Protein AF-A0A2N2Z8H0-F1 (afdb_monomer)

Mean predicted aligned error: 7.56 Å

Structure (mmCIF, N/CA/C/O backbone):
data_AF-A0A2N2Z8H0-F1
#
_entry.id   A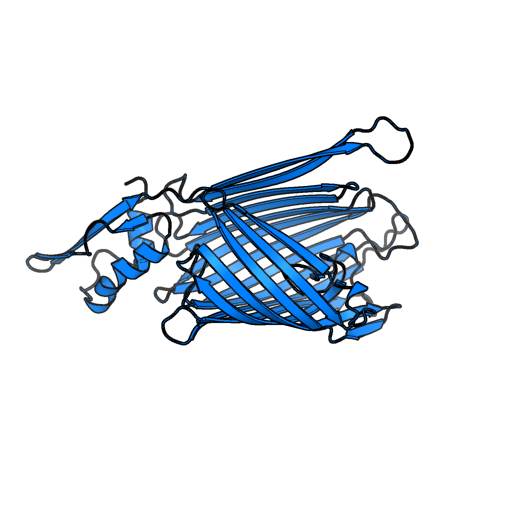F-A0A2N2Z8H0-F1
#
loop_
_atom_site.group_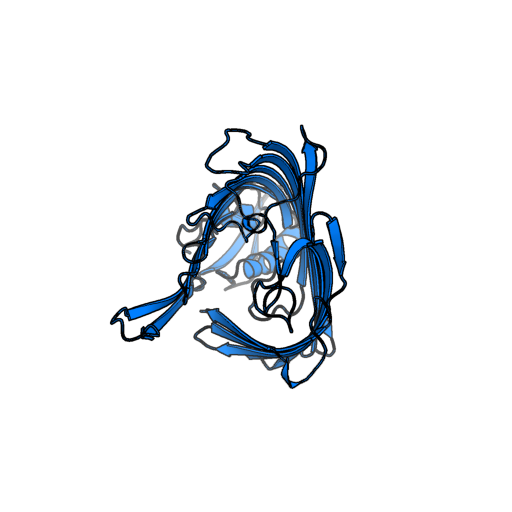PDB
_atom_site.id
_atom_site.type_symbol
_atom_site.label_atom_id
_atom_site.label_alt_id
_atom_site.label_comp_id
_atom_site.label_asym_id
_atom_site.label_entity_id
_atom_site.label_seq_id
_atom_site.pdbx_PDB_ins_code
_atom_site.Cartn_x
_atom_site.Cartn_y
_atom_site.Cartn_z
_atom_site.occupancy
_atom_site.B_iso_or_equiv
_atom_site.auth_seq_id
_atom_site.auth_comp_id
_atom_site.auth_asym_id
_atom_site.auth_atom_id
_atom_site.pdbx_PDB_model_num
ATOM 1 N N . ILE A 1 1 ? -15.888 -14.998 21.846 1.00 58.78 1 ILE A N 1
ATOM 2 C CA . ILE A 1 1 ? -15.235 -14.105 20.854 1.00 58.78 1 ILE A CA 1
ATOM 3 C C . ILE A 1 1 ? -13.804 -14.595 20.650 1.00 58.78 1 ILE A C 1
ATOM 5 O O . ILE A 1 1 ? -13.105 -14.763 21.640 1.00 58.78 1 ILE A O 1
ATOM 9 N N . ASN A 1 2 ? -13.364 -14.845 19.413 1.00 76.44 2 ASN A N 1
ATOM 10 C CA . ASN A 1 2 ? -11.978 -15.245 19.111 1.00 76.44 2 ASN A CA 1
ATOM 11 C C . ASN A 1 2 ? -11.078 -14.010 18.892 1.00 76.44 2 ASN A C 1
ATOM 13 O O . ASN A 1 2 ? -10.422 -13.878 17.864 1.00 76.44 2 ASN A O 1
ATOM 17 N N . VAL A 1 3 ? -11.073 -13.077 19.847 1.00 86.31 3 VAL A N 1
ATOM 18 C CA . VAL A 1 3 ? -10.198 -11.890 19.856 1.00 86.31 3 VAL A CA 1
ATOM 19 C C . VAL A 1 3 ? -9.708 -11.679 21.282 1.00 86.31 3 VAL A C 1
ATOM 21 O O . VAL A 1 3 ? -10.482 -11.816 22.231 1.00 86.31 3 VAL A O 1
ATOM 24 N N . SER A 1 4 ? -8.427 -11.365 21.448 1.00 90.06 4 SER A N 1
ATOM 25 C CA . SER A 1 4 ? -7.844 -11.065 22.752 1.00 90.06 4 SER A CA 1
ATOM 26 C C . SER A 1 4 ? -8.467 -9.809 23.368 1.00 90.06 4 SER A C 1
ATOM 28 O O . SER A 1 4 ? -8.501 -8.747 22.747 1.00 90.06 4 SER A O 1
ATOM 30 N N . ASN A 1 5 ? -8.891 -9.900 24.632 1.00 89.88 5 ASN A N 1
ATOM 31 C CA . ASN A 1 5 ? -9.399 -8.745 25.379 1.00 89.88 5 ASN A CA 1
ATOM 32 C C . ASN A 1 5 ? -8.345 -7.628 25.496 1.00 89.88 5 ASN A C 1
ATOM 34 O O . ASN A 1 5 ? -8.680 -6.450 25.416 1.00 89.88 5 ASN A O 1
ATOM 38 N N . ARG A 1 6 ? -7.059 -7.991 25.620 1.00 90.81 6 ARG A N 1
ATOM 39 C CA . ARG A 1 6 ? -5.960 -7.013 25.674 1.00 90.81 6 ARG A CA 1
ATOM 40 C C . ARG A 1 6 ? -5.874 -6.203 24.384 1.00 90.81 6 ARG A C 1
ATOM 42 O O . ARG A 1 6 ? -5.765 -4.989 24.450 1.00 90.81 6 ARG A O 1
ATOM 49 N N . PHE A 1 7 ? -5.990 -6.861 23.229 1.00 91.50 7 PHE A N 1
ATOM 50 C CA . PHE A 1 7 ? -6.000 -6.178 21.935 1.00 91.50 7 PHE A CA 1
ATOM 51 C C . PHE A 1 7 ? -7.154 -5.171 21.845 1.00 91.50 7 PHE A C 1
ATOM 53 O O . PHE A 1 7 ? -6.924 -4.014 21.505 1.00 91.50 7 PHE A O 1
ATOM 60 N N . ILE A 1 8 ? -8.378 -5.580 22.208 1.00 91.88 8 ILE A N 1
ATOM 61 C CA . ILE A 1 8 ? -9.555 -4.697 22.168 1.00 91.88 8 ILE A CA 1
ATOM 62 C C . ILE A 1 8 ? -9.369 -3.483 23.084 1.00 91.88 8 ILE A C 1
ATOM 64 O O . ILE A 1 8 ? -9.641 -2.358 22.667 1.00 91.88 8 ILE A O 1
ATOM 68 N N . GLN A 1 9 ? -8.861 -3.685 24.302 1.00 91.38 9 GLN A N 1
ATOM 69 C CA . GLN A 1 9 ? -8.577 -2.587 25.228 1.00 91.38 9 GLN A CA 1
ATOM 70 C C . GLN A 1 9 ? -7.579 -1.591 24.627 1.00 91.38 9 GLN A C 1
ATOM 72 O O . GLN A 1 9 ? -7.851 -0.391 24.596 1.00 91.38 9 GLN A O 1
ATOM 77 N N . SER A 1 10 ? -6.468 -2.077 24.075 1.00 90.94 10 SER A N 1
ATOM 78 C CA . SER A 1 10 ? -5.426 -1.226 23.493 1.00 90.94 10 SER A CA 1
ATOM 79 C C . SER A 1 10 ? -5.891 -0.506 22.230 1.00 90.94 10 SER A C 1
ATOM 81 O O . SER A 1 10 ? -5.617 0.684 22.076 1.00 90.94 10 SER A O 1
ATOM 83 N N . TYR A 1 11 ? -6.662 -1.183 21.377 1.00 89.44 11 TYR A N 1
ATOM 84 C CA . TYR A 1 11 ? -7.273 -0.607 20.180 1.00 89.44 11 TYR A CA 1
ATOM 85 C C . TYR A 1 11 ? -8.250 0.531 20.518 1.00 89.44 11 TYR A C 1
ATOM 87 O O . TYR A 1 11 ? -8.236 1.604 19.907 1.00 89.44 11 TYR A O 1
ATOM 95 N N . LEU A 1 12 ? -9.075 0.336 21.550 1.00 89.81 12 LEU A N 1
ATOM 96 C CA . LEU A 1 12 ? -9.984 1.370 22.046 1.00 89.81 12 LEU A CA 1
ATOM 97 C C . LEU A 1 12 ? -9.243 2.513 22.757 1.00 89.81 12 LEU A C 1
ATOM 99 O O . LEU A 1 12 ? -9.765 3.631 22.825 1.00 89.81 12 LEU A O 1
ATOM 103 N N . GLY A 1 13 ? -8.014 2.262 23.217 1.00 87.81 13 GLY A N 1
ATOM 104 C CA . GLY A 1 13 ? -7.258 3.155 24.091 1.00 87.81 13 GLY A CA 1
ATOM 105 C C . GLY A 1 13 ? -7.781 3.137 25.527 1.00 87.81 13 GLY A C 1
ATOM 106 O O . GLY A 1 13 ? -7.641 4.128 26.233 1.00 87.81 13 GLY A O 1
ATOM 107 N N . PHE A 1 14 ? -8.426 2.045 25.939 1.00 88.75 14 PHE A N 1
ATOM 108 C CA . PHE A 1 14 ? -8.967 1.867 27.279 1.00 88.75 14 PHE A CA 1
ATOM 109 C C . PHE A 1 14 ? -7.856 1.471 28.255 1.00 88.75 14 PHE A C 1
ATOM 111 O O . PHE A 1 14 ? -7.224 0.425 28.098 1.00 88.75 14 PHE A O 1
ATOM 118 N N . VAL A 1 15 ? -7.659 2.282 29.294 1.00 87.38 15 VAL A N 1
ATOM 119 C CA . VAL A 1 15 ? -6.734 1.996 30.395 1.00 87.38 15 VAL A CA 1
ATOM 120 C C . VAL A 1 15 ? -7.536 1.868 31.685 1.00 87.38 15 VAL A C 1
ATOM 122 O O . VAL A 1 15 ? -8.274 2.767 32.090 1.00 87.38 15 VAL A O 1
ATOM 125 N N . LYS A 1 16 ? -7.409 0.718 32.350 1.00 87.44 16 LYS A N 1
ATOM 126 C CA . LYS A 1 16 ? -8.111 0.458 33.609 1.00 87.44 16 LYS A CA 1
ATOM 127 C C . LYS A 1 16 ? -7.599 1.413 34.694 1.00 87.44 16 LYS A C 1
ATOM 129 O O . LYS A 1 16 ? -6.414 1.394 35.006 1.00 87.44 16 LYS A O 1
ATOM 134 N N . GLY A 1 17 ? -8.508 2.169 35.308 1.00 89.50 17 GLY A N 1
ATOM 135 C CA . GLY A 1 17 ? -8.204 3.108 36.396 1.00 89.50 17 GLY A CA 1
ATOM 136 C C . GLY A 1 17 ? -8.202 4.582 35.984 1.00 89.50 17 GLY A C 1
ATOM 137 O O . GLY A 1 17 ? -8.146 5.437 36.861 1.00 89.50 17 GLY A O 1
ATOM 138 N N . GLU A 1 18 ? -8.312 4.891 34.689 1.00 89.88 18 GLU A N 1
ATOM 139 C CA . GLU A 1 18 ? -8.459 6.276 34.234 1.00 89.88 18 GLU A CA 1
ATOM 140 C C . GLU A 1 18 ? -9.856 6.855 34.547 1.00 89.88 18 GLU A C 1
ATOM 142 O O . GLU A 1 18 ? -10.841 6.105 34.601 1.00 89.88 18 GLU A O 1
ATOM 147 N N . PRO A 1 19 ? -9.970 8.189 34.730 1.00 91.19 19 PRO A N 1
ATOM 148 C CA . PRO A 1 19 ? -11.253 8.860 34.899 1.00 91.19 19 PRO A CA 1
ATOM 149 C C . PRO A 1 19 ? -12.212 8.589 33.736 1.00 91.19 19 PRO A C 1
ATOM 151 O O . PRO A 1 19 ? -11.825 8.581 32.566 1.00 91.19 19 PRO A O 1
ATOM 154 N N . PHE A 1 20 ? -13.493 8.413 34.060 1.00 91.38 20 PHE A N 1
ATOM 155 C CA . PHE A 1 20 ? -14.532 8.190 33.060 1.00 91.38 20 PHE A CA 1
ATOM 156 C C . PHE A 1 20 ? -14.633 9.369 32.079 1.00 91.38 20 PHE A C 1
ATOM 158 O O . PHE A 1 20 ? -14.759 10.523 32.487 1.00 91.38 20 PHE A O 1
ATOM 165 N N . ASN A 1 21 ? -14.642 9.067 30.777 1.00 90.56 21 ASN A N 1
ATOM 166 C CA . ASN A 1 21 ? -14.800 10.059 29.718 1.00 90.56 21 ASN A CA 1
ATOM 167 C C . ASN A 1 21 ? -15.856 9.607 28.698 1.00 90.56 21 ASN A C 1
ATOM 169 O O . ASN A 1 21 ? -15.595 8.770 27.829 1.00 90.56 21 ASN A O 1
ATOM 173 N N . SER A 1 22 ? -17.046 10.209 28.770 1.00 90.19 22 SER A N 1
ATOM 174 C CA . SER A 1 22 ? -18.173 9.891 27.883 1.00 90.19 22 SER A CA 1
ATOM 175 C C . SER A 1 22 ? -17.869 10.149 26.403 1.00 90.19 22 SER A C 1
ATOM 177 O O . SER A 1 22 ? -18.310 9.383 25.550 1.00 90.19 22 SER A O 1
ATOM 179 N N . LYS A 1 23 ? -17.062 11.172 26.078 1.00 89.69 23 LYS A N 1
ATOM 180 C CA . LYS A 1 23 ? -16.678 11.491 24.688 1.00 89.69 23 LYS A CA 1
ATOM 181 C C . LYS A 1 23 ? -15.784 10.419 24.070 1.00 89.69 23 LYS A C 1
ATOM 183 O O . LYS A 1 23 ? -15.817 10.223 22.858 1.00 89.69 23 LYS A O 1
ATOM 188 N N . VAL A 1 24 ? -14.958 9.761 24.885 1.00 87.75 24 VAL A N 1
ATOM 189 C CA . VAL A 1 24 ? -14.085 8.668 24.438 1.00 87.75 24 VAL A CA 1
ATOM 190 C C . VAL A 1 24 ? -14.910 7.407 24.203 1.00 87.75 24 VAL A C 1
ATOM 192 O O . VAL A 1 24 ? -14.811 6.810 23.133 1.00 87.75 24 VAL A O 1
ATOM 195 N N . ILE A 1 25 ? -15.765 7.052 25.164 1.00 91.25 25 ILE A N 1
ATOM 196 C CA . ILE A 1 25 ? -16.599 5.844 25.107 1.00 91.25 25 ILE A CA 1
ATOM 197 C C . ILE A 1 25 ? -17.627 5.925 23.974 1.00 91.25 25 ILE A C 1
ATOM 199 O O . ILE A 1 25 ? -17.822 4.945 23.263 1.00 91.25 25 ILE A O 1
ATOM 203 N N . GLY A 1 26 ? -18.197 7.106 23.712 1.00 89.12 26 GLY A N 1
ATOM 204 C CA . GLY A 1 26 ? -19.122 7.311 22.592 1.00 89.12 26 GLY A CA 1
ATOM 205 C C . GLY A 1 26 ? -18.524 7.029 21.205 1.00 8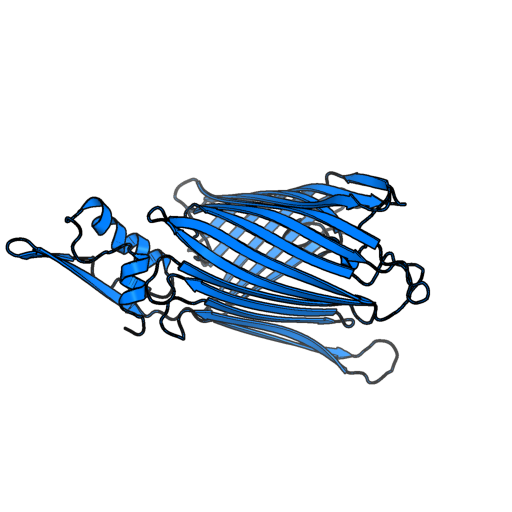9.12 26 GLY A C 1
ATOM 206 O O . GLY A 1 26 ? -19.271 6.895 20.245 1.00 89.12 26 GLY A O 1
ATOM 207 N N . LYS A 1 27 ? -17.193 6.907 21.083 1.00 89.88 27 LYS A N 1
ATOM 208 C CA . LYS A 1 27 ? -16.500 6.556 19.830 1.00 89.88 27 LYS A CA 1
ATOM 209 C C . LYS A 1 27 ? -16.114 5.079 19.734 1.00 89.88 27 LYS A C 1
ATOM 211 O O . LYS A 1 27 ? -15.501 4.686 18.743 1.00 89.88 27 LYS A O 1
ATOM 216 N N . TYR A 1 28 ? -16.392 4.267 20.755 1.00 92.44 28 TYR A N 1
ATOM 217 C CA . TYR A 1 28 ? -15.951 2.869 20.786 1.00 92.44 28 TYR A CA 1
ATOM 218 C C . TYR A 1 28 ? -16.592 2.053 19.675 1.00 92.44 28 TYR A C 1
ATOM 220 O O . TYR A 1 28 ? -15.881 1.342 18.971 1.00 92.44 28 TYR A O 1
ATOM 228 N N . ASP A 1 29 ? -17.892 2.225 19.457 1.00 91.19 29 ASP A N 1
ATOM 229 C CA . ASP A 1 29 ? -18.608 1.503 18.410 1.00 91.19 29 ASP A CA 1
ATOM 230 C C . ASP A 1 29 ? -18.061 1.852 17.014 1.00 91.19 29 ASP A C 1
ATOM 232 O O . ASP A 1 29 ? -17.768 0.967 16.211 1.00 91.19 29 ASP A O 1
ATOM 236 N N . ASP A 1 30 ? -17.815 3.133 16.733 1.00 85.88 30 ASP A N 1
ATOM 237 C CA . ASP A 1 30 ? -17.241 3.554 15.449 1.00 85.88 30 ASP A CA 1
ATOM 238 C C . ASP A 1 30 ? -15.818 3.027 15.242 1.00 85.88 30 ASP A C 1
ATOM 240 O O . ASP A 1 30 ? -15.479 2.575 14.147 1.00 85.88 30 ASP A O 1
ATOM 244 N N . LYS A 1 31 ? -14.993 3.019 16.298 1.00 87.69 31 LYS A N 1
ATOM 245 C CA . LYS A 1 31 ? -13.669 2.387 16.252 1.00 87.69 31 LYS A CA 1
ATOM 246 C C . LYS A 1 31 ? -13.793 0.892 15.963 1.00 87.69 31 LYS A C 1
ATOM 248 O O . LYS A 1 31 ? -13.147 0.400 15.049 1.00 87.69 31 LYS A O 1
ATOM 253 N N . LEU A 1 32 ? -14.621 0.162 16.711 1.00 89.50 32 LEU A N 1
ATOM 254 C CA . LEU A 1 32 ? -14.761 -1.294 16.577 1.00 89.50 32 LEU A CA 1
ATOM 255 C C . LEU A 1 32 ? -15.251 -1.708 15.187 1.00 89.50 32 LEU A C 1
ATOM 257 O O . LEU A 1 32 ? -14.760 -2.702 14.654 1.00 89.50 32 LEU A O 1
ATOM 261 N N . ARG A 1 33 ? -16.148 -0.929 14.566 1.00 84.94 33 ARG A N 1
ATOM 262 C CA . ARG A 1 33 ? -16.553 -1.138 13.163 1.00 84.94 33 ARG A CA 1
ATOM 263 C C . ARG A 1 33 ? -15.365 -1.053 12.200 1.00 84.94 33 ARG A C 1
ATOM 265 O O . ARG A 1 33 ? -15.312 -1.815 11.240 1.00 84.94 33 ARG A O 1
ATOM 272 N N . GLY A 1 34 ? -14.384 -0.198 12.492 1.00 81.06 34 GLY A N 1
ATOM 273 C CA . GLY A 1 34 ? -13.157 -0.044 11.707 1.00 81.06 34 GLY A CA 1
ATOM 274 C C . GLY A 1 34 ? -12.229 -1.266 11.695 1.00 81.06 34 GLY A C 1
ATOM 275 O O . GLY A 1 34 ? -11.322 -1.319 10.868 1.00 81.06 34 GLY A O 1
ATOM 276 N N . LEU A 1 35 ? -12.434 -2.266 12.563 1.00 84.94 35 LEU A N 1
ATOM 277 C CA . LEU A 1 35 ? -11.634 -3.499 12.551 1.00 84.94 35 LEU A CA 1
ATOM 278 C C . LEU A 1 35 ? -11.959 -4.410 11.357 1.00 84.94 35 LEU A C 1
ATOM 280 O O . LEU A 1 35 ? -11.113 -5.204 10.955 1.00 84.94 35 LEU A O 1
ATOM 284 N N . GLY A 1 36 ? -13.172 -4.344 10.801 1.00 82.75 36 GLY A N 1
ATOM 285 C CA . GLY A 1 36 ? -13.603 -5.157 9.652 1.00 82.75 36 GLY A CA 1
ATOM 286 C C . GLY A 1 36 ? -13.822 -6.657 9.929 1.00 82.75 36 GLY A C 1
ATOM 287 O O . GLY A 1 36 ? -14.622 -7.286 9.243 1.00 82.75 36 GLY A O 1
ATOM 288 N N . PHE A 1 37 ? -13.188 -7.230 10.960 1.00 87.44 37 PHE A N 1
ATOM 289 C CA . PHE A 1 37 ? -13.362 -8.628 11.402 1.00 87.44 37 PHE A CA 1
ATOM 290 C C . PHE A 1 37 ? -14.289 -8.782 12.623 1.00 87.44 37 PHE A C 1
ATOM 292 O O . PHE A 1 37 ? -14.410 -9.865 13.202 1.00 87.44 37 PHE A O 1
ATOM 299 N N . VAL A 1 38 ? -14.947 -7.693 13.031 1.00 89.50 38 VAL A N 1
ATOM 300 C CA . VAL A 1 38 ? -15.851 -7.633 14.184 1.00 89.50 38 VAL A CA 1
ATOM 301 C C . VAL A 1 38 ? -17.158 -6.941 13.797 1.00 89.50 38 VAL A C 1
ATOM 303 O O . VAL A 1 38 ? -17.147 -5.929 13.102 1.00 89.50 38 VAL A O 1
ATOM 306 N N . SER A 1 39 ? -18.283 -7.458 14.291 1.00 88.38 39 SER A N 1
ATOM 307 C CA . SER A 1 39 ? -19.597 -6.812 14.241 1.00 88.38 39 SER A CA 1
ATOM 308 C C . SER A 1 39 ? -20.084 -6.450 15.643 1.00 88.38 39 SER A C 1
ATOM 310 O O . SER A 1 39 ? -19.875 -7.207 16.592 1.00 88.38 39 SER A O 1
ATOM 312 N N . ILE A 1 40 ? -20.785 -5.326 15.774 1.00 90.94 40 ILE A N 1
ATOM 313 C CA . ILE A 1 40 ? -21.392 -4.886 17.036 1.00 90.94 40 ILE A CA 1
ATOM 314 C C . ILE A 1 40 ? -22.800 -5.467 17.126 1.00 90.94 40 ILE A C 1
ATOM 316 O O . ILE A 1 40 ? -23.610 -5.228 16.234 1.00 90.94 40 ILE A O 1
ATOM 320 N N . ILE A 1 41 ? -23.084 -6.228 18.184 1.00 92.69 41 ILE A N 1
ATOM 321 C CA . ILE A 1 41 ? -24.406 -6.848 18.397 1.00 92.69 41 ILE A CA 1
ATOM 322 C C . ILE A 1 41 ? -25.333 -5.968 19.244 1.00 92.69 41 ILE A C 1
ATOM 324 O O . ILE A 1 41 ? -26.550 -6.078 19.143 1.00 92.69 41 ILE A O 1
ATOM 328 N N . ARG A 1 42 ? -24.761 -5.088 20.073 1.00 93.81 42 ARG A N 1
ATOM 329 C CA . ARG A 1 42 ? -25.468 -4.123 20.924 1.00 93.81 42 ARG A CA 1
ATOM 330 C C . ARG A 1 42 ? -24.564 -2.904 21.147 1.00 93.81 42 ARG A C 1
ATOM 332 O O . ARG A 1 42 ? -23.350 -3.104 21.246 1.00 93.81 42 ARG A O 1
ATOM 339 N N . PRO A 1 43 ? -25.119 -1.680 21.236 1.00 94.06 43 PRO A N 1
ATOM 340 C CA . PRO A 1 43 ? -24.338 -0.489 21.556 1.00 94.06 43 PRO A CA 1
ATOM 341 C C . PRO A 1 43 ? -23.516 -0.649 22.837 1.00 94.06 43 PRO A C 1
ATOM 343 O O . PRO A 1 43 ? -23.927 -1.358 23.757 1.00 94.06 43 PRO A O 1
ATOM 346 N N . THR A 1 44 ? -22.364 0.015 22.901 1.00 95.12 44 THR A N 1
ATOM 347 C CA . THR A 1 44 ? -21.541 0.036 24.118 1.00 95.12 44 THR A CA 1
ATOM 348 C C . THR A 1 44 ? -22.320 0.627 25.300 1.00 95.12 44 THR A C 1
ATOM 350 O O . THR A 1 44 ? -22.951 1.677 25.178 1.00 95.12 44 THR A O 1
ATOM 353 N N . GLU A 1 45 ? -22.234 -0.014 26.468 1.00 95.00 45 GLU A N 1
ATOM 354 C CA . GLU A 1 45 ? -22.947 0.394 27.684 1.00 95.00 45 GLU A CA 1
ATOM 355 C C . GLU A 1 45 ? -22.021 0.702 28.846 1.00 95.00 45 GLU A C 1
ATOM 357 O O . GLU A 1 45 ? -20.906 0.187 28.937 1.00 95.00 45 GLU A O 1
ATOM 362 N N . VAL A 1 46 ? -22.515 1.537 29.759 1.00 95.31 46 VAL A N 1
ATOM 363 C CA . VAL A 1 46 ? -21.788 1.960 30.950 1.00 95.31 46 VAL A CA 1
ATOM 364 C C . VAL A 1 46 ? -22.645 1.715 32.183 1.00 95.31 46 VAL A C 1
ATOM 366 O O . VAL A 1 46 ? -23.753 2.231 32.294 1.00 95.31 46 VAL A O 1
ATOM 369 N N . GLU A 1 47 ? -22.100 0.961 33.129 1.00 95.88 47 GLU A N 1
ATOM 370 C CA . GLU A 1 47 ? -22.660 0.757 34.462 1.00 95.88 47 GLU A CA 1
ATOM 371 C C . GLU A 1 47 ? -21.888 1.623 35.464 1.00 95.88 47 GLU A C 1
ATOM 373 O O . GLU A 1 47 ? -20.668 1.489 35.607 1.00 95.88 47 GLU A O 1
ATOM 378 N N . PHE A 1 48 ? -22.595 2.506 36.168 1.00 95.12 48 PHE A N 1
ATOM 379 C CA . PHE A 1 48 ? -22.021 3.321 37.237 1.00 95.12 48 PHE A CA 1
ATOM 380 C C . PHE A 1 48 ? -22.213 2.638 38.589 1.00 95.12 48 PHE A C 1
ATOM 382 O O . PHE A 1 48 ? -23.316 2.258 38.967 1.00 95.12 48 PHE A O 1
ATOM 389 N N . ILE A 1 49 ? -21.116 2.506 39.325 1.00 94.31 49 ILE A N 1
ATOM 390 C CA . ILE A 1 49 ? -21.029 1.899 40.655 1.00 94.31 49 ILE A CA 1
ATOM 391 C C . ILE A 1 49 ? -20.336 2.936 41.554 1.00 94.31 49 ILE A C 1
ATOM 393 O O . ILE A 1 49 ? -19.546 3.727 41.033 1.00 94.31 49 ILE A O 1
ATOM 397 N N . PRO A 1 50 ? -20.566 2.987 42.880 1.00 94.44 50 PRO A N 1
ATOM 398 C CA . PRO A 1 50 ? -19.870 3.947 43.738 1.00 94.44 50 PRO A CA 1
ATOM 399 C C . PRO A 1 50 ? -18.348 3.988 43.492 1.00 94.44 50 PRO A C 1
ATOM 401 O O . PRO A 1 50 ? -17.637 2.998 43.674 1.00 94.44 50 PRO A O 1
ATOM 404 N N . GLY A 1 51 ? -17.866 5.137 43.004 1.00 91.88 51 GLY A N 1
ATOM 405 C CA . GLY A 1 51 ? -16.460 5.395 42.671 1.00 91.88 51 GLY A CA 1
ATOM 406 C C . GLY A 1 51 ? -15.918 4.727 41.397 1.00 91.88 51 GLY A C 1
ATOM 407 O O . GLY A 1 51 ? -14.715 4.807 41.155 1.00 91.88 51 GLY A O 1
ATOM 408 N N . LYS A 1 52 ? -16.744 4.038 40.592 1.00 94.25 52 LYS A N 1
ATOM 409 C CA . LYS A 1 52 ? -16.297 3.277 39.408 1.00 94.25 52 LYS A CA 1
ATOM 410 C C . LYS A 1 52 ? -17.309 3.334 38.259 1.00 94.25 52 LYS A C 1
ATOM 412 O O . LYS A 1 52 ? -18.513 3.366 38.468 1.00 94.25 52 LYS A O 1
ATOM 417 N N . ALA A 1 53 ? -16.809 3.244 37.031 1.00 94.00 53 ALA A N 1
ATOM 418 C CA . ALA A 1 53 ? -17.622 2.991 35.846 1.00 94.00 53 ALA A CA 1
ATOM 419 C C . ALA A 1 53 ? -17.124 1.709 35.166 1.00 94.00 53 ALA A C 1
ATOM 421 O O . ALA A 1 53 ? -15.919 1.545 34.956 1.00 94.00 53 ALA A O 1
ATOM 422 N N . ARG A 1 54 ? -18.032 0.787 34.845 1.00 94.00 54 ARG A N 1
ATOM 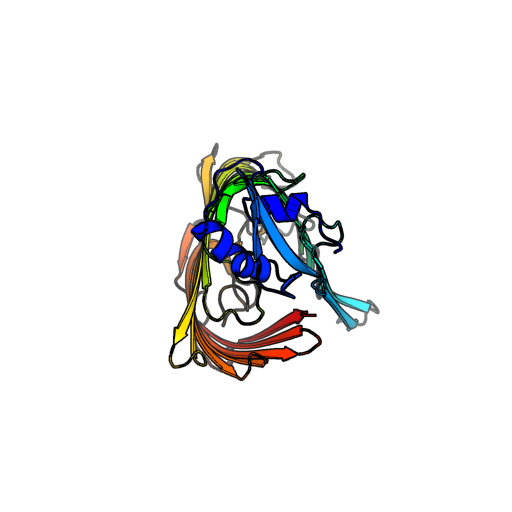423 C CA . ARG A 1 54 ? -17.739 -0.408 34.045 1.00 94.00 54 ARG A CA 1
ATOM 424 C C . ARG A 1 54 ? -18.286 -0.209 32.643 1.00 94.00 54 ARG A C 1
ATOM 426 O O . ARG A 1 54 ? -19.431 0.194 32.488 1.00 94.00 54 ARG A O 1
ATOM 433 N N . VAL A 1 55 ? -17.464 -0.492 31.638 1.00 93.19 55 VAL A N 1
ATOM 434 C CA . VAL A 1 55 ? -17.834 -0.361 30.226 1.00 93.19 55 VAL A CA 1
ATOM 435 C C . VAL A 1 55 ? -17.986 -1.753 29.626 1.00 93.19 55 VAL A C 1
ATOM 437 O O . VAL A 1 55 ? -17.069 -2.569 29.726 1.00 93.19 55 VAL A O 1
ATOM 440 N N . TYR A 1 56 ? -19.126 -2.006 28.991 1.00 94.25 56 TYR A N 1
ATOM 441 C CA . TYR A 1 56 ? -19.450 -3.259 28.319 1.00 94.25 56 TYR A CA 1
ATOM 442 C C . TYR A 1 56 ? -19.503 -3.025 26.811 1.00 94.25 56 TYR A C 1
ATOM 444 O O . TYR A 1 56 ? -20.277 -2.200 26.331 1.00 94.25 56 TYR A O 1
ATOM 452 N N . THR A 1 57 ? -18.675 -3.756 26.063 1.00 93.50 57 THR A N 1
ATOM 453 C CA . THR A 1 57 ? -18.713 -3.778 24.594 1.00 93.50 57 THR A CA 1
ATOM 454 C C . THR A 1 57 ? -19.251 -5.127 24.142 1.00 93.50 57 THR A C 1
ATOM 456 O O . THR A 1 57 ? -18.826 -6.174 24.637 1.00 93.50 57 THR A O 1
ATOM 459 N N . TYR A 1 58 ? -20.201 -5.110 23.212 1.00 93.31 58 TYR A N 1
ATOM 460 C CA . TYR A 1 58 ? -20.879 -6.315 22.755 1.00 93.31 58 TYR A CA 1
ATOM 461 C C . TYR A 1 58 ? -20.516 -6.569 21.298 1.00 93.31 58 TYR A C 1
ATOM 463 O O . TYR A 1 58 ? -21.089 -5.987 20.374 1.00 93.31 58 TYR A O 1
ATOM 471 N N . ILE A 1 59 ? -19.534 -7.443 21.101 1.00 92.62 59 ILE A N 1
ATOM 472 C CA . ILE A 1 59 ? -18.962 -7.723 19.789 1.00 92.62 59 ILE A CA 1
ATOM 473 C C . ILE A 1 59 ? -19.067 -9.204 19.423 1.00 92.62 59 ILE A C 1
ATOM 475 O O . ILE A 1 59 ? -18.980 -10.077 20.283 1.00 92.62 59 ILE A O 1
ATOM 479 N N . SER A 1 60 ? -19.214 -9.488 18.132 1.00 91.44 60 SER A N 1
ATOM 480 C CA . SER A 1 60 ? -19.141 -10.832 17.553 1.00 91.44 60 SER A CA 1
ATOM 481 C C . SER A 1 60 ? -18.111 -10.867 16.424 1.00 91.44 60 SER A C 1
ATOM 483 O O . SER A 1 60 ? -17.830 -9.846 15.800 1.00 91.44 60 SER A O 1
ATOM 485 N N . GLY A 1 61 ? -17.508 -12.032 16.185 1.00 88.19 61 GLY A N 1
ATOM 486 C CA . GLY A 1 61 ? -16.538 -12.206 15.103 1.00 88.19 61 GLY A CA 1
ATOM 487 C C . GLY A 1 61 ? -17.231 -12.312 13.745 1.00 88.19 61 GLY A C 1
ATOM 488 O O . GLY A 1 61 ? -18.265 -12.967 13.634 1.00 88.19 61 GLY A O 1
ATOM 489 N N . LYS A 1 62 ? -16.633 -11.708 12.718 1.00 86.12 62 LYS A N 1
ATOM 490 C CA . LYS A 1 62 ? -17.059 -11.808 11.317 1.00 86.12 62 LYS A CA 1
ATOM 491 C C . LYS A 1 62 ? -15.922 -12.425 10.484 1.00 86.12 62 LYS A C 1
ATOM 493 O O . LYS A 1 62 ? -14.764 -12.082 10.734 1.00 86.12 62 LYS A O 1
ATOM 498 N N . PRO A 1 63 ? -16.208 -13.300 9.501 1.00 83.06 63 PRO A N 1
ATOM 499 C CA . PRO A 1 63 ? -15.209 -13.727 8.524 1.00 83.06 63 PRO A CA 1
ATOM 500 C C . PRO A 1 63 ? -14.561 -12.522 7.828 1.00 83.06 63 PRO A C 1
ATOM 502 O O . PRO A 1 63 ? -15.257 -11.614 7.378 1.00 83.06 63 PRO A O 1
ATOM 505 N N . ALA A 1 64 ? -13.230 -12.504 7.790 1.00 84.62 64 ALA A N 1
ATOM 506 C CA . ALA A 1 64 ? -12.446 -11.437 7.157 1.00 84.62 64 ALA A CA 1
ATOM 507 C C . ALA A 1 64 ? -11.198 -11.947 6.410 1.00 84.62 64 ALA A C 1
ATOM 509 O O . ALA A 1 64 ? -10.495 -11.162 5.766 1.00 84.62 64 ALA A O 1
ATOM 510 N N . SER A 1 65 ? -10.903 -13.247 6.518 1.00 87.25 65 SER A N 1
ATOM 511 C CA . SER A 1 65 ? -9.826 -13.911 5.781 1.00 87.25 65 SER A CA 1
ATOM 512 C C . SER A 1 65 ? -10.313 -14.321 4.393 1.00 87.25 65 SER A C 1
ATOM 514 O O . SER A 1 65 ? -11.458 -14.729 4.236 1.00 87.25 65 SER A O 1
ATOM 516 N N . GLN A 1 66 ? -9.437 -14.229 3.398 1.00 83.94 66 GLN A N 1
ATOM 517 C CA . GLN A 1 66 ? -9.764 -14.353 1.983 1.00 83.94 66 GLN A CA 1
ATOM 518 C C . GLN A 1 66 ? -8.693 -15.156 1.253 1.00 83.94 66 GLN A C 1
ATOM 520 O O . GLN A 1 66 ? -7.507 -15.030 1.555 1.00 83.94 66 GLN A O 1
ATOM 525 N N . PHE A 1 67 ? -9.108 -15.955 0.277 1.00 85.94 67 PHE A N 1
ATOM 526 C CA . PHE A 1 67 ? -8.215 -16.732 -0.574 1.00 85.94 67 PHE A CA 1
ATOM 527 C C . PHE A 1 67 ? -8.718 -16.716 -2.013 1.00 85.94 67 PHE A C 1
ATOM 529 O O . PHE A 1 67 ? -9.891 -16.973 -2.260 1.00 85.94 67 PHE A O 1
ATOM 536 N N . SER A 1 68 ? -7.824 -16.483 -2.962 1.00 81.56 68 SER A N 1
ATOM 537 C CA . SER A 1 68 ? -8.089 -16.664 -4.384 1.00 81.56 68 SER A CA 1
ATOM 538 C C . SER A 1 68 ? -6.868 -17.178 -5.100 1.00 81.56 68 SER A C 1
ATOM 540 O O . SER A 1 68 ? -5.749 -16.794 -4.763 1.00 81.56 68 SER A O 1
ATOM 542 N N . GLY A 1 69 ? -7.090 -17.930 -6.166 1.00 82.12 69 GLY A N 1
ATOM 543 C CA . GLY A 1 69 ? -6.043 -18.173 -7.130 1.00 82.12 69 GLY A CA 1
ATOM 544 C C . GLY A 1 69 ? -6.584 -18.473 -8.514 1.00 82.12 69 GLY A C 1
ATOM 545 O O . GLY A 1 69 ? -7.743 -18.847 -8.683 1.00 82.12 69 GLY A O 1
ATOM 546 N N . LEU A 1 70 ? -5.712 -18.289 -9.490 1.00 84.50 70 LEU A N 1
ATOM 547 C CA . LEU A 1 70 ? -5.899 -18.636 -10.884 1.00 84.50 70 LEU A CA 1
ATOM 548 C C . LEU A 1 70 ? -4.678 -19.441 -11.315 1.00 84.50 70 LEU A C 1
ATOM 550 O O . LEU A 1 70 ? -3.553 -19.099 -10.961 1.00 84.50 70 LEU A O 1
ATOM 554 N N . ILE A 1 71 ? -4.896 -20.498 -12.086 1.00 84.12 71 ILE A N 1
ATOM 555 C CA . ILE A 1 71 ? -3.826 -21.284 -12.695 1.00 84.12 71 ILE A CA 1
ATOM 556 C C . ILE A 1 71 ? -4.083 -21.317 -14.195 1.00 84.12 71 ILE A C 1
ATOM 558 O O . ILE A 1 71 ? -5.203 -21.580 -14.630 1.00 84.12 71 ILE A O 1
ATOM 562 N N . GLY A 1 72 ? -3.042 -21.037 -14.970 1.00 81.00 72 GLY A N 1
ATOM 563 C CA . GLY A 1 72 ? -3.044 -21.087 -16.420 1.00 81.00 72 GLY A CA 1
ATOM 564 C C . GLY A 1 72 ? -1.934 -21.993 -16.939 1.00 81.00 72 GLY A C 1
ATOM 565 O O . GLY A 1 72 ? -0.865 -22.131 -16.341 1.00 81.00 72 GLY A O 1
ATOM 566 N N . PHE A 1 73 ? -2.200 -22.612 -18.083 1.00 80.25 73 PHE A N 1
ATOM 567 C CA . PHE A 1 73 ? -1.235 -23.426 -18.807 1.00 80.25 73 PHE A CA 1
ATOM 568 C C . PHE A 1 73 ? -1.126 -22.884 -20.226 1.00 80.25 73 PHE A C 1
ATOM 570 O O . PHE A 1 73 ? -2.146 -22.656 -20.877 1.00 80.25 73 PHE A O 1
ATOM 577 N N . SER A 1 74 ? 0.096 -22.685 -20.712 1.00 75.25 74 SER A N 1
ATOM 578 C CA . SER A 1 74 ? 0.344 -22.331 -22.108 1.00 75.25 74 SER A CA 1
ATOM 579 C C . SER A 1 74 ? 1.453 -23.192 -22.705 1.00 75.25 74 SER A C 1
ATOM 581 O O . SER A 1 74 ? 2.390 -23.610 -22.022 1.00 75.25 74 SER A O 1
ATOM 583 N N . SER A 1 75 ? 1.334 -23.501 -23.995 1.00 69.62 75 SER A N 1
ATOM 584 C CA . SER A 1 75 ? 2.400 -24.142 -24.765 1.00 69.62 75 SER A CA 1
ATOM 585 C C . SER A 1 75 ? 3.451 -23.101 -25.143 1.00 69.62 75 SER A C 1
ATOM 587 O O . SER A 1 75 ? 3.096 -22.019 -25.610 1.00 69.62 75 SER A O 1
ATOM 589 N N . GLY A 1 76 ? 4.737 -23.407 -24.956 1.00 62.06 76 GLY A N 1
ATOM 590 C CA . GLY A 1 76 ? 5.810 -22.554 -25.469 1.00 62.06 76 GLY A CA 1
ATOM 591 C C . GLY A 1 76 ? 5.768 -22.436 -26.999 1.00 62.06 76 GLY A C 1
ATOM 592 O O . GLY A 1 76 ? 5.466 -23.407 -27.691 1.00 62.06 76 GLY A O 1
ATOM 593 N N . GLU A 1 77 ? 6.082 -21.254 -27.533 1.00 58.00 77 GLU A N 1
ATOM 594 C CA . GLU A 1 77 ? 6.360 -21.100 -28.964 1.00 58.00 77 GLU A CA 1
ATOM 595 C C . GLU A 1 77 ? 7.677 -21.814 -29.323 1.00 58.00 77 GLU A C 1
ATOM 597 O O . GLU A 1 77 ? 8.623 -21.806 -28.534 1.00 58.00 77 GLU A O 1
ATOM 602 N N . ASN A 1 78 ? 7.717 -22.411 -30.522 1.00 51.09 78 ASN A N 1
ATOM 603 C CA . ASN A 1 78 ? 8.815 -23.191 -31.129 1.00 51.09 78 ASN A CA 1
ATOM 604 C C . ASN A 1 78 ? 8.897 -24.691 -30.808 1.00 51.09 78 ASN A C 1
ATOM 606 O O . ASN A 1 78 ? 9.980 -25.176 -30.497 1.00 51.09 78 ASN A O 1
ATOM 610 N N . GLY A 1 79 ? 7.801 -25.454 -30.928 1.00 52.19 79 GLY A N 1
ATOM 611 C CA . GLY A 1 79 ? 7.845 -26.929 -31.067 1.00 52.19 79 GLY A CA 1
ATOM 612 C C . GLY A 1 79 ? 8.459 -27.718 -29.896 1.00 52.19 79 GLY A C 1
ATOM 613 O O . GLY A 1 79 ? 8.449 -28.945 -29.906 1.00 52.19 79 GLY A O 1
ATOM 614 N N . ALA A 1 80 ? 8.964 -27.029 -28.876 1.00 50.03 80 ALA A N 1
ATOM 615 C CA . ALA A 1 80 ? 9.494 -27.583 -27.655 1.00 50.03 80 ALA A CA 1
ATOM 616 C C . ALA A 1 80 ? 8.328 -27.765 -26.687 1.00 50.03 80 ALA A C 1
ATOM 618 O O . ALA A 1 80 ? 7.665 -26.805 -26.290 1.00 50.03 80 ALA A O 1
ATOM 619 N N . SER A 1 81 ? 8.111 -29.013 -26.292 1.00 51.94 81 SER A N 1
ATOM 620 C CA . SER A 1 81 ? 7.127 -29.515 -25.330 1.00 51.94 81 SER A CA 1
ATOM 621 C C . SER A 1 81 ? 7.331 -28.997 -23.893 1.00 51.94 81 SER A C 1
ATOM 623 O O . SER A 1 81 ? 7.210 -29.750 -22.929 1.00 51.94 81 SER A O 1
ATOM 625 N N . SER A 1 82 ? 7.679 -27.722 -23.721 1.00 60.56 82 SER A N 1
ATOM 626 C CA . SER A 1 82 ? 7.766 -27.067 -22.419 1.00 60.56 82 SER A CA 1
ATOM 627 C C . SER A 1 82 ? 6.405 -26.456 -22.082 1.00 60.56 82 SER A C 1
ATOM 629 O O . SER A 1 82 ? 6.007 -25.416 -22.609 1.00 60.56 82 SER A O 1
ATOM 631 N N . LEU A 1 83 ? 5.654 -27.155 -21.233 1.00 66.81 83 LEU A N 1
ATOM 632 C CA . LEU A 1 83 ? 4.451 -26.624 -20.603 1.00 66.81 83 LEU A CA 1
ATOM 633 C C . LEU A 1 83 ? 4.861 -25.419 -19.743 1.00 66.81 83 LEU A C 1
ATOM 635 O O . LEU A 1 83 ? 5.642 -25.570 -18.802 1.00 66.81 83 LEU A O 1
ATOM 639 N N . ARG A 1 84 ? 4.367 -24.221 -20.066 1.00 70.81 84 ARG A N 1
ATOM 640 C CA . ARG A 1 84 ? 4.581 -23.022 -19.251 1.00 70.81 84 ARG A CA 1
ATOM 641 C C . ARG A 1 84 ? 3.435 -22.891 -18.257 1.00 70.81 84 ARG A C 1
ATOM 643 O O . ARG A 1 84 ? 2.263 -22.926 -18.626 1.00 70.81 84 ARG A O 1
ATOM 650 N N . PHE A 1 85 ? 3.802 -22.750 -16.990 1.00 73.62 85 PHE A N 1
ATOM 651 C CA . PHE A 1 85 ? 2.873 -22.579 -15.882 1.00 73.62 85 PHE A CA 1
ATOM 652 C C . PHE A 1 85 ? 2.732 -21.092 -15.562 1.00 73.62 85 PHE A C 1
ATOM 654 O O . PHE A 1 85 ? 3.726 -20.420 -15.277 1.00 73.62 85 PHE A O 1
ATOM 661 N N . THR A 1 86 ? 1.505 -20.584 -15.607 1.00 85.25 86 THR A N 1
ATOM 662 C CA . THR A 1 86 ? 1.160 -19.251 -15.114 1.00 85.25 86 THR A CA 1
ATOM 663 C C . THR A 1 86 ? 0.194 -19.380 -13.953 1.00 85.25 86 THR A C 1
ATOM 665 O O . THR A 1 86 ? -0.552 -20.353 -13.833 1.00 85.25 86 THR A O 1
ATOM 668 N N . GLY A 1 87 ? 0.207 -18.404 -13.058 1.00 87.06 87 GLY A N 1
ATOM 669 C CA . GLY A 1 87 ? -0.734 -18.419 -11.956 1.00 87.06 87 GLY A CA 1
ATOM 670 C C . GLY A 1 87 ? -0.680 -17.175 -11.098 1.00 87.06 87 GLY A C 1
ATOM 671 O O . GLY A 1 87 ? 0.286 -16.418 -11.118 1.00 87.06 87 GLY A O 1
ATOM 672 N N . ASP A 1 88 ? -1.746 -16.982 -10.343 1.00 87.88 88 ASP A N 1
ATOM 673 C CA . ASP A 1 88 ? -1.874 -15.965 -9.312 1.00 87.88 88 ASP A CA 1
ATOM 674 C C . ASP A 1 88 ? -2.455 -16.649 -8.078 1.00 87.88 88 ASP A C 1
ATOM 676 O O . ASP A 1 88 ? -3.391 -17.437 -8.186 1.00 87.88 88 ASP A O 1
ATOM 680 N N . LEU A 1 89 ? -1.889 -16.391 -6.912 1.00 89.62 89 LEU A N 1
ATOM 681 C CA . LEU A 1 89 ? -2.384 -16.851 -5.628 1.00 89.62 89 LEU A CA 1
ATOM 682 C C . LEU A 1 89 ? -2.326 -15.674 -4.671 1.00 89.62 89 LEU A C 1
ATOM 684 O O . LEU A 1 89 ? -1.274 -15.076 -4.468 1.00 89.62 89 LEU A O 1
ATOM 688 N N . ASN A 1 90 ? -3.449 -15.381 -4.031 1.00 89.69 90 ASN A N 1
ATOM 689 C CA . ASN A 1 90 ? -3.581 -14.321 -3.050 1.00 89.69 90 ASN A CA 1
ATOM 690 C C . ASN A 1 90 ? -4.315 -14.869 -1.825 1.00 89.69 90 ASN A C 1
ATOM 692 O O . ASN A 1 90 ? -5.459 -15.311 -1.906 1.00 89.69 90 ASN A O 1
ATOM 696 N N . LEU A 1 91 ? -3.634 -14.857 -0.688 1.00 91.38 91 LEU A N 1
ATOM 697 C CA . LEU A 1 91 ? -4.138 -15.292 0.603 1.00 91.38 91 LEU A CA 1
ATOM 698 C C . LEU A 1 91 ? -4.015 -14.128 1.579 1.00 91.38 91 LEU A C 1
ATOM 700 O O . LEU A 1 91 ? -2.913 -13.657 1.850 1.00 91.38 91 LEU A O 1
ATOM 704 N N . ARG A 1 92 ? -5.135 -13.694 2.151 1.00 91.31 92 ARG A N 1
ATOM 705 C CA . ARG A 1 92 ? -5.193 -12.690 3.212 1.00 91.31 92 ARG A CA 1
ATOM 706 C C . ARG A 1 92 ? -5.810 -13.305 4.456 1.00 91.31 92 ARG A C 1
ATOM 708 O O . ARG A 1 92 ? -6.973 -13.675 4.463 1.00 91.31 92 ARG A O 1
ATOM 715 N N . LEU A 1 93 ? -5.047 -13.383 5.529 1.00 92.44 93 LEU A N 1
ATOM 716 C CA . LEU A 1 93 ? -5.466 -13.913 6.817 1.00 92.44 93 LEU A CA 1
ATOM 717 C C . LEU A 1 93 ? -5.618 -12.759 7.806 1.00 92.44 93 LEU A C 1
ATOM 719 O O . LEU A 1 93 ? -4.675 -11.993 8.011 1.00 92.44 93 LEU A O 1
ATOM 723 N N . VAL A 1 94 ? -6.794 -12.632 8.418 1.00 91.56 94 VAL A N 1
ATOM 724 C CA . VAL A 1 94 ? -7.111 -11.557 9.367 1.00 91.56 94 VAL A CA 1
ATOM 725 C C . VAL A 1 94 ? -7.508 -12.160 10.710 1.00 91.56 94 VAL A C 1
ATOM 727 O O . VAL A 1 94 ? -8.462 -12.930 10.789 1.00 91.56 94 VAL A O 1
ATOM 730 N N . ASN A 1 95 ? -6.792 -11.778 11.770 1.00 91.50 95 ASN A N 1
ATOM 731 C CA . ASN A 1 95 ? -7.064 -12.153 13.157 1.00 91.50 95 ASN A CA 1
ATOM 732 C C . ASN A 1 95 ? -7.185 -13.685 13.377 1.00 91.50 95 ASN A C 1
ATOM 734 O O . ASN A 1 95 ? -8.033 -14.165 14.130 1.00 91.50 95 ASN A O 1
ATOM 738 N N . VAL A 1 96 ? -6.320 -14.472 12.736 1.00 91.31 96 VAL A N 1
ATOM 739 C CA . VAL A 1 96 ? -6.202 -15.929 12.923 1.00 91.31 96 VAL A CA 1
ATOM 740 C C . VAL A 1 96 ? -5.598 -16.269 14.293 1.00 91.31 96 VAL A C 1
ATOM 742 O O . VAL A 1 96 ? -6.082 -17.165 14.985 1.00 91.31 96 VAL A O 1
ATOM 745 N N . PHE A 1 97 ? -4.595 -15.509 14.733 1.00 90.62 97 PHE A N 1
ATOM 746 C CA . PHE A 1 97 ? -3.933 -15.622 16.036 1.00 90.62 97 PHE A CA 1
ATOM 747 C C . PHE A 1 97 ? -4.625 -14.810 17.139 1.00 90.62 97 PHE A C 1
ATOM 749 O O . PHE A 1 97 ? -4.163 -14.799 18.282 1.00 90.62 97 PHE A O 1
ATOM 756 N N . ARG A 1 98 ? -5.771 -14.183 16.831 1.00 90.06 98 ARG A N 1
ATOM 757 C CA . ARG A 1 98 ? -6.630 -13.448 17.776 1.00 90.06 98 ARG A CA 1
ATOM 758 C C . ARG A 1 98 ? -5.990 -12.178 18.357 1.00 90.06 98 ARG A C 1
ATOM 760 O O . ARG A 1 98 ? -6.416 -11.722 19.424 1.00 90.06 98 ARG A O 1
ATOM 767 N N . GLN A 1 99 ? -4.978 -11.619 17.694 1.00 90.12 99 GLN A N 1
ATOM 768 C CA . GLN A 1 99 ? -4.251 -10.417 18.126 1.00 90.12 99 GLN A CA 1
ATOM 769 C C . GLN A 1 99 ? -4.461 -9.229 17.176 1.00 90.12 99 GLN A C 1
ATOM 771 O O . GLN A 1 99 ? -3.683 -8.281 17.196 1.00 90.12 99 GLN A O 1
ATOM 776 N N . GLY A 1 100 ? -5.507 -9.269 16.345 1.00 87.62 100 GLY A N 1
ATOM 777 C CA . GLY A 1 100 ? -5.787 -8.235 15.350 1.00 87.62 100 GLY A CA 1
ATOM 778 C C . GLY A 1 100 ? -4.737 -8.155 14.245 1.00 87.62 100 GLY A C 1
ATOM 779 O O . GLY A 1 100 ? -4.577 -7.108 13.620 1.00 87.62 100 GLY A O 1
ATOM 780 N N . GLU A 1 101 ? -3.999 -9.240 14.024 1.00 92.38 101 GLU A N 1
ATOM 781 C CA . GLU A 1 101 ? -2.942 -9.300 13.031 1.00 92.38 101 GLU A CA 1
ATOM 782 C C . GLU A 1 101 ? -3.481 -9.542 11.615 1.00 92.38 101 GLU A C 1
ATOM 784 O O . GLU A 1 101 ? -4.537 -10.146 11.414 1.00 92.38 101 GLU A O 1
ATOM 789 N N . ARG A 1 102 ? -2.735 -9.074 10.616 1.00 93.31 102 ARG A N 1
ATOM 790 C CA . ARG A 1 102 ? -3.021 -9.264 9.195 1.00 93.31 102 ARG A CA 1
ATOM 791 C C . ARG A 1 102 ? -1.808 -9.880 8.524 1.00 93.31 102 ARG A C 1
ATOM 793 O O . ARG A 1 102 ? -0.731 -9.294 8.561 1.00 93.31 102 ARG A O 1
ATOM 800 N N . ASN A 1 103 ? -1.995 -11.025 7.885 1.00 95.44 103 ASN A N 1
ATOM 801 C CA . ASN A 1 103 ? -0.953 -11.703 7.125 1.00 95.44 103 ASN A CA 1
ATOM 802 C C . ASN A 1 103 ? -1.410 -11.850 5.678 1.00 95.44 103 ASN A C 1
ATOM 804 O O . ASN A 1 103 ? -2.511 -12.332 5.434 1.00 95.44 103 ASN A O 1
ATOM 808 N N . THR A 1 104 ? -0.581 -11.446 4.726 1.00 94.81 104 THR A N 1
ATOM 809 C CA . THR A 1 104 ? -0.877 -11.559 3.299 1.00 94.81 104 THR A CA 1
ATOM 810 C C . THR A 1 104 ? 0.237 -12.331 2.612 1.00 94.81 104 THR A C 1
ATOM 812 O O . THR A 1 104 ? 1.411 -12.060 2.850 1.00 94.81 104 THR A O 1
ATOM 815 N N . ILE A 1 105 ? -0.127 -13.273 1.749 1.00 95.25 105 ILE A N 1
ATOM 816 C CA . ILE A 1 105 ? 0.781 -13.996 0.862 1.00 95.25 105 ILE A CA 1
ATOM 817 C C . ILE A 1 105 ? 0.236 -13.835 -0.551 1.00 95.25 105 ILE A C 1
ATOM 819 O O . ILE A 1 105 ? -0.905 -14.194 -0.826 1.00 95.25 105 ILE A O 1
ATOM 823 N N . GLN A 1 106 ? 1.051 -13.281 -1.434 1.00 93.81 106 GLN A N 1
ATOM 824 C CA . GLN A 1 106 ? 0.757 -13.130 -2.848 1.00 93.81 106 GLN A CA 1
ATOM 825 C C . GLN A 1 106 ? 1.876 -13.778 -3.645 1.00 93.81 106 GLN A C 1
ATOM 827 O O . GLN A 1 106 ? 3.050 -13.481 -3.422 1.00 93.81 106 GLN A O 1
ATOM 832 N N . TRP A 1 107 ? 1.518 -14.643 -4.577 1.00 93.06 107 TRP A N 1
ATOM 833 C CA . TRP A 1 107 ? 2.436 -15.243 -5.528 1.00 93.06 107 TRP A CA 1
ATOM 834 C C . TRP A 1 107 ? 1.856 -15.079 -6.923 1.00 93.06 107 TRP A C 1
ATOM 836 O O . TRP A 1 107 ? 0.694 -15.389 -7.148 1.00 93.06 107 TRP A O 1
ATOM 846 N N . GLN A 1 108 ? 2.665 -14.582 -7.849 1.00 90.56 108 GLN A N 1
ATOM 847 C CA . GLN A 1 108 ? 2.265 -14.374 -9.234 1.00 90.56 108 GLN A CA 1
ATOM 848 C C . GLN A 1 108 ? 3.356 -14.890 -10.163 1.00 90.56 108 GLN A C 1
ATOM 850 O O . GLN A 1 108 ? 4.530 -14.565 -9.994 1.00 90.56 108 GLN A O 1
ATOM 855 N N . ALA A 1 109 ? 2.960 -15.658 -11.169 1.00 89.00 109 ALA A N 1
ATOM 856 C CA . ALA A 1 109 ? 3.777 -16.079 -12.295 1.00 89.00 109 ALA A CA 1
ATOM 857 C C . ALA A 1 109 ? 3.072 -15.628 -13.578 1.00 89.00 109 ALA A C 1
ATOM 859 O O . ALA A 1 109 ? 2.092 -16.235 -14.010 1.00 89.00 109 ALA A O 1
ATOM 860 N N . LEU A 1 110 ? 3.560 -14.531 -14.161 1.00 74.75 110 LEU A N 1
ATOM 861 C CA . LEU A 1 110 ? 2.879 -13.793 -15.235 1.00 74.75 110 LEU A CA 1
ATOM 862 C C . LEU A 1 110 ? 3.176 -14.339 -16.643 1.00 74.75 110 LEU A C 1
ATOM 864 O O . LEU A 1 110 ? 2.694 -13.791 -17.628 1.00 74.75 110 LEU A O 1
ATOM 868 N N . GLY A 1 111 ? 3.940 -15.428 -16.745 1.00 72.75 111 GLY A N 1
ATOM 869 C CA . GLY A 1 111 ? 4.472 -15.931 -18.012 1.00 72.75 111 GLY A CA 1
ATOM 870 C C . GLY A 1 111 ? 5.863 -15.371 -18.314 1.00 72.75 111 GLY A C 1
ATOM 871 O O . GLY A 1 111 ? 6.376 -14.525 -17.587 1.00 72.75 111 GLY A O 1
ATOM 872 N N . GLU A 1 112 ? 6.513 -15.942 -19.330 1.00 74.12 112 GLU A N 1
ATOM 873 C CA . GLU A 1 112 ? 7.861 -15.571 -19.821 1.00 74.12 112 GLU A CA 1
ATOM 874 C C . GLU A 1 112 ? 9.028 -15.729 -18.828 1.00 74.12 112 GLU A C 1
ATOM 876 O O . GLU A 1 112 ? 10.180 -15.553 -19.202 1.00 74.12 112 GLU A O 1
ATOM 881 N N . GLY A 1 113 ? 8.756 -16.219 -17.615 1.00 77.94 113 GLY A N 1
ATOM 882 C CA . GLY A 1 113 ? 9.752 -16.416 -16.559 1.00 77.94 113 GLY A CA 1
ATOM 883 C C . GLY A 1 113 ? 9.711 -15.339 -15.473 1.00 77.94 113 GLY A C 1
ATOM 884 O O . GLY A 1 113 ? 10.497 -15.396 -14.525 1.00 77.94 113 GLY A O 1
ATOM 885 N N . THR A 1 114 ? 8.761 -14.403 -15.555 1.00 87.56 114 THR A N 1
ATOM 886 C CA . THR A 1 114 ? 8.548 -13.390 -14.523 1.00 87.56 114 THR A CA 1
ATOM 887 C C . THR A 1 114 ? 7.754 -13.960 -13.349 1.00 87.56 114 THR A C 1
ATOM 889 O O . THR A 1 114 ? 6.638 -14.464 -13.505 1.00 87.56 114 THR A O 1
ATOM 892 N N . GLN A 1 115 ? 8.324 -13.843 -12.149 1.00 91.50 115 GLN A N 1
ATOM 893 C CA . GLN A 1 115 ? 7.732 -14.334 -10.907 1.00 91.50 115 GLN A CA 1
ATOM 894 C C . GLN A 1 115 ? 7.798 -13.274 -9.809 1.00 91.50 115 GLN A C 1
ATOM 896 O O . GLN A 1 115 ? 8.805 -12.587 -9.635 1.00 91.50 115 GLN A O 1
ATOM 901 N N . ARG A 1 116 ? 6.726 -13.173 -9.025 1.00 93.00 116 ARG A N 1
ATOM 902 C CA . ARG A 1 116 ? 6.609 -12.268 -7.884 1.00 93.00 116 ARG A CA 1
ATOM 903 C C . ARG A 1 116 ? 6.133 -13.021 -6.661 1.00 93.00 116 ARG A C 1
ATOM 905 O O . ARG A 1 116 ? 5.223 -13.840 -6.745 1.00 93.00 116 ARG A O 1
ATOM 912 N N . VAL A 1 117 ? 6.731 -12.710 -5.523 1.00 95.75 117 VAL A N 1
ATOM 913 C CA . VAL A 1 117 ? 6.261 -13.145 -4.209 1.00 95.75 117 VAL A CA 1
ATOM 914 C C . VAL A 1 117 ? 6.209 -11.915 -3.324 1.00 95.75 117 VAL A C 1
ATOM 916 O O . VAL A 1 117 ? 7.229 -11.259 -3.145 1.00 95.75 117 VAL A O 1
ATOM 919 N N . ASN A 1 118 ? 5.046 -11.617 -2.754 1.00 96.44 118 ASN A N 1
ATOM 920 C CA . ASN A 1 118 ? 4.901 -10.610 -1.712 1.00 96.44 118 ASN A CA 1
ATOM 921 C C . ASN A 1 118 ? 4.312 -11.277 -0.475 1.00 96.44 118 ASN A C 1
ATOM 923 O O . ASN A 1 118 ? 3.196 -11.788 -0.504 1.00 96.44 118 ASN A O 1
ATOM 927 N N . ILE A 1 119 ? 5.046 -11.246 0.627 1.00 97.69 119 ILE A N 1
ATOM 928 C CA . ILE A 1 119 ? 4.570 -11.698 1.930 1.00 97.69 119 ILE A CA 1
ATOM 929 C C . ILE A 1 119 ? 4.555 -10.476 2.837 1.00 97.69 119 ILE A C 1
ATOM 931 O O . ILE A 1 119 ? 5.504 -9.694 2.860 1.00 97.69 119 ILE A O 1
ATOM 935 N N . SER A 1 120 ? 3.472 -10.259 3.570 1.00 97.50 120 SER A N 1
ATOM 936 C CA . SER A 1 120 ? 3.408 -9.205 4.576 1.00 97.50 120 SER A CA 1
ATOM 937 C C . SER A 1 120 ? 2.727 -9.687 5.841 1.00 97.50 120 SER A C 1
ATOM 939 O O . SER A 1 120 ? 1.847 -10.543 5.814 1.00 97.50 120 SER A O 1
ATOM 941 N N . SER A 1 121 ? 3.159 -9.141 6.969 1.00 96.50 121 SER A N 1
ATOM 942 C CA . SER A 1 121 ? 2.611 -9.426 8.284 1.00 96.50 121 SER A CA 1
ATOM 943 C C . SER A 1 121 ? 2.569 -8.133 9.080 1.00 96.50 121 SER A C 1
ATOM 945 O O . SER A 1 121 ? 3.574 -7.432 9.187 1.00 96.50 121 SER A O 1
ATOM 947 N N . ALA A 1 122 ? 1.402 -7.789 9.608 1.00 95.44 122 ALA A N 1
ATOM 948 C CA . ALA A 1 122 ? 1.180 -6.592 10.400 1.00 95.44 122 ALA A CA 1
ATOM 949 C C . ALA A 1 122 ? 0.434 -6.966 11.675 1.00 95.44 122 ALA A C 1
ATOM 951 O O . ALA A 1 122 ? -0.697 -7.441 11.626 1.00 95.44 122 ALA A O 1
ATOM 952 N N . TRP A 1 123 ? 1.071 -6.739 12.813 1.00 94.62 123 TRP A N 1
ATOM 953 C CA . TRP A 1 123 ? 0.531 -7.021 14.132 1.00 94.62 123 TRP A CA 1
ATOM 954 C C . TRP A 1 123 ? 0.365 -5.695 14.849 1.00 94.62 123 TRP A C 1
ATOM 956 O O . TRP A 1 123 ? 1.348 -5.016 15.134 1.00 94.62 123 TRP A O 1
ATOM 966 N N . SER A 1 124 ? -0.873 -5.301 15.122 1.00 91.38 124 SER A N 1
ATOM 967 C CA . SER A 1 124 ? -1.167 -4.062 15.839 1.00 91.38 124 SER A CA 1
ATOM 968 C C . SER A 1 124 ? -1.384 -4.349 17.321 1.00 91.38 124 SER A C 1
ATOM 970 O O . SER A 1 124 ? -2.018 -5.336 17.675 1.00 91.38 124 SER A O 1
ATOM 972 N N . TYR A 1 125 ? -0.901 -3.460 18.188 1.00 90.94 125 TYR A N 1
ATOM 973 C CA . TYR A 1 125 ? -1.070 -3.559 19.642 1.00 90.94 125 TYR A CA 1
ATOM 974 C C . TYR A 1 125 ? -0.532 -4.871 20.241 1.00 90.94 125 TYR A C 1
ATOM 976 O O . TYR A 1 125 ? -1.189 -5.530 21.053 1.00 90.94 125 TYR A O 1
ATOM 984 N N . VAL A 1 126 ? 0.683 -5.254 19.834 1.00 89.81 126 VAL A N 1
ATOM 985 C CA . VAL A 1 126 ? 1.357 -6.493 20.251 1.00 89.81 126 VAL A CA 1
ATOM 986 C C . VAL A 1 126 ? 1.392 -6.577 21.778 1.00 89.81 126 VAL A C 1
ATOM 988 O O . VAL A 1 126 ? 1.776 -5.619 22.456 1.00 89.81 126 VAL A O 1
ATOM 991 N N . LEU A 1 127 ? 0.950 -7.715 22.326 1.00 84.94 127 LEU A N 1
ATOM 992 C CA . LEU A 1 127 ? 0.826 -7.970 23.771 1.00 84.94 127 LEU A CA 1
ATOM 993 C C . LEU A 1 127 ? -0.059 -6.962 24.540 1.00 84.94 127 LEU A C 1
ATOM 995 O O . LEU A 1 127 ? 0.011 -6.890 25.766 1.00 84.94 127 LEU A O 1
ATOM 999 N N . GLY A 1 128 ? -0.925 -6.212 23.852 1.00 83.38 128 GLY A N 1
ATOM 1000 C CA . GLY A 1 128 ? -1.739 -5.150 24.452 1.00 83.38 128 GLY A CA 1
ATOM 1001 C C . GLY A 1 128 ? -0.983 -3.833 24.669 1.00 83.38 128 GLY A C 1
ATOM 1002 O O . GLY A 1 128 ? -1.471 -2.942 25.363 1.00 83.38 128 GLY A O 1
ATOM 1003 N N . SER A 1 129 ? 0.204 -3.674 24.089 1.00 90.75 129 SER A N 1
ATOM 1004 C CA . SER A 1 129 ? 0.921 -2.396 24.096 1.00 90.75 129 SER A CA 1
ATOM 1005 C C . SER A 1 129 ? 0.376 -1.441 23.024 1.00 90.75 129 SER A C 1
ATOM 1007 O O . SER A 1 129 ? -0.482 -1.807 22.226 1.00 90.75 129 SER A O 1
ATOM 1009 N N . ARG A 1 130 ? 0.894 -0.207 22.965 1.00 92.50 130 ARG A N 1
ATOM 1010 C CA . ARG A 1 130 ? 0.681 0.711 21.826 1.00 92.50 130 ARG A CA 1
ATOM 1011 C C . ARG A 1 130 ? 1.651 0.452 20.670 1.00 92.50 130 ARG A C 1
ATOM 1013 O O . ARG A 1 130 ? 1.747 1.278 19.769 1.00 92.50 130 ARG A O 1
ATOM 1020 N N . MET A 1 131 ? 2.383 -0.660 20.697 1.00 95.06 131 MET A N 1
ATOM 1021 C CA . MET A 1 131 ? 3.362 -0.996 19.673 1.00 95.06 131 MET A CA 1
ATOM 1022 C C . MET A 1 131 ? 2.774 -1.946 18.634 1.00 95.06 131 MET A C 1
ATOM 1024 O O . MET A 1 131 ? 1.929 -2.789 18.941 1.00 95.06 131 MET A O 1
ATOM 1028 N N . GLY A 1 132 ? 3.232 -1.813 17.399 1.00 95.50 132 GLY A N 1
ATOM 1029 C CA . GLY A 1 132 ? 2.972 -2.738 16.311 1.00 95.50 132 GLY A CA 1
ATOM 1030 C C . GLY A 1 132 ? 4.258 -3.324 15.760 1.00 95.50 132 GLY A C 1
ATOM 1031 O O . GLY A 1 132 ? 5.325 -2.733 15.900 1.00 95.50 132 GLY A O 1
ATOM 1032 N N . PHE A 1 133 ? 4.138 -4.474 15.113 1.00 96.25 133 PHE A N 1
ATOM 1033 C CA . PHE A 1 133 ? 5.205 -5.108 14.353 1.00 96.25 133 PHE A CA 1
ATOM 1034 C C . PHE A 1 133 ? 4.778 -5.225 12.891 1.00 96.25 133 PHE A C 1
ATOM 1036 O O . PHE A 1 133 ? 3.647 -5.620 12.598 1.00 96.25 133 PHE A O 1
ATOM 1043 N N . LYS A 1 134 ? 5.682 -4.890 11.972 1.00 96.62 134 LYS A N 1
ATOM 1044 C CA . LYS A 1 134 ? 5.486 -5.022 10.529 1.00 96.62 134 LYS A CA 1
ATOM 1045 C C . LYS A 1 134 ? 6.643 -5.799 9.923 1.00 96.62 134 LYS A C 1
ATOM 1047 O O . LYS A 1 134 ? 7.804 -5.513 10.190 1.00 96.62 134 LYS A O 1
ATOM 1052 N N . SER A 1 135 ? 6.311 -6.734 9.048 1.00 97.50 135 SER A N 1
ATOM 1053 C CA . SER A 1 135 ? 7.261 -7.439 8.200 1.00 97.50 135 SER A CA 1
ATOM 1054 C C . SER A 1 135 ? 6.732 -7.464 6.774 1.00 97.50 135 SER A C 1
ATOM 1056 O O . SER A 1 135 ? 5.536 -7.655 6.545 1.00 97.50 135 SER A O 1
ATOM 1058 N N . HIS A 1 136 ? 7.615 -7.242 5.815 1.00 97.81 136 HIS A N 1
ATOM 1059 C CA . HIS A 1 136 ? 7.344 -7.347 4.397 1.00 97.81 136 HIS A CA 1
ATOM 1060 C C . HIS A 1 136 ? 8.508 -8.064 3.724 1.00 97.81 136 HIS A C 1
ATOM 1062 O O . HIS A 1 136 ? 9.665 -7.823 4.045 1.00 97.81 136 HIS A O 1
ATOM 1068 N N . PHE A 1 137 ? 8.204 -8.948 2.791 1.00 98.06 137 PHE A N 1
ATOM 1069 C CA . PHE A 1 137 ? 9.182 -9.624 1.963 1.00 98.06 137 PHE A CA 1
ATOM 1070 C C . PHE A 1 137 ? 8.684 -9.574 0.530 1.00 98.06 137 PHE A C 1
ATOM 1072 O O . PHE A 1 137 ? 7.588 -10.059 0.239 1.00 98.06 137 PHE A O 1
ATOM 1079 N N . LYS A 1 138 ? 9.492 -8.998 -0.352 1.00 97.19 138 LYS A N 1
ATOM 1080 C CA . LYS A 1 138 ? 9.241 -8.969 -1.787 1.00 97.19 138 LYS A CA 1
ATOM 1081 C C . LYS A 1 138 ? 10.353 -9.710 -2.511 1.00 97.19 138 LYS A C 1
ATOM 1083 O O . LYS A 1 138 ? 11.526 -9.413 -2.316 1.00 97.19 138 LYS A O 1
ATOM 1088 N N . LEU A 1 139 ? 9.979 -10.647 -3.370 1.00 96.12 139 LEU A N 1
ATOM 1089 C CA . LEU A 1 139 ? 10.864 -11.255 -4.353 1.00 96.12 139 LEU A CA 1
ATOM 1090 C C . LEU A 1 139 ? 10.305 -10.957 -5.734 1.00 96.12 139 LEU A C 1
ATOM 1092 O O . LEU A 1 139 ? 9.119 -11.159 -5.994 1.00 96.12 139 LEU A O 1
ATOM 1096 N N . TYR A 1 140 ? 11.170 -10.481 -6.615 1.00 93.75 140 TYR A N 1
ATOM 1097 C CA . TYR A 1 140 ? 10.847 -10.246 -8.010 1.00 93.75 140 TYR A CA 1
ATOM 1098 C C . TYR A 1 140 ? 11.920 -10.891 -8.869 1.00 93.75 140 TYR A C 1
ATOM 1100 O O . TYR A 1 140 ? 13.086 -10.525 -8.784 1.00 93.75 140 TYR A O 1
ATOM 1108 N N . ARG A 1 141 ? 11.526 -11.841 -9.703 1.00 91.62 141 ARG A N 1
ATOM 1109 C CA . ARG A 1 141 ? 12.385 -12.454 -10.706 1.00 91.62 141 ARG A CA 1
ATOM 1110 C C . ARG A 1 141 ? 11.904 -12.017 -12.075 1.00 91.62 141 ARG A C 1
ATOM 1112 O O . ARG A 1 141 ? 10.717 -12.156 -12.365 1.00 91.62 141 ARG A O 1
ATOM 1119 N N . ARG A 1 142 ? 12.829 -11.545 -12.904 1.00 87.25 142 ARG A N 1
ATOM 1120 C CA . ARG A 1 142 ? 12.595 -11.318 -14.328 1.00 87.25 142 ARG A CA 1
ATOM 1121 C C . ARG A 1 142 ? 13.357 -12.374 -15.106 1.00 87.25 142 ARG A C 1
ATOM 1123 O O . ARG A 1 142 ? 14.580 -12.315 -15.198 1.00 87.25 142 ARG A O 1
ATOM 1130 N N . ASP A 1 143 ? 12.621 -13.356 -15.599 1.00 82.69 143 ASP A N 1
ATOM 1131 C CA . ASP A 1 143 ? 13.075 -14.405 -16.506 1.00 82.69 143 ASP A CA 1
ATOM 1132 C C . ASP A 1 143 ? 14.431 -15.011 -16.079 1.00 82.69 143 ASP A C 1
ATOM 1134 O O . ASP A 1 143 ? 14.559 -15.602 -14.994 1.00 82.69 143 ASP A O 1
ATOM 1138 N N . SER A 1 144 ? 15.454 -14.842 -16.918 1.00 81.00 144 SER A N 1
ATOM 1139 C CA . SER A 1 144 ? 16.859 -15.148 -16.645 1.00 81.00 144 SER A CA 1
ATOM 1140 C C . SER A 1 144 ? 17.739 -13.894 -16.563 1.00 81.00 144 SER A C 1
ATOM 1142 O O . SER A 1 144 ? 18.950 -14.008 -16.715 1.00 81.00 144 SER A O 1
ATOM 1144 N N . THR A 1 145 ? 17.171 -12.697 -16.375 1.00 86.62 145 THR A N 1
ATOM 1145 C CA . THR A 1 145 ? 17.949 -11.445 -16.311 1.00 86.62 145 THR A CA 1
ATOM 1146 C C . THR A 1 145 ? 18.435 -11.151 -14.898 1.00 86.62 145 THR A C 1
ATOM 1148 O O . THR A 1 145 ? 19.641 -11.052 -14.688 1.00 86.62 145 THR A O 1
ATOM 1151 N N . TYR A 1 146 ? 17.529 -11.026 -13.924 1.00 89.94 146 TYR A N 1
ATOM 1152 C CA . TYR A 1 146 ? 17.893 -10.741 -12.530 1.00 89.94 146 TYR A CA 1
ATOM 1153 C C . TYR A 1 146 ? 16.814 -11.178 -11.533 1.00 89.94 146 TYR A C 1
ATOM 1155 O O . TYR A 1 146 ? 15.640 -11.366 -11.876 1.00 89.94 146 TYR A O 1
ATOM 1163 N N . ILE A 1 147 ? 17.219 -11.292 -10.268 1.00 93.31 147 ILE A N 1
ATOM 1164 C CA . ILE A 1 147 ? 16.335 -11.486 -9.116 1.00 93.31 147 ILE A CA 1
ATOM 1165 C C . ILE A 1 147 ? 16.563 -10.347 -8.131 1.00 93.31 147 ILE A C 1
ATOM 1167 O O . ILE A 1 147 ? 17.697 -10.085 -7.755 1.00 93.31 147 ILE A O 1
ATOM 1171 N N . ASN A 1 148 ? 15.481 -9.720 -7.677 1.00 95.06 148 ASN A N 1
ATOM 1172 C CA . ASN A 1 148 ? 15.471 -8.752 -6.589 1.00 95.06 148 ASN A CA 1
ATOM 1173 C C . ASN A 1 148 ? 14.839 -9.371 -5.345 1.00 95.06 148 ASN A C 1
ATOM 1175 O O . ASN A 1 148 ? 13.768 -9.979 -5.425 1.00 95.06 148 ASN A O 1
ATOM 1179 N N . ILE A 1 149 ? 15.460 -9.140 -4.195 1.00 96.81 149 ILE A N 1
ATOM 1180 C CA . ILE A 1 149 ? 14.978 -9.560 -2.883 1.00 96.81 149 ILE A CA 1
ATOM 1181 C C . ILE A 1 149 ? 14.910 -8.327 -1.984 1.00 96.81 149 ILE A C 1
ATOM 1183 O O . ILE A 1 149 ? 15.861 -7.555 -1.891 1.00 96.81 149 ILE A O 1
ATOM 1187 N N . ASN A 1 150 ? 13.767 -8.124 -1.335 1.00 97.56 150 ASN A N 1
ATOM 1188 C CA . ASN A 1 150 ? 13.520 -6.965 -0.493 1.00 97.56 150 ASN A CA 1
ATOM 1189 C C . ASN A 1 150 ? 12.761 -7.323 0.799 1.00 97.56 150 ASN A C 1
ATOM 1191 O O . ASN A 1 150 ? 11.534 -7.188 0.859 1.00 97.56 150 ASN A O 1
ATOM 1195 N N . PRO A 1 151 ? 13.461 -7.821 1.834 1.00 98.06 151 PRO A N 1
ATOM 1196 C CA . PRO A 1 151 ? 12.931 -7.906 3.184 1.00 98.06 151 PRO A CA 1
ATOM 1197 C C . PRO A 1 151 ? 12.934 -6.533 3.864 1.00 98.06 151 PRO A C 1
ATOM 1199 O O . PRO A 1 151 ? 13.912 -5.786 3.831 1.00 98.06 151 PRO A O 1
ATOM 1202 N N . ARG A 1 152 ? 11.843 -6.238 4.561 1.00 98.38 152 ARG A N 1
ATOM 1203 C CA . ARG A 1 152 ? 11.665 -5.050 5.383 1.00 98.38 152 ARG A CA 1
ATOM 1204 C C . ARG A 1 152 ? 11.014 -5.440 6.697 1.00 98.38 152 ARG A C 1
ATOM 1206 O O . ARG A 1 152 ? 9.959 -6.068 6.708 1.00 98.38 152 ARG A O 1
ATOM 1213 N N . ILE A 1 153 ? 11.612 -5.029 7.802 1.00 98.38 153 ILE A N 1
ATOM 1214 C CA . ILE A 1 153 ? 11.085 -5.252 9.150 1.00 98.38 153 ILE A CA 1
ATOM 1215 C C . ILE A 1 153 ? 10.960 -3.918 9.866 1.00 98.38 153 ILE A C 1
ATOM 1217 O O . ILE A 1 153 ? 11.777 -3.023 9.673 1.00 98.38 153 ILE A O 1
ATOM 1221 N N . GLY A 1 154 ? 9.936 -3.756 10.689 1.00 98.00 154 GLY A N 1
ATOM 1222 C CA . GLY A 1 154 ? 9.711 -2.504 11.385 1.00 98.00 154 GLY A CA 1
ATOM 1223 C C . GLY A 1 154 ? 8.775 -2.629 12.568 1.00 98.00 154 GLY A C 1
ATOM 1224 O O . GLY A 1 154 ? 8.114 -3.648 12.778 1.00 98.00 154 GLY A O 1
ATOM 1225 N N . ALA A 1 155 ? 8.725 -1.553 13.336 1.00 97.88 155 ALA A N 1
ATOM 1226 C CA . ALA A 1 155 ? 7.836 -1.398 14.466 1.00 97.88 155 ALA A CA 1
ATOM 1227 C C . ALA A 1 155 ? 7.100 -0.066 14.358 1.00 97.88 155 ALA A C 1
ATOM 1229 O O . ALA A 1 155 ? 7.676 0.934 13.934 1.00 97.88 155 ALA A O 1
ATOM 1230 N N . ASP A 1 156 ? 5.838 -0.052 14.772 1.00 96.94 156 ASP A N 1
ATOM 1231 C CA . ASP A 1 156 ? 5.042 1.167 14.880 1.00 96.94 156 ASP A CA 1
ATOM 1232 C C . ASP A 1 156 ? 4.721 1.474 16.336 1.00 96.94 156 ASP A C 1
ATOM 1234 O O . ASP A 1 156 ? 4.588 0.579 17.164 1.00 96.94 156 ASP A O 1
ATOM 1238 N N . PHE A 1 157 ? 4.507 2.745 16.627 1.00 96.31 157 PHE A N 1
ATOM 1239 C CA . PHE A 1 157 ? 3.871 3.235 17.831 1.00 96.31 157 PHE A CA 1
ATOM 1240 C C . PHE A 1 157 ? 2.563 3.932 17.449 1.00 96.31 157 PHE A C 1
ATOM 1242 O O . PHE A 1 157 ? 2.561 4.863 16.641 1.00 96.31 157 PHE A O 1
ATOM 1249 N N . PHE A 1 158 ? 1.449 3.485 18.028 1.00 93.94 158 PHE A N 1
ATOM 1250 C CA . PHE A 1 158 ? 0.110 4.010 17.770 1.00 93.94 158 PHE A CA 1
ATOM 1251 C C . PHE A 1 158 ? -0.291 5.054 18.815 1.00 93.94 158 PHE A C 1
ATOM 1253 O O . PHE A 1 158 ? -0.289 4.801 20.024 1.00 93.94 158 PHE A O 1
ATOM 1260 N N . PHE A 1 159 ? -0.708 6.224 18.344 1.00 90.94 159 PHE A N 1
ATOM 1261 C CA . PHE A 1 159 ? -1.247 7.294 19.174 1.00 90.94 159 PHE A CA 1
ATOM 1262 C C . PHE A 1 159 ? -2.759 7.127 19.377 1.00 90.94 159 PHE A C 1
ATOM 1264 O O . PHE A 1 159 ? -3.466 6.502 18.587 1.00 90.94 159 PHE A O 1
ATOM 1271 N N . SER A 1 160 ? -3.290 7.732 20.442 1.00 82.62 160 SER A N 1
ATOM 1272 C CA . SER A 1 160 ? -4.719 7.657 20.787 1.00 82.62 160 SER A CA 1
ATOM 1273 C C . SER A 1 160 ? -5.642 8.319 19.755 1.00 82.62 160 SER A C 1
ATOM 1275 O O . SER A 1 160 ? -6.823 7.972 19.675 1.00 82.62 160 SER A O 1
ATOM 1277 N N . ASN A 1 161 ? -5.108 9.250 18.959 1.00 83.38 161 ASN A N 1
ATOM 1278 C CA . ASN A 1 161 ? -5.806 9.933 17.869 1.00 83.38 161 ASN A CA 1
ATOM 1279 C C . ASN A 1 161 ? -5.892 9.099 16.571 1.00 83.38 161 ASN A C 1
ATOM 1281 O O . ASN A 1 161 ? -6.522 9.553 15.620 1.00 83.38 161 ASN A O 1
ATOM 1285 N N . GLY A 1 162 ? -5.287 7.905 16.532 1.00 83.50 162 GLY A N 1
ATOM 1286 C CA . GLY A 1 162 ? -5.254 7.023 15.360 1.00 83.50 162 GLY A CA 1
ATOM 1287 C C . GLY A 1 162 ? -4.043 7.219 14.443 1.00 83.50 162 GLY A C 1
ATOM 1288 O O . GLY A 1 162 ? -3.875 6.446 13.504 1.00 83.50 162 GLY A O 1
ATOM 1289 N N . SER A 1 163 ? -3.183 8.207 14.708 1.00 93.81 163 SER A N 1
ATOM 1290 C CA . SER A 1 163 ? -1.906 8.354 14.007 1.00 93.81 163 SER A CA 1
ATOM 1291 C C . SER A 1 163 ? -0.899 7.296 14.468 1.00 93.81 163 SER A C 1
ATOM 1293 O O . SER A 1 163 ? -1.013 6.743 15.566 1.00 93.81 163 SER A O 1
ATOM 1295 N N . SER A 1 164 ? 0.134 7.048 13.667 1.00 96.00 164 SER A N 1
ATOM 1296 C CA . SER A 1 164 ? 1.262 6.200 14.050 1.00 96.00 164 SER A CA 1
ATOM 1297 C C . SER A 1 164 ? 2.592 6.788 13.599 1.00 96.00 164 SER A C 1
ATOM 1299 O O . SER A 1 164 ? 2.672 7.431 12.554 1.00 96.00 164 SER A O 1
ATOM 1301 N N . VAL A 1 165 ? 3.641 6.525 14.373 1.00 98.12 165 VAL A N 1
ATOM 1302 C CA . VAL A 1 165 ? 5.035 6.703 13.947 1.00 98.12 165 VAL A CA 1
ATOM 1303 C C . VAL A 1 165 ? 5.674 5.330 13.885 1.00 98.12 165 VAL A C 1
ATOM 1305 O O . VAL A 1 165 ? 5.462 4.529 14.789 1.00 98.12 165 VAL A O 1
ATOM 1308 N N . GLY A 1 166 ? 6.439 5.047 12.840 1.00 98.06 166 GLY A N 1
ATOM 1309 C CA . GLY A 1 166 ? 7.119 3.770 12.683 1.00 98.06 166 GLY A CA 1
ATOM 1310 C C . GLY A 1 166 ? 8.591 3.932 12.364 1.00 98.06 166 GLY A C 1
ATOM 1311 O O . GLY A 1 166 ? 8.986 4.901 11.719 1.00 98.06 166 GLY A O 1
ATOM 1312 N N . ILE A 1 167 ? 9.380 2.955 12.787 1.00 98.50 167 ILE A N 1
ATOM 1313 C CA . ILE A 1 167 ? 10.772 2.772 12.382 1.00 98.50 167 ILE A CA 1
ATOM 1314 C C . ILE A 1 167 ? 10.887 1.458 11.615 1.00 98.50 167 ILE A C 1
ATOM 1316 O O . ILE A 1 167 ? 10.224 0.478 11.961 1.00 98.50 167 ILE A O 1
ATOM 1320 N N . ALA A 1 168 ? 11.702 1.422 10.567 1.00 98.56 168 ALA A N 1
ATOM 1321 C CA . ALA A 1 168 ? 11.899 0.217 9.774 1.00 98.56 168 ALA A CA 1
ATOM 1322 C C . ALA A 1 168 ? 13.330 0.098 9.247 1.00 98.56 168 ALA A C 1
ATOM 1324 O O . ALA A 1 168 ? 14.011 1.094 9.016 1.00 98.56 168 ALA A O 1
ATOM 1325 N N . PHE A 1 169 ? 13.753 -1.141 9.038 1.00 98.56 169 PHE A N 1
ATOM 1326 C CA . PHE A 1 169 ? 14.944 -1.515 8.297 1.00 98.56 169 PHE A CA 1
ATOM 1327 C C . PHE A 1 169 ? 14.506 -2.189 6.994 1.00 98.56 169 PHE A C 1
ATOM 1329 O O . PHE A 1 169 ? 13.745 -3.158 7.028 1.00 98.56 169 PHE A O 1
ATOM 1336 N N . ASP A 1 170 ? 14.948 -1.651 5.863 1.00 98.19 170 ASP A N 1
ATOM 1337 C CA . ASP A 1 170 ? 14.604 -2.074 4.504 1.00 98.19 170 ASP A CA 1
ATOM 1338 C C . ASP A 1 170 ? 15.899 -2.470 3.784 1.00 98.19 170 ASP A C 1
ATOM 1340 O O . ASP A 1 170 ? 16.762 -1.632 3.522 1.00 98.19 170 ASP A O 1
ATOM 1344 N N . HIS A 1 171 ? 16.062 -3.766 3.523 1.00 98.06 171 HIS A N 1
ATOM 1345 C CA . HIS A 1 171 ? 17.201 -4.303 2.789 1.00 98.06 171 HIS A CA 1
ATOM 1346 C C . HIS A 1 171 ? 16.756 -4.671 1.379 1.00 98.06 171 HIS A C 1
ATOM 1348 O O . HIS A 1 171 ? 15.777 -5.395 1.210 1.00 98.06 171 HIS A O 1
ATOM 1354 N N . ARG A 1 172 ? 17.478 -4.205 0.363 1.00 96.88 172 ARG A N 1
ATOM 1355 C CA . ARG A 1 172 ? 17.219 -4.485 -1.053 1.00 96.88 172 ARG A CA 1
ATOM 1356 C C . ARG A 1 172 ? 18.472 -5.049 -1.673 1.00 96.88 172 ARG A C 1
ATOM 1358 O O . ARG A 1 172 ? 19.509 -4.398 -1.635 1.00 96.88 172 ARG A O 1
ATOM 1365 N N . SER A 1 173 ? 18.368 -6.210 -2.285 1.00 95.31 173 SER A N 1
ATOM 1366 C CA . SER A 1 173 ? 19.463 -6.804 -3.033 1.00 95.31 173 SER A CA 1
ATOM 1367 C C . SER A 1 173 ? 18.999 -7.261 -4.402 1.00 95.31 173 SER A C 1
ATOM 1369 O O . SER A 1 173 ? 17.821 -7.570 -4.607 1.00 95.31 173 SER A O 1
ATOM 1371 N N . SER A 1 174 ? 19.934 -7.284 -5.346 1.00 94.25 174 SER A N 1
ATOM 1372 C CA . SER A 1 174 ? 19.725 -7.882 -6.654 1.00 94.25 174 SER A CA 1
ATOM 1373 C C . SER A 1 174 ? 20.937 -8.674 -7.093 1.00 94.25 174 SER A C 1
ATOM 1375 O O . SER A 1 174 ? 22.071 -8.269 -6.839 1.00 94.25 174 SER A O 1
ATOM 1377 N N . SER A 1 175 ? 20.662 -9.788 -7.761 1.00 90.62 175 SER A N 1
ATOM 1378 C CA . SER A 1 175 ? 21.658 -10.626 -8.415 1.00 90.62 175 SER A CA 1
ATOM 1379 C C . SER A 1 175 ? 21.293 -10.781 -9.885 1.00 90.62 175 SER A C 1
ATOM 1381 O O . SER A 1 175 ? 20.172 -11.181 -10.225 1.00 90.62 175 SER A O 1
ATOM 1383 N N . THR A 1 176 ? 22.241 -10.457 -10.750 1.00 86.19 176 THR A N 1
ATOM 1384 C CA . THR A 1 176 ? 22.173 -10.631 -12.197 1.00 86.19 176 THR A CA 1
ATOM 1385 C C . THR A 1 176 ? 22.445 -12.093 -12.554 1.00 86.19 176 THR A C 1
ATOM 1387 O O . THR A 1 176 ? 23.305 -12.753 -11.978 1.00 86.19 176 THR A O 1
ATOM 1390 N N . ILE A 1 177 ? 21.640 -12.643 -13.464 1.00 79.38 177 ILE A N 1
ATOM 1391 C CA . ILE A 1 177 ? 21.694 -14.059 -13.869 1.00 79.38 177 ILE A CA 1
ATOM 1392 C C . ILE A 1 177 ? 22.297 -14.197 -15.269 1.00 79.38 177 ILE A C 1
ATOM 1394 O O . ILE A 1 177 ? 23.027 -15.149 -15.533 1.00 79.38 177 ILE A O 1
ATOM 1398 N N . ALA A 1 178 ? 22.019 -13.244 -16.162 1.00 69.50 178 ALA A N 1
ATOM 1399 C CA . ALA A 1 178 ? 22.592 -13.187 -17.500 1.00 69.50 178 ALA A CA 1
ATOM 1400 C C . ALA A 1 178 ? 23.346 -11.867 -17.687 1.00 69.50 178 ALA A C 1
ATOM 1402 O O . ALA A 1 178 ? 22.755 -10.789 -17.607 1.00 69.50 178 ALA A O 1
ATOM 1403 N N . ALA A 1 179 ? 24.644 -11.963 -17.976 1.00 58.03 179 ALA A N 1
ATOM 1404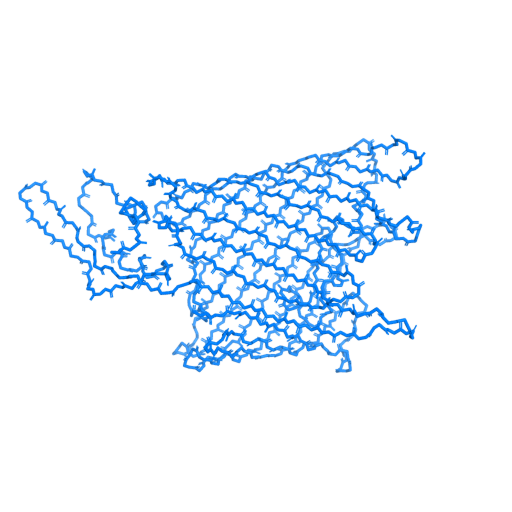 C CA . ALA A 1 179 ? 25.487 -10.825 -18.319 1.00 58.03 179 ALA A CA 1
ATOM 1405 C C . ALA A 1 179 ? 25.231 -10.404 -19.777 1.00 58.03 179 ALA A C 1
ATOM 1407 O O . ALA A 1 179 ? 25.999 -10.731 -20.679 1.00 58.03 179 ALA A O 1
ATOM 1408 N N . ASN A 1 180 ? 24.118 -9.711 -20.027 1.00 59.56 180 ASN A N 1
ATOM 1409 C CA . ASN A 1 180 ? 23.886 -9.052 -21.312 1.00 59.56 180 ASN A CA 1
ATOM 1410 C C . ASN A 1 180 ? 24.437 -7.624 -21.259 1.00 59.56 180 ASN A C 1
ATOM 1412 O O . ASN A 1 180 ? 23.901 -6.773 -20.556 1.00 59.56 180 ASN A O 1
ATOM 1416 N N . SER A 1 181 ? 25.465 -7.349 -22.064 1.00 57.38 181 SER A N 1
ATOM 1417 C CA . SER A 1 181 ? 26.176 -6.061 -22.149 1.00 57.38 181 SER A CA 1
ATOM 1418 C C . SER A 1 181 ? 25.335 -4.873 -22.642 1.00 57.38 181 SER A C 1
ATOM 1420 O O . SER A 1 181 ? 25.807 -3.741 -22.640 1.00 57.38 181 SER A O 1
ATOM 1422 N N . SER A 1 182 ? 24.100 -5.111 -23.086 1.00 63.03 182 SER A N 1
ATOM 1423 C CA . SER A 1 182 ? 23.188 -4.100 -23.639 1.00 63.03 182 SER A CA 1
ATOM 1424 C C . SER A 1 182 ? 22.155 -3.572 -22.636 1.00 63.03 182 SER A C 1
ATOM 1426 O O . SER A 1 182 ? 21.426 -2.639 -22.967 1.00 63.03 182 SER A O 1
ATOM 1428 N N . ILE A 1 183 ? 22.071 -4.142 -21.428 1.00 72.56 183 ILE A N 1
ATOM 1429 C CA . ILE A 1 183 ? 21.093 -3.749 -20.404 1.00 72.56 183 ILE A CA 1
ATOM 1430 C C . ILE A 1 183 ? 21.842 -3.145 -19.212 1.00 72.56 183 ILE A C 1
ATOM 1432 O O . ILE A 1 183 ? 22.793 -3.738 -18.714 1.00 72.56 183 ILE A O 1
ATOM 1436 N N . ASN A 1 184 ? 21.392 -1.985 -18.729 1.00 82.94 184 ASN A N 1
ATOM 1437 C CA . ASN A 1 184 ? 21.968 -1.286 -17.580 1.00 82.94 184 ASN A CA 1
ATOM 1438 C C . ASN A 1 184 ? 21.532 -1.936 -16.249 1.00 82.94 184 ASN A C 1
ATOM 1440 O O . ASN A 1 184 ? 20.781 -1.349 -15.472 1.00 82.94 184 ASN A O 1
ATOM 1444 N N . ILE A 1 185 ? 21.952 -3.181 -16.012 1.00 85.75 185 ILE A N 1
ATOM 1445 C CA . ILE A 1 185 ? 21.671 -3.961 -14.796 1.00 85.75 185 ILE A CA 1
ATOM 1446 C C . ILE A 1 185 ? 22.969 -4.337 -14.087 1.00 85.75 185 ILE A C 1
ATOM 1448 O O . ILE A 1 185 ? 23.966 -4.631 -14.738 1.00 85.75 185 ILE A O 1
ATOM 1452 N N . ALA A 1 186 ? 22.935 -4.377 -12.757 1.00 87.56 186 ALA A N 1
ATOM 1453 C CA . ALA A 1 186 ? 24.088 -4.773 -11.957 1.00 87.56 186 ALA A CA 1
ATOM 1454 C C . ALA A 1 186 ? 23.679 -5.403 -10.627 1.00 87.56 186 ALA A C 1
ATOM 1456 O O . ALA A 1 186 ? 22.566 -5.197 -10.134 1.00 87.56 186 ALA A O 1
ATOM 1457 N N . ASP A 1 187 ? 24.605 -6.130 -10.014 1.00 90.75 187 ASP A N 1
ATOM 1458 C CA . ASP A 1 187 ? 24.429 -6.598 -8.646 1.00 90.75 187 ASP A CA 1
ATOM 1459 C C . ASP A 1 187 ? 24.471 -5.402 -7.695 1.00 90.75 187 ASP A C 1
ATOM 1461 O O . ASP A 1 187 ? 25.385 -4.571 -7.751 1.00 90.75 187 ASP A O 1
ATOM 1465 N N . PHE A 1 188 ? 23.490 -5.318 -6.798 1.00 91.62 188 PHE A N 1
ATOM 1466 C CA . PHE A 1 188 ? 23.444 -4.258 -5.798 1.00 91.62 188 PHE A CA 1
ATOM 1467 C C . PHE A 1 188 ? 22.946 -4.761 -4.449 1.00 91.62 188 PHE A C 1
ATOM 1469 O O . PHE A 1 188 ? 22.242 -5.764 -4.337 1.00 91.62 188 PHE A O 1
ATOM 1476 N N . SER A 1 189 ? 23.298 -4.010 -3.413 1.00 95.12 189 SER A N 1
ATOM 1477 C CA . SER A 1 189 ? 22.811 -4.175 -2.053 1.00 95.12 189 SER A CA 1
ATOM 1478 C C . SER A 1 189 ? 22.612 -2.802 -1.428 1.00 95.12 189 SER A C 1
ATOM 1480 O O . SER A 1 189 ? 23.541 -1.997 -1.373 1.00 95.12 189 SER A O 1
ATOM 1482 N N . THR A 1 190 ? 21.400 -2.528 -0.965 1.00 96.25 190 THR A N 1
ATOM 1483 C CA . THR A 1 190 ? 21.016 -1.276 -0.324 1.00 96.25 190 THR A CA 1
ATOM 1484 C C . THR A 1 190 ? 20.390 -1.573 1.030 1.00 96.25 190 THR A C 1
ATOM 1486 O O . THR A 1 190 ? 19.465 -2.374 1.128 1.00 96.25 190 THR A O 1
ATOM 1489 N N . ASN A 1 191 ? 20.880 -0.915 2.076 1.00 97.75 191 ASN A N 1
ATOM 1490 C CA . ASN A 1 191 ? 20.343 -0.982 3.431 1.00 97.75 191 ASN A CA 1
ATOM 1491 C C . ASN A 1 191 ? 19.800 0.390 3.810 1.00 97.75 191 ASN A C 1
ATOM 1493 O O . ASN A 1 191 ? 20.579 1.337 3.895 1.00 97.75 191 ASN A O 1
ATOM 1497 N N . LEU A 1 192 ? 18.498 0.497 4.059 1.00 98.00 192 LEU A N 1
ATOM 1498 C CA . LEU A 1 192 ? 17.815 1.735 4.423 1.00 98.00 192 LEU A CA 1
ATOM 1499 C C . LEU A 1 192 ? 17.254 1.645 5.842 1.00 98.00 192 LEU A C 1
ATOM 1501 O O . LEU A 1 192 ? 16.562 0.693 6.204 1.00 98.00 192 LEU A O 1
ATOM 1505 N N . TYR A 1 193 ? 17.497 2.691 6.621 1.00 98.38 193 TYR A N 1
ATOM 1506 C CA . TYR A 1 193 ? 16.833 2.949 7.890 1.00 98.38 193 TYR A CA 1
ATOM 1507 C C . TYR A 1 193 ? 15.757 3.997 7.653 1.00 98.38 193 TYR A C 1
ATOM 1509 O O . TYR A 1 193 ? 16.045 5.099 7.186 1.00 98.38 193 TYR A O 1
ATOM 1517 N N . GLN A 1 194 ? 14.514 3.641 7.949 1.00 98.50 194 GLN A N 1
ATOM 1518 C CA . GLN A 1 194 ? 13.340 4.434 7.622 1.00 98.50 194 GLN A CA 1
ATOM 1519 C C . GLN A 1 194 ? 12.601 4.883 8.879 1.00 98.50 194 GLN A C 1
ATOM 1521 O O . GLN A 1 194 ? 12.422 4.114 9.824 1.00 98.50 194 GLN A O 1
ATOM 1526 N N . VAL A 1 195 ? 12.095 6.112 8.841 1.00 98.62 195 VAL A N 1
ATOM 1527 C CA . VAL A 1 195 ? 11.111 6.651 9.779 1.00 98.62 195 VAL A CA 1
ATOM 1528 C C . VAL A 1 195 ? 9.849 6.970 8.995 1.00 98.62 195 VAL A C 1
ATOM 1530 O O . VAL A 1 195 ? 9.910 7.547 7.914 1.00 98.62 195 VAL A O 1
ATOM 1533 N N . SER A 1 196 ? 8.696 6.596 9.533 1.00 98.19 196 SER A N 1
ATOM 1534 C CA . SER A 1 196 ? 7.402 6.813 8.897 1.00 98.19 196 SER A CA 1
ATOM 1535 C C . SER A 1 196 ? 6.416 7.470 9.847 1.00 98.19 196 SER A C 1
ATOM 1537 O O . SER A 1 196 ? 6.451 7.247 11.056 1.00 98.19 196 SER A O 1
ATOM 1539 N N . PHE A 1 197 ? 5.517 8.267 9.290 1.00 98.31 197 PHE A N 1
ATOM 1540 C CA . PHE A 1 197 ? 4.368 8.830 9.980 1.00 98.31 197 PHE A CA 1
ATOM 1541 C C . PHE A 1 197 ? 3.119 8.527 9.163 1.00 98.31 197 PHE A C 1
ATOM 1543 O O . PHE A 1 197 ? 3.119 8.707 7.946 1.00 98.31 197 PHE A O 1
ATOM 1550 N N . SER A 1 198 ? 2.051 8.077 9.817 1.00 96.94 198 SER A N 1
ATOM 1551 C CA . SER A 1 198 ? 0.753 7.888 9.176 1.00 96.94 198 SER A CA 1
ATOM 1552 C C . SER A 1 198 ? -0.367 8.468 10.023 1.00 96.94 198 SER A C 1
ATOM 1554 O O . SER A 1 198 ? -0.294 8.486 11.253 1.00 96.94 198 SER A O 1
ATOM 1556 N N . SER A 1 199 ? -1.401 8.986 9.368 1.00 95.75 199 SER A N 1
ATOM 1557 C CA . SER A 1 199 ? -2.535 9.602 10.047 1.00 95.75 199 SER A CA 1
ATOM 1558 C C . SER A 1 199 ? -3.788 9.588 9.179 1.00 95.75 199 SER A C 1
ATOM 1560 O O . SER A 1 199 ? -3.720 9.519 7.951 1.00 95.75 199 SER A O 1
ATOM 1562 N N . GLY A 1 200 ? -4.943 9.694 9.829 1.00 90.56 200 GLY A N 1
ATOM 1563 C CA . GLY A 1 200 ? -6.248 9.721 9.183 1.00 90.56 200 GLY A CA 1
ATOM 1564 C C . GLY A 1 200 ? -7.041 8.430 9.359 1.00 90.56 200 GLY A C 1
ATOM 1565 O O . GLY A 1 200 ? -6.677 7.540 10.125 1.00 90.56 200 GLY A O 1
ATOM 1566 N N . ILE A 1 201 ? -8.169 8.352 8.664 1.00 83.00 201 ILE A N 1
ATOM 1567 C CA . ILE A 1 201 ? -9.124 7.249 8.768 1.00 83.00 201 ILE A CA 1
ATOM 1568 C C . ILE A 1 201 ? -8.877 6.322 7.591 1.00 83.00 201 ILE A C 1
ATOM 1570 O O . ILE A 1 201 ? -9.256 6.651 6.471 1.00 83.00 201 ILE A O 1
ATOM 1574 N N . LYS A 1 202 ? -8.251 5.172 7.838 1.00 75.69 202 LYS A N 1
ATOM 1575 C CA . LYS A 1 202 ? -8.124 4.122 6.830 1.00 75.69 202 LYS A CA 1
ATOM 1576 C C . LYS A 1 202 ? -9.407 3.294 6.822 1.00 75.69 202 LYS A C 1
ATOM 1578 O O . LYS A 1 202 ? -9.709 2.644 7.818 1.00 75.69 202 LYS A O 1
ATOM 1583 N N . ASN A 1 203 ? -10.162 3.349 5.728 1.00 72.00 203 ASN A N 1
ATOM 1584 C CA . ASN A 1 203 ? -11.320 2.486 5.530 1.00 72.00 203 ASN A CA 1
ATOM 1585 C C . ASN A 1 203 ? -10.920 1.297 4.642 1.00 72.00 203 ASN A C 1
ATOM 1587 O O . ASN A 1 203 ? -10.302 1.489 3.599 1.00 72.00 203 ASN A O 1
ATOM 1591 N N . GLU A 1 204 ? -11.238 0.088 5.096 1.00 70.38 204 GLU A N 1
ATOM 1592 C CA . GLU A 1 204 ? -10.935 -1.181 4.419 1.00 70.38 204 GLU A CA 1
ATOM 1593 C C . GLU A 1 204 ? -12.173 -1.746 3.691 1.00 70.38 204 GLU A C 1
ATOM 1595 O O . GLU A 1 204 ? -12.141 -2.871 3.192 1.00 70.38 204 GLU A O 1
ATOM 1600 N N . ASP A 1 205 ? -13.270 -0.983 3.634 1.00 75.75 205 ASP A N 1
ATOM 1601 C CA . ASP A 1 205 ? -14.422 -1.288 2.791 1.00 75.75 205 ASP A CA 1
ATOM 1602 C C . ASP A 1 205 ? -13.997 -1.401 1.322 1.00 75.75 205 ASP A C 1
ATOM 1604 O O . ASP A 1 205 ? -13.168 -0.632 0.837 1.00 75.75 205 ASP A O 1
ATOM 1608 N N . VAL A 1 206 ? -14.643 -2.307 0.585 1.00 77.00 206 VAL A N 1
ATOM 1609 C CA . VAL A 1 206 ? -14.435 -2.470 -0.864 1.00 77.00 206 VAL A CA 1
ATOM 1610 C C . VAL A 1 206 ? -14.667 -1.156 -1.622 1.00 77.00 206 VAL A C 1
ATOM 1612 O O . VAL A 1 206 ? -13.907 -0.826 -2.528 1.00 77.00 206 VAL A O 1
ATOM 1615 N N . PHE A 1 207 ? -15.680 -0.381 -1.219 1.00 86.06 207 PHE A N 1
ATOM 1616 C CA . PHE A 1 207 ? -15.993 0.929 -1.794 1.00 86.06 207 PHE A CA 1
ATOM 1617 C C . PHE A 1 207 ? -16.085 2.009 -0.697 1.00 86.06 207 PHE A C 1
ATOM 1619 O O . PHE A 1 207 ? -17.184 2.357 -0.255 1.00 86.06 207 PHE A O 1
ATOM 1626 N N . PRO A 1 208 ? -14.953 2.596 -0.258 1.00 84.94 208 PRO A N 1
ATOM 1627 C CA . PRO A 1 208 ? -14.927 3.599 0.809 1.00 84.94 208 PRO A CA 1
ATOM 1628 C C . PRO A 1 208 ? -15.684 4.871 0.424 1.00 84.94 208 PRO A C 1
ATOM 1630 O O . PRO A 1 208 ? -15.348 5.510 -0.570 1.00 84.94 208 PRO A O 1
ATOM 1633 N N . ILE A 1 209 ? -16.730 5.262 1.156 1.00 84.62 209 ILE A N 1
ATOM 1634 C CA . ILE A 1 209 ? -17.534 6.464 0.821 1.00 84.62 209 ILE A CA 1
ATOM 1635 C C . ILE A 1 209 ? -16.830 7.745 1.276 1.00 84.62 209 ILE A C 1
ATOM 1637 O O . ILE A 1 209 ? -16.800 8.744 0.560 1.00 84.62 209 ILE A O 1
ATOM 1641 N N . LYS A 1 210 ? -16.255 7.718 2.480 1.00 89.00 210 LYS A N 1
ATOM 1642 C CA . LYS A 1 210 ? -15.585 8.863 3.093 1.00 89.00 210 LYS A CA 1
ATOM 1643 C C . LYS A 1 210 ? -14.307 8.408 3.769 1.00 89.00 210 LYS A C 1
ATOM 1645 O O . LYS A 1 210 ? -14.333 7.554 4.651 1.00 89.00 210 LYS A O 1
ATOM 1650 N N . THR A 1 211 ? -13.183 8.974 3.359 1.00 90.62 211 THR A N 1
ATOM 1651 C CA . THR A 1 211 ? -11.859 8.620 3.883 1.00 90.62 211 THR A CA 1
ATOM 1652 C C . THR A 1 211 ? -10.912 9.783 3.649 1.00 90.62 211 THR A C 1
ATOM 1654 O O . THR A 1 211 ? -11.018 10.468 2.639 1.00 90.62 211 THR A O 1
ATOM 1657 N N . LEU A 1 212 ? -10.014 10.018 4.598 1.00 93.94 212 LEU A N 1
ATOM 1658 C CA . LEU A 1 212 ? -8.827 10.843 4.419 1.00 93.94 212 LEU A CA 1
ATOM 1659 C C . LEU A 1 212 ? -7.721 10.142 5.190 1.00 93.94 212 LEU A C 1
ATOM 1661 O O . LEU A 1 212 ? -7.805 10.044 6.414 1.00 93.94 212 LEU A O 1
ATOM 1665 N N . TRP A 1 213 ? -6.729 9.644 4.473 1.00 94.81 213 TRP A N 1
ATOM 1666 C CA . TRP A 1 213 ? -5.596 8.938 5.045 1.00 94.81 213 TRP A CA 1
ATOM 1667 C C . TRP A 1 213 ? -4.330 9.348 4.309 1.00 94.81 213 TRP A C 1
ATOM 1669 O O . TRP A 1 213 ? -4.356 9.581 3.101 1.00 94.81 213 TRP A O 1
ATOM 1679 N N . GLY A 1 214 ? -3.226 9.439 5.037 1.00 97.38 214 GLY A N 1
ATOM 1680 C CA . GLY A 1 214 ? -1.931 9.674 4.433 1.00 97.38 214 GLY A CA 1
ATOM 1681 C C . GLY A 1 214 ? -0.797 9.089 5.248 1.00 97.38 214 GLY A C 1
ATOM 1682 O O . GLY A 1 214 ? -0.916 8.859 6.457 1.00 97.38 214 GLY A O 1
ATOM 1683 N N . SER A 1 215 ? 0.317 8.869 4.566 1.00 97.75 215 SER A N 1
ATOM 1684 C CA . SER A 1 215 ? 1.571 8.455 5.171 1.00 97.75 215 SER A CA 1
ATOM 1685 C C . SER A 1 215 ? 2.756 9.068 4.450 1.00 97.75 215 SER A C 1
ATOM 1687 O O . SER A 1 215 ? 2.727 9.236 3.234 1.00 97.75 215 SER A O 1
ATOM 1689 N N . ALA A 1 216 ? 3.811 9.342 5.202 1.00 98.44 216 ALA A N 1
ATOM 1690 C CA . ALA A 1 216 ? 5.107 9.731 4.677 1.00 98.44 216 ALA A CA 1
ATOM 1691 C C . ALA A 1 216 ? 6.191 8.867 5.320 1.00 98.44 216 ALA A C 1
ATOM 1693 O O . ALA A 1 216 ? 6.108 8.551 6.508 1.00 98.44 216 ALA A O 1
ATOM 1694 N N . THR A 1 217 ? 7.196 8.498 4.538 1.00 98.50 217 THR A N 1
ATOM 1695 C CA . THR A 1 217 ? 8.362 7.728 4.961 1.00 98.50 217 THR A CA 1
ATOM 1696 C C . THR A 1 217 ? 9.617 8.434 4.471 1.00 98.50 217 THR A C 1
ATOM 1698 O O . THR A 1 217 ? 9.712 8.801 3.303 1.00 98.50 217 THR A O 1
ATOM 1701 N N . LEU A 1 218 ? 10.578 8.613 5.367 1.00 98.38 218 LEU A N 1
ATOM 1702 C CA . LEU A 1 218 ? 11.914 9.111 5.070 1.00 98.38 218 LEU A CA 1
ATOM 1703 C C . LEU A 1 218 ? 12.907 7.996 5.366 1.00 98.38 218 LEU A C 1
ATOM 1705 O O . LEU A 1 218 ? 12.819 7.368 6.419 1.00 98.38 218 LEU A O 1
ATOM 1709 N N . GLY A 1 219 ? 13.834 7.752 4.452 1.00 98.00 219 GLY A N 1
ATOM 1710 C CA . GLY A 1 219 ? 14.853 6.720 4.551 1.00 98.00 219 GLY A CA 1
ATOM 1711 C C . GLY A 1 219 ? 16.243 7.281 4.301 1.00 98.00 219 GLY A C 1
ATOM 1712 O O . GLY A 1 219 ? 16.432 8.128 3.432 1.00 98.00 219 GLY A O 1
ATOM 1713 N N . VAL A 1 220 ? 17.226 6.790 5.048 1.00 98.00 220 VAL A N 1
ATOM 1714 C CA . VAL A 1 220 ? 18.649 7.037 4.791 1.00 98.00 220 VAL A CA 1
ATOM 1715 C C . VAL A 1 220 ? 19.421 5.738 4.922 1.00 98.00 220 VAL A C 1
ATOM 1717 O O . VAL A 1 220 ? 19.061 4.871 5.720 1.00 98.00 220 VAL A O 1
ATOM 1720 N N . GLY A 1 221 ? 20.478 5.576 4.139 1.00 96.62 221 GLY A N 1
ATOM 1721 C CA . GLY A 1 221 ? 21.152 4.293 4.096 1.00 96.62 221 GLY A CA 1
ATOM 1722 C C . GLY A 1 221 ? 22.405 4.249 3.254 1.00 96.62 221 GLY A C 1
ATOM 1723 O O . GLY A 1 221 ? 22.905 5.272 2.789 1.00 96.62 221 GLY A O 1
ATOM 1724 N N . THR A 1 222 ? 22.899 3.034 3.059 1.00 95.38 222 THR A N 1
ATOM 1725 C CA . THR A 1 222 ? 24.078 2.751 2.244 1.00 95.38 222 THR A CA 1
ATOM 1726 C C . THR A 1 222 ? 23.709 1.831 1.095 1.00 95.38 222 THR A C 1
ATOM 1728 O O . THR A 1 222 ? 22.896 0.922 1.241 1.00 95.38 222 THR A O 1
ATOM 1731 N N . ARG A 1 223 ? 24.325 2.082 -0.053 1.00 93.56 223 ARG A N 1
ATOM 1732 C CA . ARG A 1 223 ? 24.203 1.324 -1.291 1.00 93.56 223 ARG A CA 1
ATOM 1733 C C . ARG A 1 223 ? 25.593 0.864 -1.710 1.00 93.56 223 ARG A C 1
ATOM 1735 O O . ARG A 1 223 ? 26.537 1.652 -1.672 1.00 93.56 223 ARG A O 1
ATOM 1742 N N . SER A 1 224 ? 25.696 -0.391 -2.122 1.00 91.75 224 SER A N 1
ATOM 1743 C CA . SER A 1 224 ? 26.870 -0.987 -2.751 1.00 91.75 224 SER A CA 1
ATOM 1744 C C . SER A 1 224 ? 26.449 -1.606 -4.077 1.00 91.75 224 SER A C 1
ATOM 1746 O O . SER A 1 224 ? 25.454 -2.327 -4.102 1.00 91.75 224 SER A O 1
ATOM 1748 N N . SER A 1 225 ? 27.190 -1.359 -5.153 1.00 86.69 225 SER A N 1
ATOM 1749 C CA . SER A 1 225 ? 26.928 -1.952 -6.471 1.00 86.69 225 SER A CA 1
ATOM 1750 C C . SER A 1 225 ? 28.218 -2.370 -7.169 1.00 86.69 225 SER A C 1
ATOM 1752 O O . SER A 1 225 ? 29.231 -1.689 -7.011 1.00 86.69 225 SER A O 1
ATOM 1754 N N . ASN A 1 226 ? 28.168 -3.444 -7.958 1.00 82.44 226 ASN A N 1
ATOM 1755 C CA . ASN A 1 226 ? 29.312 -3.952 -8.720 1.00 82.44 226 ASN A CA 1
ATOM 1756 C C . ASN A 1 226 ? 29.020 -3.852 -10.223 1.00 82.44 226 ASN A C 1
ATOM 1758 O O . ASN A 1 226 ? 28.124 -4.532 -10.714 1.00 82.44 226 ASN A O 1
ATOM 1762 N N . GLU A 1 227 ? 29.770 -3.015 -10.945 1.00 64.62 227 GLU A N 1
ATOM 1763 C CA . GLU A 1 227 ? 29.519 -2.712 -12.366 1.00 64.62 227 GLU A CA 1
ATOM 1764 C C . GLU A 1 227 ? 29.939 -3.816 -13.344 1.00 64.62 227 GLU A C 1
ATOM 1766 O O . GLU A 1 227 ? 29.436 -3.857 -14.466 1.00 64.62 227 GLU A O 1
ATOM 1771 N N . SER A 1 228 ? 30.819 -4.742 -12.951 1.00 57.44 228 SER A N 1
ATOM 1772 C CA . SER A 1 228 ? 31.180 -5.875 -13.804 1.00 57.44 228 SER A CA 1
ATOM 1773 C C . SER A 1 228 ? 31.448 -7.146 -13.003 1.00 57.44 228 SER A C 1
ATOM 1775 O O . SER A 1 228 ? 31.962 -7.110 -11.887 1.00 57.44 228 SER A O 1
ATOM 1777 N N . THR A 1 229 ? 31.142 -8.297 -13.601 1.00 50.62 229 THR A N 1
ATOM 1778 C CA . THR A 1 229 ? 31.483 -9.620 -13.056 1.00 50.62 229 THR A CA 1
ATOM 1779 C C . THR A 1 229 ? 32.993 -9.899 -13.057 1.00 50.62 229 THR A C 1
ATOM 1781 O O . THR A 1 229 ? 33.409 -10.895 -12.472 1.00 50.62 229 THR A O 1
ATOM 1784 N N . ASN A 1 230 ? 33.811 -9.048 -13.698 1.00 44.44 230 ASN A N 1
ATOM 1785 C CA . ASN A 1 230 ? 35.238 -9.291 -13.943 1.00 44.44 230 ASN A CA 1
ATOM 1786 C C . ASN A 1 230 ? 36.194 -8.277 -13.282 1.00 44.44 230 ASN A C 1
ATOM 1788 O O . ASN A 1 230 ? 37.390 -8.549 -13.236 1.00 44.44 230 ASN A O 1
ATOM 1792 N N . GLU A 1 231 ? 35.710 -7.159 -12.732 1.00 46.28 231 GLU A N 1
ATOM 1793 C CA . GLU A 1 231 ? 36.532 -6.192 -11.991 1.00 46.28 231 GLU A CA 1
ATOM 1794 C C . GLU A 1 231 ? 35.920 -5.846 -10.628 1.00 46.28 231 GLU A C 1
ATOM 1796 O O . GLU A 1 231 ? 34.751 -5.490 -10.501 1.00 46.28 231 GLU A O 1
ATOM 1801 N N . SER A 1 232 ? 36.754 -5.941 -9.591 1.00 50.72 232 SER A N 1
ATOM 1802 C CA . SER A 1 232 ? 36.415 -5.826 -8.166 1.00 50.72 232 SER A CA 1
ATOM 1803 C C . SER A 1 232 ? 36.128 -4.395 -7.677 1.00 50.72 232 SER A C 1
ATOM 1805 O O . SER A 1 232 ? 36.323 -4.100 -6.494 1.00 50.72 232 SER A O 1
ATOM 1807 N N . SER A 1 233 ? 35.707 -3.475 -8.546 1.00 59.22 233 SER A N 1
ATOM 1808 C CA . SER A 1 233 ? 35.377 -2.098 -8.164 1.00 59.22 233 SER A CA 1
ATOM 1809 C C . SER A 1 233 ? 33.942 -2.019 -7.631 1.00 59.22 233 SER A C 1
ATOM 1811 O O . SER A 1 233 ? 32.979 -1.764 -8.350 1.00 59.22 233 SER A O 1
ATOM 1813 N N . SER A 1 234 ? 33.782 -2.244 -6.323 1.00 70.44 234 SER A N 1
ATOM 1814 C CA . SER A 1 234 ? 32.502 -2.006 -5.652 1.00 70.44 234 SER A CA 1
ATOM 1815 C C . SER A 1 234 ? 32.300 -0.508 -5.428 1.00 70.44 234 SER A C 1
ATOM 1817 O O . SER A 1 234 ? 33.033 0.112 -4.648 1.00 70.44 234 SER A O 1
ATOM 1819 N N . ILE A 1 235 ? 31.279 0.067 -6.046 1.00 79.25 235 ILE A N 1
ATOM 1820 C CA . ILE A 1 235 ? 30.878 1.448 -5.800 1.00 79.25 235 ILE A CA 1
ATOM 1821 C C . ILE A 1 235 ? 30.069 1.491 -4.509 1.00 79.25 235 ILE A C 1
ATOM 1823 O O . ILE A 1 235 ? 29.084 0.766 -4.367 1.00 79.25 235 ILE A O 1
ATOM 1827 N N . ARG A 1 236 ? 30.443 2.377 -3.580 1.00 87.50 236 ARG A N 1
ATOM 1828 C CA . ARG A 1 236 ? 29.693 2.620 -2.343 1.00 87.50 236 ARG A CA 1
ATOM 1829 C C . ARG A 1 236 ? 29.166 4.045 -2.293 1.00 87.50 236 ARG A C 1
ATOM 1831 O O . ARG A 1 236 ? 29.889 5.002 -2.553 1.00 87.50 236 ARG A O 1
ATOM 1838 N N . SER A 1 237 ? 27.905 4.185 -1.907 1.00 90.38 237 SER A N 1
ATOM 1839 C CA . SER A 1 237 ? 27.250 5.485 -1.786 1.00 90.38 237 SER A CA 1
ATOM 1840 C C . SER A 1 237 ? 26.251 5.522 -0.644 1.00 90.38 237 SER A C 1
ATOM 1842 O O . SER A 1 237 ? 25.578 4.532 -0.367 1.00 90.38 237 SER A O 1
ATOM 1844 N N . SER A 1 238 ? 26.100 6.686 -0.029 1.00 93.31 238 SER A N 1
ATOM 1845 C CA . SER A 1 238 ? 25.002 6.965 0.890 1.00 93.31 238 SER A CA 1
ATOM 1846 C C . SER A 1 238 ? 23.775 7.391 0.095 1.00 93.31 238 SER A C 1
ATOM 1848 O O . SER A 1 238 ? 23.873 8.249 -0.781 1.00 93.31 238 SER A O 1
ATOM 1850 N N . VAL A 1 239 ? 22.617 6.822 0.407 1.00 94.56 239 VAL A N 1
ATOM 1851 C CA . VAL A 1 239 ? 21.356 7.074 -0.299 1.00 94.56 239 VAL A CA 1
ATOM 1852 C C . VAL A 1 239 ? 20.299 7.641 0.639 1.00 94.56 239 VAL A C 1
ATOM 1854 O O . VAL A 1 239 ? 20.270 7.330 1.829 1.00 94.56 239 VAL A O 1
ATOM 1857 N N . GLY A 1 240 ? 19.436 8.483 0.082 1.00 96.19 240 GLY A N 1
ATOM 1858 C CA . GLY A 1 240 ? 18.228 8.990 0.717 1.00 96.19 240 GLY A CA 1
ATOM 1859 C C . GLY A 1 240 ? 17.001 8.560 -0.061 1.00 96.19 240 GLY A C 1
ATOM 1860 O O . GLY A 1 240 ? 17.029 8.520 -1.292 1.00 96.19 240 GLY A O 1
ATOM 1861 N N . GLU A 1 241 ? 15.928 8.274 0.662 1.00 97.12 241 GLU A N 1
ATOM 1862 C CA . GLU A 1 241 ? 14.642 7.888 0.104 1.00 97.12 241 GLU A CA 1
ATOM 1863 C C . GLU A 1 241 ? 13.510 8.680 0.751 1.00 97.12 241 GLU A C 1
ATOM 1865 O O . GLU A 1 241 ? 13.493 8.900 1.962 1.00 97.12 241 GLU A O 1
ATOM 1870 N N . ILE A 1 242 ? 12.548 9.100 -0.062 1.00 97.62 242 ILE A N 1
ATOM 1871 C CA . ILE A 1 242 ? 11.316 9.732 0.397 1.00 97.62 242 ILE A CA 1
ATOM 1872 C C . ILE A 1 242 ? 10.156 9.033 -0.297 1.00 97.62 242 ILE A C 1
ATOM 1874 O O . ILE A 1 242 ? 10.162 8.885 -1.515 1.00 97.62 242 ILE A O 1
ATOM 1878 N N . ASN A 1 243 ? 9.155 8.635 0.479 1.00 97.81 243 ASN A N 1
ATOM 1879 C CA . ASN A 1 243 ? 7.871 8.141 -0.000 1.00 97.81 243 ASN A CA 1
ATOM 1880 C C . ASN A 1 243 ? 6.759 8.942 0.685 1.00 97.81 243 ASN A C 1
ATOM 1882 O O . ASN A 1 243 ? 6.820 9.198 1.889 1.00 97.81 243 ASN A O 1
ATOM 1886 N N . ALA A 1 244 ? 5.738 9.337 -0.063 1.00 98.19 244 ALA A N 1
ATOM 1887 C CA . ALA A 1 244 ? 4.552 9.975 0.482 1.00 98.19 244 ALA A CA 1
ATOM 1888 C C . ALA A 1 244 ? 3.314 9.549 -0.300 1.00 98.19 244 ALA A C 1
ATOM 1890 O O . ALA A 1 244 ? 3.336 9.487 -1.525 1.00 98.19 244 ALA A O 1
ATOM 1891 N N . ILE A 1 245 ? 2.221 9.297 0.412 1.00 97.56 245 ILE A N 1
ATOM 1892 C CA . ILE A 1 245 ? 0.920 9.004 -0.179 1.00 97.56 245 ILE A CA 1
ATOM 1893 C C . ILE A 1 245 ? -0.182 9.667 0.636 1.00 97.56 245 ILE A C 1
ATOM 1895 O O . ILE A 1 245 ? -0.184 9.623 1.866 1.00 97.56 245 ILE A O 1
ATOM 1899 N N . VAL A 1 246 ? -1.137 10.280 -0.052 1.00 97.81 246 VAL A N 1
ATOM 1900 C CA . VAL A 1 246 ? -2.361 10.832 0.527 1.00 97.81 246 VAL A CA 1
ATOM 1901 C C . VAL A 1 246 ? -3.525 10.374 -0.332 1.00 97.81 246 VAL A C 1
ATOM 1903 O O . VAL A 1 246 ? -3.464 10.422 -1.556 1.00 97.81 246 VAL A O 1
ATOM 1906 N N . THR A 1 247 ? -4.596 9.903 0.294 1.00 96.62 247 THR A N 1
ATOM 1907 C CA . THR A 1 247 ? -5.802 9.433 -0.390 1.00 96.62 247 THR A CA 1
ATOM 1908 C C . THR A 1 247 ? -7.034 9.978 0.310 1.00 96.62 247 THR A C 1
ATOM 1910 O O . THR A 1 247 ? -7.147 9.933 1.539 1.00 96.62 247 THR A O 1
ATOM 1913 N N . THR A 1 248 ? -7.980 10.487 -0.473 1.00 96.19 248 THR A N 1
ATOM 1914 C CA . THR A 1 248 ? -9.268 10.957 0.025 1.00 96.19 248 THR A CA 1
ATOM 1915 C C . THR A 1 248 ? -10.414 10.466 -0.846 1.00 96.19 248 THR A C 1
ATOM 1917 O O . THR A 1 248 ? -10.364 10.543 -2.068 1.00 96.19 248 THR A O 1
ATOM 1920 N N . TYR A 1 249 ? -11.482 10.035 -0.182 1.00 94.69 249 TYR A N 1
ATOM 1921 C CA . TYR A 1 249 ? -12.786 9.765 -0.780 1.00 94.69 249 TYR A CA 1
ATOM 1922 C C . TYR A 1 249 ? -13.784 10.750 -0.186 1.00 94.69 249 TYR A C 1
ATOM 1924 O O . TYR A 1 249 ? -13.866 10.891 1.042 1.00 94.69 249 TYR A O 1
ATOM 1932 N N . ARG A 1 250 ? -14.509 11.471 -1.040 1.00 94.56 250 ARG A N 1
ATOM 1933 C CA . ARG A 1 250 ? -15.497 12.470 -0.627 1.00 94.56 250 ARG A CA 1
ATOM 1934 C C . ARG A 1 250 ? -16.820 12.218 -1.342 1.00 94.56 250 ARG A C 1
ATOM 1936 O O . ARG A 1 250 ? -16.839 12.283 -2.568 1.00 94.56 250 ARG A O 1
ATOM 1943 N N . PRO A 1 251 ? -17.917 11.954 -0.614 1.00 93.12 251 PRO A N 1
ATOM 1944 C CA . PRO A 1 251 ? -19.214 11.813 -1.250 1.00 93.12 251 PRO A CA 1
ATOM 1945 C C . PRO A 1 251 ? -19.677 13.162 -1.808 1.00 93.12 251 PRO A C 1
ATOM 1947 O O . PRO A 1 251 ? -19.514 14.205 -1.174 1.00 93.12 251 PRO A O 1
ATOM 1950 N N . LEU A 1 252 ? -20.280 13.108 -2.986 1.00 89.25 252 LEU A N 1
ATOM 1951 C CA . LEU A 1 252 ? -21.007 14.173 -3.662 1.00 89.25 252 LEU A CA 1
ATOM 1952 C C . LEU A 1 252 ? -22.463 13.696 -3.814 1.00 89.25 252 LEU A C 1
ATOM 1954 O O . LEU A 1 252 ? -22.688 12.500 -3.971 1.00 89.25 252 LEU A O 1
ATOM 1958 N N . LEU A 1 253 ? -23.445 14.605 -3.763 1.00 75.75 253 LEU A N 1
ATOM 1959 C CA . LEU A 1 253 ? -24.858 14.348 -4.121 1.00 75.75 253 LEU A CA 1
ATOM 1960 C C . LEU A 1 253 ? -25.429 12.999 -3.602 1.00 75.75 253 LEU A C 1
ATOM 1962 O O . LEU A 1 253 ? -25.447 11.999 -4.318 1.00 75.75 253 LEU A O 1
ATOM 1966 N N . TYR A 1 254 ? -25.930 12.970 -2.360 1.00 75.00 254 TYR A N 1
ATOM 1967 C CA . TYR A 1 254 ? -26.610 11.802 -1.756 1.00 75.00 254 TYR A CA 1
ATOM 1968 C C . TYR A 1 254 ? -25.786 10.492 -1.686 1.00 75.00 254 TYR A C 1
ATOM 1970 O O . TYR A 1 254 ? -26.357 9.413 -1.601 1.00 75.00 254 TYR A O 1
ATOM 1978 N N . ASN A 1 255 ? -24.448 10.575 -1.646 1.00 77.12 255 ASN A N 1
ATOM 1979 C CA . ASN A 1 255 ? -23.486 9.459 -1.504 1.00 77.12 255 ASN A CA 1
ATOM 1980 C C . ASN A 1 255 ? -23.347 8.504 -2.705 1.00 77.12 255 ASN A C 1
ATOM 1982 O O . ASN A 1 255 ? -22.476 7.633 -2.668 1.00 77.12 255 ASN A O 1
ATOM 1986 N N . ASN A 1 256 ? -24.139 8.658 -3.768 1.00 86.81 256 ASN A N 1
ATOM 1987 C CA . ASN A 1 256 ? -23.995 7.848 -4.981 1.00 86.81 256 ASN A CA 1
ATOM 1988 C C . ASN A 1 256 ? -22.798 8.291 -5.824 1.00 86.81 256 ASN A C 1
ATOM 1990 O O . ASN A 1 256 ? -22.163 7.455 -6.463 1.00 86.81 256 ASN A O 1
ATOM 1994 N N . PHE A 1 257 ? -22.474 9.585 -5.818 1.00 93.81 257 PHE A N 1
ATOM 1995 C CA . PHE A 1 257 ? -21.254 10.089 -6.435 1.00 93.81 257 PHE A CA 1
ATOM 1996 C C . PHE A 1 257 ? -20.151 10.193 -5.389 1.00 93.81 257 PHE A C 1
ATOM 1998 O O . PHE A 1 257 ? -20.376 10.660 -4.274 1.00 93.81 257 PHE A O 1
ATOM 2005 N N . VAL A 1 258 ? -18.942 9.769 -5.736 1.00 94.81 258 VAL A N 1
ATOM 2006 C CA . VAL A 1 258 ? -17.778 9.883 -4.859 1.00 94.81 258 VAL A CA 1
ATOM 2007 C C . VAL A 1 258 ? -16.614 10.437 -5.659 1.00 94.81 258 VAL A C 1
ATOM 2009 O O . VAL A 1 258 ? -16.267 9.933 -6.721 1.00 94.81 258 VAL A O 1
ATOM 2012 N N . LEU A 1 259 ? -16.006 11.491 -5.134 1.00 96.25 259 LEU A N 1
ATOM 2013 C CA . LEU A 1 259 ? -14.748 12.008 -5.632 1.00 96.25 259 LEU A CA 1
ATOM 2014 C C . LEU A 1 259 ? -13.608 11.273 -4.930 1.00 96.25 259 LEU A C 1
ATOM 2016 O O . LEU A 1 259 ? -13.486 11.354 -3.703 1.00 96.25 259 LEU A O 1
ATOM 2020 N N . HIS A 1 260 ? -12.784 10.573 -5.701 1.00 95.94 260 HIS A N 1
ATOM 2021 C CA . HIS A 1 260 ? -11.558 9.949 -5.224 1.00 95.94 260 HIS A CA 1
ATOM 2022 C C . HIS A 1 260 ? -10.357 10.747 -5.733 1.00 95.94 260 HIS A C 1
ATOM 2024 O O . HIS A 1 260 ? -10.194 10.954 -6.932 1.00 95.94 260 HIS A O 1
ATOM 2030 N N . LEU A 1 261 ? -9.537 11.227 -4.799 1.00 97.69 261 LEU A N 1
ATOM 2031 C CA . LEU A 1 261 ? -8.276 11.898 -5.093 1.00 97.69 261 LEU A CA 1
ATOM 2032 C C . LEU A 1 261 ? -7.152 11.160 -4.380 1.00 97.69 261 LEU A C 1
ATOM 2034 O O . LEU A 1 261 ? -7.253 10.880 -3.180 1.00 97.69 261 LEU A O 1
ATOM 2038 N N . GLN A 1 262 ? -6.067 10.909 -5.094 1.00 97.31 262 GLN A N 1
ATOM 2039 C CA . GLN A 1 262 ? -4.860 10.326 -4.531 1.00 97.31 262 GLN A CA 1
ATOM 2040 C C . GLN A 1 262 ? -3.638 11.060 -5.064 1.00 97.31 262 GLN A C 1
ATOM 2042 O O . GLN A 1 262 ? -3.584 11.439 -6.226 1.00 97.31 262 GLN A O 1
ATOM 2047 N N . VAL A 1 263 ? -2.659 11.274 -4.198 1.00 98.19 263 VAL A N 1
ATOM 2048 C CA . VAL A 1 263 ? -1.329 11.734 -4.587 1.00 98.19 263 VAL A CA 1
ATOM 2049 C C . VAL A 1 263 ? -0.335 10.761 -3.991 1.00 98.19 263 VAL A C 1
ATOM 2051 O O . VAL A 1 263 ? -0.411 10.476 -2.797 1.00 98.19 263 VAL A O 1
ATOM 2054 N N . GLN A 1 264 ? 0.579 10.257 -4.809 1.00 97.38 264 GLN A N 1
ATOM 2055 C CA . GLN A 1 264 ? 1.683 9.408 -4.378 1.00 97.38 264 GLN A CA 1
ATOM 2056 C C . GLN A 1 264 ? 2.986 9.902 -4.993 1.00 97.38 264 GLN A C 1
ATOM 2058 O O . GLN A 1 264 ? 3.009 10.301 -6.153 1.00 97.38 264 GLN A O 1
ATOM 2063 N N . ALA A 1 265 ? 4.065 9.896 -4.226 1.00 98.00 265 ALA A N 1
ATOM 2064 C CA . ALA A 1 265 ? 5.376 10.298 -4.701 1.00 98.00 265 ALA A CA 1
ATOM 2065 C C . ALA A 1 265 ? 6.458 9.453 -4.041 1.00 98.00 265 ALA A C 1
ATOM 2067 O O . ALA A 1 265 ? 6.408 9.207 -2.835 1.00 98.00 265 ALA A O 1
ATOM 2068 N N . GLU A 1 266 ? 7.442 9.042 -4.831 1.00 97.25 266 GLU A N 1
ATOM 2069 C CA . GLU A 1 266 ? 8.601 8.293 -4.364 1.00 97.25 266 GLU A CA 1
ATOM 2070 C C . GLU A 1 266 ? 9.857 8.808 -5.048 1.00 97.25 266 GLU A C 1
ATOM 2072 O O . GLU A 1 266 ? 9.854 9.126 -6.235 1.00 97.25 266 GLU A O 1
ATOM 2077 N N . MET A 1 267 ? 10.944 8.899 -4.293 1.00 96.00 267 MET A N 1
ATOM 2078 C CA . MET A 1 267 ? 12.233 9.343 -4.796 1.00 96.00 267 MET A CA 1
ATOM 2079 C C . MET A 1 267 ? 13.344 8.626 -4.049 1.00 96.00 267 MET A C 1
ATOM 2081 O O . MET A 1 267 ? 13.332 8.582 -2.822 1.00 96.00 267 MET A O 1
ATOM 2085 N N . ILE A 1 268 ? 14.325 8.118 -4.789 1.00 93.56 268 ILE A N 1
ATOM 2086 C CA . ILE A 1 268 ? 15.593 7.633 -4.251 1.00 93.56 268 ILE A CA 1
ATOM 2087 C C . ILE A 1 268 ? 16.748 8.368 -4.930 1.00 93.56 268 ILE A C 1
ATOM 2089 O O . ILE A 1 268 ? 16.753 8.582 -6.145 1.00 93.56 268 ILE A O 1
ATOM 2093 N N . LYS A 1 269 ? 17.729 8.807 -4.140 1.00 91.62 269 LYS A N 1
ATOM 2094 C CA . LYS A 1 269 ? 18.888 9.541 -4.654 1.00 91.62 269 LYS A CA 1
ATOM 2095 C C . LYS A 1 269 ? 20.144 9.228 -3.853 1.00 91.62 269 LYS A C 1
ATOM 2097 O O . LYS A 1 269 ? 20.090 9.071 -2.636 1.00 91.62 269 LYS A O 1
ATOM 2102 N N . SER A 1 270 ? 21.287 9.194 -4.533 1.00 89.25 270 SER A N 1
ATOM 2103 C CA . SER A 1 270 ? 22.594 9.215 -3.877 1.00 89.25 270 SER A CA 1
ATOM 2104 C C . SER A 1 270 ? 22.848 10.601 -3.269 1.00 89.25 270 SER A C 1
ATOM 2106 O O . SER A 1 270 ? 22.747 11.617 -3.960 1.00 89.25 270 SER A O 1
ATOM 2108 N N . ILE A 1 271 ? 23.118 10.651 -1.965 1.00 86.94 271 ILE A N 1
ATOM 2109 C CA . ILE A 1 271 ? 23.415 11.880 -1.210 1.00 86.94 271 ILE A CA 1
ATOM 2110 C C . ILE A 1 271 ? 24.925 12.141 -1.199 1.00 86.94 271 ILE A C 1
ATOM 2112 O O . ILE A 1 271 ? 25.361 13.287 -1.264 1.00 86.94 271 ILE A O 1
ATOM 2116 N N . SER A 1 272 ? 25.729 11.082 -1.100 1.00 82.00 272 SER A N 1
ATOM 2117 C CA . SER A 1 272 ? 27.189 11.160 -1.075 1.00 82.00 272 SER A CA 1
ATOM 2118 C C . SER A 1 272 ? 27.784 9.888 -1.664 1.00 82.00 272 SER A C 1
ATOM 2120 O O . SER A 1 272 ? 27.223 8.803 -1.510 1.00 82.00 272 SER A O 1
ATOM 2122 N N . SER A 1 273 ? 28.908 10.022 -2.356 1.00 72.31 273 SER A N 1
ATOM 2123 C CA . SER A 1 273 ? 29.515 8.9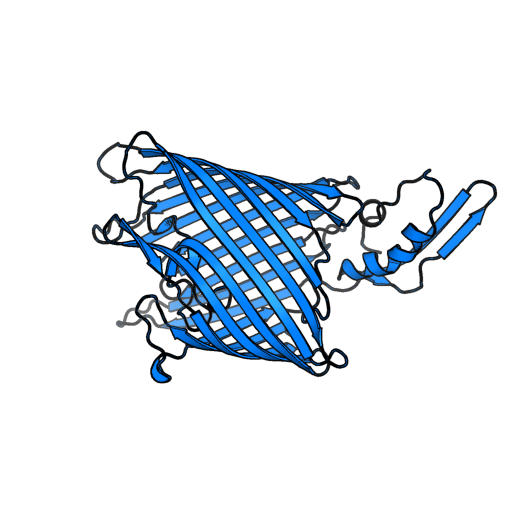54 -3.139 1.00 72.31 273 SER A CA 1
ATOM 2124 C C . SER A 1 273 ? 31.022 9.158 -3.242 1.00 72.31 273 SER A C 1
ATOM 2126 O O . SER A 1 273 ? 31.496 10.295 -3.257 1.00 72.31 273 SER A O 1
ATOM 2128 N N . THR A 1 274 ? 31.764 8.057 -3.357 1.00 67.19 274 THR A N 1
ATOM 2129 C CA . THR A 1 274 ? 33.180 8.065 -3.751 1.00 67.19 274 THR A CA 1
ATOM 2130 C C . THR A 1 274 ? 33.391 8.473 -5.214 1.00 67.19 274 THR A C 1
ATOM 2132 O O . THR A 1 274 ? 34.474 8.937 -5.556 1.00 67.19 274 THR A O 1
ATOM 2135 N N . GLU A 1 275 ? 32.363 8.375 -6.063 1.00 63.22 275 GLU A N 1
ATOM 2136 C CA . GLU A 1 275 ? 32.407 8.744 -7.485 1.00 63.22 275 GLU A CA 1
ATOM 2137 C C . GLU A 1 275 ? 31.370 9.803 -7.891 1.00 63.22 275 GLU A C 1
ATOM 2139 O O . GLU A 1 275 ? 30.289 9.906 -7.305 1.00 63.22 275 GLU A O 1
ATOM 2144 N N . LYS A 1 276 ? 31.699 10.591 -8.927 1.00 52.16 276 LYS A N 1
ATOM 2145 C CA . LYS A 1 276 ? 30.949 11.789 -9.354 1.00 52.16 276 LYS A CA 1
ATOM 2146 C C . LYS A 1 276 ? 29.661 11.515 -10.146 1.00 52.16 276 LYS A C 1
ATOM 2148 O O . LYS A 1 276 ? 28.822 12.407 -10.189 1.00 52.16 276 LYS A O 1
ATOM 2153 N N . ASN A 1 277 ? 29.483 10.336 -10.746 1.00 53.12 277 ASN A N 1
ATOM 2154 C CA . ASN A 1 277 ? 28.304 10.001 -11.557 1.00 53.12 277 ASN A CA 1
ATOM 2155 C C . ASN A 1 277 ? 27.768 8.615 -11.188 1.00 53.12 277 ASN A C 1
ATOM 2157 O O . ASN A 1 277 ? 28.117 7.628 -11.821 1.00 53.12 277 ASN A O 1
ATOM 2161 N N . LEU A 1 278 ? 26.902 8.546 -10.175 1.00 66.00 278 LEU A N 1
ATOM 2162 C CA . LEU A 1 278 ? 26.213 7.304 -9.825 1.00 66.00 278 LEU A CA 1
ATOM 2163 C C . LEU A 1 278 ? 24.766 7.348 -10.277 1.00 66.00 278 LEU A C 1
ATOM 2165 O O . LEU A 1 278 ? 23.884 7.835 -9.564 1.00 66.00 278 LEU A O 1
ATOM 2169 N N . ASN A 1 279 ? 24.538 6.815 -11.468 1.00 76.62 279 ASN A N 1
ATOM 2170 C CA . ASN A 1 279 ? 23.197 6.486 -11.905 1.00 76.62 279 ASN A CA 1
ATOM 2171 C C . ASN A 1 279 ? 22.793 5.146 -11.279 1.00 76.62 279 ASN A C 1
ATOM 2173 O O . ASN A 1 279 ? 23.589 4.217 -11.182 1.00 76.62 279 ASN A O 1
ATOM 2177 N N . PHE A 1 280 ? 21.546 5.060 -10.824 1.00 86.56 280 PHE A N 1
ATOM 2178 C CA . PHE A 1 280 ? 20.951 3.792 -10.411 1.00 86.56 280 PHE A CA 1
ATOM 2179 C C . PHE A 1 280 ? 20.779 2.882 -11.636 1.00 86.56 280 PHE A C 1
ATOM 2181 O O . PHE A 1 280 ? 20.404 3.365 -12.711 1.00 86.56 280 PHE A O 1
ATOM 2188 N N . PHE A 1 281 ? 21.022 1.582 -11.458 1.00 87.88 281 PHE A N 1
ATOM 2189 C CA . PHE A 1 281 ? 20.764 0.568 -12.481 1.00 87.88 281 PHE A CA 1
ATOM 2190 C C . PHE A 1 281 ? 19.262 0.326 -12.653 1.00 87.88 281 PHE A C 1
ATOM 2192 O O . PHE A 1 281 ? 18.472 0.531 -11.733 1.00 87.88 281 PHE A O 1
ATOM 2199 N N . ASP A 1 282 ? 18.844 -0.168 -13.813 1.00 89.06 282 ASP A N 1
ATOM 2200 C CA . ASP A 1 282 ? 17.436 -0.380 -14.173 1.00 89.06 282 ASP A CA 1
ATOM 2201 C C . ASP A 1 282 ? 16.719 -1.369 -13.233 1.00 89.06 282 ASP A C 1
ATOM 2203 O O . ASP A 1 282 ? 15.502 -1.303 -13.014 1.00 89.06 282 ASP A O 1
ATOM 2207 N N . ASN A 1 283 ? 17.469 -2.307 -12.649 1.00 89.94 283 ASN A N 1
ATOM 2208 C CA . ASN A 1 283 ? 16.969 -3.240 -11.644 1.00 89.94 283 ASN A CA 1
ATOM 2209 C C . ASN A 1 283 ? 16.790 -2.604 -10.250 1.00 89.94 283 ASN A C 1
ATOM 2211 O O . ASN A 1 283 ? 16.091 -3.201 -9.429 1.00 89.94 283 ASN A O 1
ATOM 2215 N N . GLU A 1 284 ? 17.314 -1.398 -10.007 1.00 91.56 284 GLU A N 1
ATOM 2216 C CA . GLU A 1 284 ? 17.111 -0.596 -8.787 1.00 91.56 284 GLU A CA 1
ATOM 2217 C C . GLU A 1 284 ? 15.948 0.397 -8.881 1.00 91.56 284 GLU A C 1
ATOM 2219 O O . GLU A 1 284 ? 15.424 0.828 -7.854 1.00 91.56 284 GLU A O 1
ATOM 2224 N N . LEU A 1 285 ? 15.549 0.771 -10.098 1.00 92.38 285 LEU A N 1
ATOM 2225 C CA . LEU A 1 285 ? 14.545 1.805 -10.331 1.00 92.38 285 LEU A CA 1
ATOM 2226 C C . LEU A 1 285 ? 13.125 1.353 -9.959 1.00 92.38 285 LEU A C 1
ATOM 2228 O O . LEU A 1 285 ? 12.757 0.176 -10.071 1.00 92.38 285 LEU A O 1
ATOM 2232 N N . TYR A 1 286 ? 12.296 2.326 -9.577 1.00 93.81 286 TYR A N 1
ATOM 2233 C CA . TYR A 1 286 ? 10.857 2.138 -9.438 1.00 93.81 286 TYR A CA 1
ATOM 2234 C C . TYR A 1 286 ? 10.239 1.803 -10.789 1.00 93.81 286 TYR A C 1
ATOM 2236 O O . TYR A 1 286 ? 10.673 2.307 -11.824 1.00 93.81 286 TYR A O 1
ATOM 2244 N N . ARG A 1 287 ? 9.196 0.970 -10.769 1.00 92.56 287 ARG A N 1
ATOM 2245 C CA . ARG A 1 287 ? 8.444 0.579 -11.963 1.00 92.56 287 ARG A CA 1
ATOM 2246 C C . ARG A 1 287 ? 7.024 1.102 -11.847 1.00 92.56 287 ARG A C 1
ATOM 2248 O O . ARG A 1 287 ? 6.286 0.671 -10.962 1.00 92.56 287 ARG A O 1
ATOM 2255 N N . ILE A 1 288 ? 6.659 2.021 -12.729 1.00 95.25 288 ILE A N 1
ATOM 2256 C CA . ILE A 1 288 ? 5.324 2.621 -12.799 1.00 95.25 288 ILE A CA 1
ATOM 2257 C C . ILE A 1 288 ? 4.692 2.356 -14.173 1.00 95.25 288 ILE A C 1
ATOM 2259 O O . ILE A 1 288 ? 5.344 1.864 -15.095 1.00 95.25 288 ILE A O 1
ATOM 2263 N N . GLY A 1 289 ? 3.406 2.665 -14.295 1.00 93.88 289 GLY A N 1
ATOM 2264 C CA . GLY A 1 289 ? 2.563 2.300 -15.430 1.00 93.88 289 GLY A CA 1
ATOM 2265 C C . GLY A 1 289 ? 1.613 1.151 -15.093 1.00 93.88 289 GLY A C 1
ATOM 2266 O O . GLY A 1 289 ? 1.937 0.252 -14.310 1.00 93.88 289 GLY A O 1
ATOM 2267 N N . GLY A 1 290 ? 0.423 1.194 -15.687 1.00 92.06 290 GLY A N 1
ATOM 2268 C CA . GLY A 1 290 ? -0.623 0.191 -15.514 1.00 92.06 290 GLY A CA 1
ATOM 2269 C C . GLY A 1 290 ? -1.649 0.539 -14.437 1.00 92.06 290 GLY A C 1
ATOM 2270 O O . GLY A 1 290 ? -1.766 1.684 -14.002 1.00 92.06 290 GLY A O 1
ATOM 2271 N N . ILE A 1 291 ? -2.412 -0.467 -14.004 1.00 89.25 291 ILE A N 1
ATOM 2272 C CA . ILE A 1 291 ? -3.647 -0.279 -13.224 1.00 89.25 291 ILE A CA 1
ATOM 2273 C C . ILE A 1 291 ? -3.444 0.361 -11.844 1.00 89.25 291 ILE A C 1
ATOM 2275 O O . ILE A 1 291 ? -4.343 1.032 -11.346 1.00 89.25 291 ILE A O 1
ATOM 2279 N N . ASN A 1 292 ? -2.273 0.157 -11.233 1.00 87.38 292 ASN A N 1
ATOM 2280 C CA . ASN A 1 292 ? -1.992 0.570 -9.853 1.00 87.38 292 ASN A CA 1
ATOM 2281 C C . ASN A 1 292 ? -1.296 1.935 -9.737 1.00 87.38 292 ASN A C 1
ATOM 2283 O O . ASN A 1 292 ? -1.124 2.424 -8.625 1.00 87.38 292 ASN A O 1
ATOM 2287 N N . THR A 1 293 ? -0.816 2.517 -10.840 1.00 93.44 293 THR A N 1
ATOM 2288 C CA . THR A 1 293 ? -0.009 3.749 -10.796 1.00 93.44 293 THR A CA 1
ATOM 2289 C C . THR A 1 293 ? -0.450 4.753 -11.852 1.00 93.44 293 THR A C 1
ATOM 2291 O O . THR A 1 293 ? -1.075 5.744 -11.502 1.00 93.44 293 THR A O 1
ATOM 2294 N N . LEU A 1 294 ? -0.141 4.512 -13.128 1.00 96.00 294 LEU A N 1
ATOM 2295 C CA . LEU A 1 294 ? -0.426 5.428 -14.232 1.00 96.00 294 LEU A CA 1
ATOM 2296 C C . LEU A 1 294 ? -1.157 4.675 -15.348 1.00 96.00 294 LEU A C 1
ATOM 2298 O O . LEU A 1 294 ? -0.539 3.963 -16.150 1.00 96.00 294 LEU A O 1
ATOM 2302 N N . ARG A 1 295 ? -2.488 4.802 -15.386 1.00 95.81 295 ARG A N 1
ATOM 2303 C CA . ARG A 1 295 ? -3.325 4.105 -16.371 1.00 95.81 295 ARG A CA 1
ATOM 2304 C C . ARG A 1 295 ? -3.155 4.706 -17.764 1.00 95.81 295 ARG A C 1
ATOM 2306 O O . ARG A 1 295 ? -2.775 5.856 -17.937 1.00 95.81 295 ARG A O 1
ATOM 2313 N N . GLY A 1 296 ? -3.436 3.893 -18.781 1.00 93.81 296 GLY A N 1
ATOM 2314 C CA . GLY A 1 296 ? -3.157 4.222 -20.188 1.00 93.81 296 GLY A CA 1
ATOM 2315 C C . GLY A 1 296 ? -1.735 3.881 -20.656 1.00 93.81 296 GLY A C 1
ATOM 2316 O O . GLY A 1 296 ? -1.459 3.987 -21.846 1.00 93.81 296 GLY A O 1
ATOM 2317 N N . PHE A 1 297 ? -0.873 3.394 -19.759 1.00 95.44 297 PHE A N 1
ATOM 2318 C CA . PHE A 1 297 ? 0.468 2.875 -20.055 1.00 95.44 297 PHE A CA 1
ATOM 2319 C C . PHE A 1 297 ? 0.539 1.379 -19.763 1.00 95.44 297 PHE A C 1
ATOM 2321 O O . PHE A 1 297 ? -0.270 0.866 -18.992 1.00 95.44 297 PHE A O 1
ATOM 2328 N N . ASN A 1 298 ? 1.495 0.669 -20.362 1.00 92.69 298 ASN A N 1
ATOM 2329 C CA . ASN A 1 298 ? 1.706 -0.746 -20.058 1.00 92.69 298 ASN A CA 1
ATOM 2330 C C . ASN A 1 298 ? 2.114 -0.933 -18.580 1.00 92.69 298 ASN A C 1
ATOM 2332 O O . ASN A 1 298 ? 2.703 -0.045 -17.961 1.00 92.69 298 ASN A O 1
ATOM 2336 N N . GLN A 1 299 ? 1.794 -2.097 -18.009 1.00 89.69 299 GLN A N 1
ATOM 2337 C CA . GLN A 1 299 ? 2.123 -2.414 -16.619 1.00 89.69 299 GLN A CA 1
ATOM 2338 C C . GLN A 1 299 ? 3.640 -2.343 -16.395 1.00 89.69 299 GLN A C 1
ATOM 2340 O O . GLN A 1 299 ? 4.389 -3.045 -17.070 1.00 89.69 299 GLN A O 1
ATOM 2345 N N . GLU A 1 300 ? 4.078 -1.530 -15.426 1.00 90.75 300 GLU A N 1
ATOM 2346 C CA . GLU A 1 300 ? 5.485 -1.429 -14.994 1.00 90.75 300 GLU A CA 1
ATOM 2347 C C . GLU A 1 300 ? 6.493 -1.089 -16.111 1.00 90.75 300 GLU A C 1
ATOM 2349 O O . GLU A 1 300 ? 7.681 -1.396 -15.999 1.00 90.75 300 GLU A O 1
ATOM 2354 N N . SER A 1 301 ? 6.040 -0.450 -17.192 1.00 91.44 301 SER A N 1
ATOM 2355 C CA . SER A 1 301 ? 6.889 -0.155 -18.350 1.00 91.44 301 SER A CA 1
ATOM 2356 C C . SER A 1 301 ? 7.788 1.067 -18.178 1.00 91.44 301 SER A C 1
ATOM 2358 O O . SER A 1 301 ? 8.705 1.256 -18.971 1.00 91.44 301 SER A O 1
ATOM 2360 N N . ILE A 1 302 ? 7.521 1.919 -17.188 1.00 93.25 302 ILE A N 1
ATOM 2361 C CA . ILE A 1 302 ? 8.277 3.150 -16.952 1.00 93.25 302 ILE A CA 1
ATOM 2362 C C . ILE A 1 302 ? 9.199 2.933 -15.753 1.00 93.25 302 ILE A C 1
ATOM 2364 O O . ILE A 1 302 ? 8.728 2.685 -14.642 1.00 93.25 302 ILE A O 1
ATOM 2368 N N . LEU A 1 303 ? 10.507 3.041 -15.987 1.00 92.69 303 LEU A N 1
ATOM 2369 C CA . LEU A 1 303 ? 11.532 2.982 -14.949 1.00 92.69 303 LEU A CA 1
ATOM 2370 C C . LEU A 1 303 ? 11.891 4.393 -14.484 1.00 92.69 303 LEU A C 1
ATOM 2372 O O . LEU A 1 303 ? 12.174 5.258 -15.311 1.00 92.69 303 LEU A O 1
ATOM 2376 N N . ALA A 1 304 ? 11.895 4.621 -13.173 1.00 93.44 304 ALA A N 1
ATOM 2377 C CA . ALA A 1 304 ? 12.129 5.942 -12.601 1.00 93.44 304 ALA A CA 1
ATOM 2378 C C . ALA A 1 304 ? 12.892 5.867 -11.276 1.00 93.44 304 ALA A C 1
ATOM 2380 O O . ALA A 1 304 ? 12.639 4.988 -10.455 1.00 93.44 304 ALA A O 1
ATOM 2381 N N . ASN A 1 305 ? 13.802 6.809 -11.030 1.00 91.88 305 ASN A N 1
ATOM 2382 C CA . ASN A 1 305 ? 14.402 7.004 -9.702 1.00 91.88 305 ASN A CA 1
ATOM 2383 C C . ASN A 1 305 ? 13.595 7.995 -8.853 1.00 91.88 305 ASN A C 1
ATOM 2385 O O . ASN A 1 305 ? 13.725 8.002 -7.629 1.00 91.88 305 ASN A O 1
ATOM 2389 N N . ALA A 1 306 ? 12.753 8.813 -9.488 1.00 95.25 306 ALA A N 1
ATOM 2390 C CA . ALA A 1 306 ? 11.775 9.645 -8.809 1.00 95.25 306 ALA A CA 1
ATOM 2391 C C . ALA A 1 306 ? 10.491 9.763 -9.630 1.00 95.25 306 ALA A C 1
ATOM 2393 O O . ALA A 1 306 ? 10.539 9.909 -10.852 1.00 95.25 306 ALA A O 1
ATOM 2394 N N . TYR A 1 307 ? 9.343 9.742 -8.963 1.00 97.38 307 TYR A N 1
ATOM 2395 C CA . TYR A 1 307 ? 8.068 10.063 -9.584 1.00 97.38 307 TYR A CA 1
ATOM 2396 C C . TYR A 1 307 ? 7.102 10.701 -8.584 1.00 97.38 307 TYR A C 1
ATOM 2398 O O . TYR A 1 307 ? 7.184 10.481 -7.377 1.00 97.38 307 TYR A O 1
ATOM 2406 N N . GLY A 1 308 ? 6.151 11.467 -9.105 1.00 98.12 308 GLY A N 1
ATOM 2407 C CA . GLY A 1 308 ? 4.956 11.904 -8.395 1.00 98.12 308 GLY A CA 1
ATOM 2408 C C . GLY A 1 308 ? 3.744 11.694 -9.287 1.00 98.12 308 GLY A C 1
ATOM 2409 O O . GLY A 1 308 ? 3.786 12.083 -10.445 1.00 98.12 308 GLY A O 1
ATOM 2410 N N . ILE A 1 309 ? 2.688 11.068 -8.776 1.00 98.56 309 ILE A N 1
ATOM 2411 C CA . ILE A 1 309 ? 1.446 10.782 -9.497 1.00 98.56 309 ILE A CA 1
ATOM 2412 C C . ILE A 1 309 ? 0.275 11.372 -8.716 1.00 98.56 309 ILE A C 1
ATOM 2414 O O . ILE A 1 309 ? 0.109 11.092 -7.528 1.00 98.56 309 ILE A O 1
ATOM 2418 N N . GLY A 1 310 ? -0.539 12.172 -9.397 1.00 98.56 310 GLY A N 1
ATOM 2419 C CA . GLY A 1 310 ? -1.847 12.618 -8.938 1.00 98.56 310 GLY A CA 1
ATOM 2420 C C . GLY A 1 310 ? -2.953 11.900 -9.704 1.00 98.56 310 GLY A C 1
ATOM 2421 O O . GLY A 1 310 ? -2.983 11.945 -10.930 1.00 98.56 310 GLY A O 1
ATOM 2422 N N . THR A 1 311 ? -3.875 11.287 -8.974 1.00 98.44 311 THR A N 1
ATOM 2423 C CA . THR A 1 311 ? -5.039 10.572 -9.495 1.00 98.44 311 THR A CA 1
ATOM 2424 C C . THR A 1 311 ? -6.305 11.328 -9.125 1.00 98.44 311 THR A C 1
ATOM 2426 O O . THR A 1 311 ? -6.549 11.622 -7.951 1.00 98.44 311 THR A O 1
ATOM 2429 N N . PHE A 1 312 ? -7.127 11.611 -10.129 1.00 98.38 312 PHE A N 1
ATOM 2430 C CA . PHE A 1 312 ? -8.465 12.167 -10.000 1.00 98.38 312 PHE A CA 1
ATOM 2431 C C . PHE A 1 312 ? -9.476 11.161 -10.541 1.00 98.38 312 PHE A C 1
ATOM 2433 O O . PHE A 1 312 ? -9.389 10.752 -11.696 1.00 98.38 312 PHE A O 1
ATOM 2440 N N . GLU A 1 313 ? -10.463 10.794 -9.732 1.00 97.69 313 GLU A N 1
ATOM 2441 C CA . GLU A 1 313 ? -11.522 9.871 -10.116 1.00 97.69 313 GLU A CA 1
ATOM 2442 C C . GLU A 1 313 ? -12.900 10.397 -9.726 1.00 97.69 313 GLU A C 1
ATOM 2444 O O . GLU A 1 313 ? -13.173 10.674 -8.554 1.00 97.69 313 GLU A O 1
ATOM 2449 N N . LEU A 1 314 ? -13.798 10.463 -10.708 1.00 97.31 314 LEU A N 1
ATOM 2450 C CA . LEU A 1 314 ? -15.219 10.692 -10.480 1.00 97.31 314 LEU A CA 1
ATOM 2451 C C . LEU A 1 314 ? -15.945 9.351 -10.542 1.00 97.31 314 LEU A C 1
ATOM 2453 O O . LEU A 1 314 ? -16.036 8.741 -11.606 1.00 97.31 314 LEU A O 1
ATOM 2457 N N . GLN A 1 315 ? -16.452 8.907 -9.396 1.00 95.62 315 GLN A N 1
ATOM 2458 C CA . GLN A 1 315 ? -17.049 7.591 -9.210 1.00 95.62 315 GLN A CA 1
ATOM 2459 C C . GLN A 1 315 ? -18.569 7.692 -9.042 1.00 95.62 315 GLN A C 1
ATOM 2461 O O . GLN A 1 315 ? -19.055 8.560 -8.317 1.00 95.62 315 GLN A O 1
ATOM 2466 N N . TYR A 1 316 ? -19.314 6.777 -9.658 1.00 95.06 316 TYR A N 1
ATOM 2467 C CA . TYR A 1 316 ? -20.748 6.573 -9.472 1.00 95.06 316 TYR A CA 1
ATOM 2468 C C . TYR A 1 316 ? -21.007 5.153 -8.966 1.00 95.06 316 TYR A C 1
ATOM 2470 O O . TYR A 1 316 ? -20.663 4.168 -9.621 1.00 95.06 316 TYR A O 1
ATOM 2478 N N . ARG A 1 317 ? -21.623 5.045 -7.789 1.00 91.75 317 ARG A N 1
ATOM 2479 C CA . ARG A 1 317 ? -21.785 3.793 -7.049 1.00 91.75 317 ARG A CA 1
ATOM 2480 C C . ARG A 1 317 ? -23.245 3.382 -6.973 1.00 91.75 317 ARG A C 1
ATOM 2482 O O . ARG A 1 317 ? -24.094 4.147 -6.514 1.00 91.75 317 ARG A O 1
ATOM 2489 N N . LEU A 1 318 ? -23.521 2.138 -7.355 1.00 89.12 318 LEU A N 1
ATOM 2490 C CA . LEU A 1 318 ? -24.827 1.508 -7.202 1.00 89.12 318 LEU A CA 1
ATOM 2491 C C . LEU A 1 318 ? -24.742 0.403 -6.152 1.00 89.12 318 LEU A C 1
ATOM 2493 O O . LEU A 1 318 ? -24.048 -0.598 -6.341 1.00 89.12 318 LEU A O 1
ATOM 2497 N N . GLN A 1 319 ? -25.471 0.599 -5.049 1.00 82.62 319 GLN A N 1
ATOM 2498 C CA . GLN A 1 319 ? -25.716 -0.403 -4.000 1.00 82.62 319 GLN A CA 1
ATOM 2499 C C . GLN A 1 319 ? -24.453 -1.076 -3.426 1.00 82.62 319 GLN A C 1
ATOM 2501 O O . GLN A 1 319 ? -24.522 -2.198 -2.941 1.00 82.62 319 GLN A O 1
ATOM 2506 N N . ASN A 1 320 ? -23.294 -0.410 -3.475 1.00 78.75 320 ASN A N 1
ATOM 2507 C CA . ASN A 1 320 ? -21.992 -0.988 -3.109 1.00 78.75 320 ASN A CA 1
ATOM 2508 C C . ASN A 1 320 ? -21.637 -2.290 -3.865 1.00 78.75 320 ASN A C 1
ATOM 2510 O O . ASN A 1 320 ? -20.804 -3.061 -3.395 1.00 78.75 320 ASN A O 1
ATOM 2514 N N . VAL A 1 321 ? -22.246 -2.523 -5.032 1.00 88.94 321 VAL A N 1
ATOM 2515 C CA . VAL A 1 321 ? -21.986 -3.679 -5.907 1.00 88.94 321 VAL A CA 1
ATOM 2516 C C . VAL A 1 321 ? -21.230 -3.239 -7.154 1.00 88.94 321 VAL A C 1
ATOM 2518 O O . VAL A 1 321 ? -20.239 -3.856 -7.527 1.00 88.94 321 VAL A O 1
ATOM 2521 N N . LEU A 1 322 ? -21.667 -2.147 -7.778 1.00 92.88 322 LEU A N 1
ATOM 2522 C CA . LEU A 1 322 ? -21.065 -1.606 -8.991 1.00 92.88 322 LEU A CA 1
ATOM 2523 C C . LEU A 1 322 ? -20.518 -0.207 -8.717 1.00 92.88 322 LEU A C 1
ATOM 2525 O O . LEU A 1 322 ? -21.225 0.647 -8.182 1.00 92.88 322 LEU A O 1
ATOM 2529 N N . ASN A 1 323 ? -19.281 0.033 -9.129 1.00 94.44 323 ASN A N 1
ATOM 2530 C CA . ASN A 1 323 ? -18.659 1.347 -9.140 1.00 94.44 323 ASN A CA 1
ATOM 2531 C C . ASN A 1 323 ? -18.208 1.666 -10.567 1.00 94.44 323 ASN A C 1
ATOM 2533 O O . ASN A 1 323 ? -17.286 1.035 -11.071 1.00 94.44 323 ASN A O 1
ATOM 2537 N N . LEU A 1 324 ? -18.859 2.621 -11.220 1.00 96.69 324 LEU A N 1
ATOM 2538 C CA . LEU A 1 324 ? -18.447 3.158 -12.517 1.00 96.69 324 LEU A CA 1
ATOM 2539 C C . LEU A 1 324 ? -17.573 4.381 -12.275 1.00 96.69 324 LEU A C 1
ATOM 2541 O O . LEU A 1 324 ? -17.908 5.194 -11.419 1.00 96.69 324 LEU A O 1
ATOM 2545 N N . TYR A 1 325 ? -16.483 4.554 -13.013 1.00 96.62 325 TYR A N 1
ATOM 2546 C CA . TYR A 1 325 ? -15.605 5.697 -12.783 1.00 96.62 325 TYR A CA 1
ATOM 2547 C C . TYR A 1 325 ? -14.999 6.269 -14.058 1.00 96.62 325 TYR A C 1
ATOM 2549 O O . TYR A 1 325 ? -14.689 5.553 -15.008 1.00 96.62 325 TYR A O 1
ATOM 2557 N N . LEU A 1 326 ? -14.803 7.585 -14.037 1.00 98.31 326 LEU A N 1
ATOM 2558 C CA . LEU A 1 326 ? -13.927 8.317 -14.945 1.00 98.31 326 LEU A CA 1
ATOM 2559 C C . LEU A 1 326 ? -12.645 8.647 -14.199 1.00 98.31 326 LEU A C 1
ATOM 2561 O O . LEU A 1 326 ? -12.714 9.003 -13.021 1.00 98.31 326 LEU A O 1
ATOM 2565 N N . PHE A 1 327 ? -11.501 8.562 -14.871 1.00 98.25 327 PHE A N 1
ATOM 2566 C CA . PHE A 1 327 ? -10.219 8.862 -14.250 1.00 98.25 327 PHE A CA 1
ATOM 2567 C C . PHE A 1 327 ? -9.334 9.779 -15.089 1.00 98.25 327 PHE A C 1
ATOM 2569 O O . PHE A 1 327 ? -9.381 9.783 -16.323 1.00 98.25 327 PHE A O 1
ATOM 2576 N N . TYR A 1 328 ? -8.484 10.509 -14.376 1.00 98.50 328 TYR A N 1
ATOM 2577 C CA . TYR A 1 328 ? -7.347 11.245 -14.893 1.00 98.50 328 TYR A CA 1
ATOM 2578 C C . TYR A 1 328 ? -6.157 11.040 -13.958 1.00 98.50 328 TYR A C 1
ATOM 2580 O O . TYR A 1 328 ? -6.219 11.404 -12.784 1.00 98.50 328 TYR A O 1
ATOM 2588 N N . ASP A 1 329 ? -5.082 10.477 -14.494 1.00 98.31 329 ASP A N 1
ATOM 2589 C CA . ASP A 1 329 ? -3.820 10.273 -13.795 1.00 98.31 329 ASP A CA 1
ATOM 2590 C C . ASP A 1 329 ? -2.777 11.206 -14.422 1.00 98.31 329 ASP A C 1
ATOM 2592 O O . ASP A 1 329 ? -2.604 11.209 -15.639 1.00 98.31 329 ASP A O 1
ATOM 2596 N N . HIS A 1 330 ? -2.061 11.987 -13.621 1.00 98.19 330 HIS A N 1
ATOM 2597 C CA . HIS A 1 330 ? -0.977 12.851 -14.089 1.00 98.19 330 HIS A CA 1
ATOM 2598 C C . HIS A 1 330 ? 0.290 12.531 -13.313 1.00 98.19 330 HIS A C 1
ATOM 2600 O O . H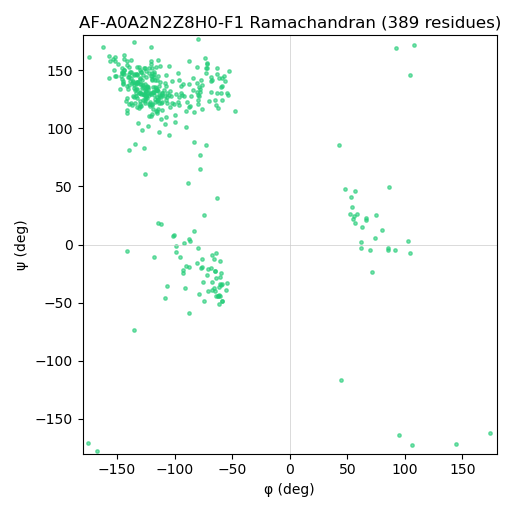IS A 1 330 ? 0.275 12.549 -12.083 1.00 98.19 330 HIS A O 1
ATOM 2606 N N . ALA A 1 331 ? 1.384 12.268 -14.019 1.00 97.88 331 ALA A N 1
ATOM 2607 C CA . ALA A 1 331 ? 2.663 11.948 -13.419 1.00 97.88 331 ALA A CA 1
ATOM 2608 C C . ALA A 1 331 ? 3.739 12.974 -13.782 1.00 97.88 331 ALA A C 1
ATOM 2610 O O . ALA A 1 331 ? 3.752 13.512 -14.882 1.00 97.88 331 ALA A O 1
ATOM 2611 N N . ILE A 1 332 ? 4.675 13.191 -12.866 1.00 97.25 332 ILE A N 1
ATOM 2612 C CA . ILE A 1 332 ? 5.977 13.803 -13.123 1.00 97.25 332 ILE A CA 1
ATOM 2613 C C . ILE A 1 332 ? 7.000 12.707 -12.857 1.00 97.25 332 ILE A C 1
ATOM 2615 O O . ILE A 1 332 ? 6.989 12.115 -11.778 1.00 97.25 332 ILE A O 1
ATOM 2619 N N . VAL A 1 333 ? 7.848 12.410 -13.834 1.00 95.81 333 VAL A N 1
ATOM 2620 C CA . VAL A 1 333 ? 8.767 11.269 -13.797 1.00 95.81 333 VAL A CA 1
ATOM 2621 C C . VAL A 1 333 ? 10.178 11.749 -14.079 1.00 95.81 333 VAL A C 1
ATOM 2623 O O . VAL A 1 333 ? 10.401 12.416 -15.086 1.00 95.81 333 VAL A O 1
ATOM 2626 N N . SER A 1 334 ? 11.123 11.365 -13.226 1.00 92.69 334 SER A N 1
ATOM 2627 C CA . SER A 1 334 ? 12.557 11.494 -13.475 1.00 92.69 334 SER A CA 1
ATOM 2628 C C . SER A 1 334 ? 13.153 10.122 -13.775 1.00 92.69 334 SER A C 1
ATOM 2630 O O . SER A 1 334 ? 12.919 9.160 -13.037 1.00 92.69 334 SER A O 1
ATOM 2632 N N . TYR A 1 335 ? 13.913 10.023 -14.862 1.00 84.62 335 TYR A N 1
ATOM 2633 C CA . TYR A 1 335 ? 14.524 8.774 -15.316 1.00 84.62 335 TYR A CA 1
ATOM 2634 C C . TYR A 1 335 ? 15.905 9.009 -15.930 1.00 84.62 335 TYR A C 1
ATOM 2636 O O . TYR A 1 335 ? 16.244 10.115 -16.361 1.00 84.62 335 TYR A O 1
ATOM 2644 N N . ASN A 1 336 ? 16.703 7.944 -15.984 1.00 77.00 336 ASN A N 1
ATOM 2645 C CA . ASN A 1 336 ? 18.027 7.969 -16.594 1.00 77.00 336 ASN A CA 1
ATOM 2646 C C . ASN A 1 336 ? 17.905 7.717 -18.104 1.00 77.00 336 ASN A C 1
ATOM 2648 O O . ASN A 1 336 ? 17.300 6.735 -18.528 1.00 77.00 336 ASN A O 1
ATOM 2652 N N . PHE A 1 337 ? 18.497 8.584 -18.923 1.00 62.34 337 PHE A N 1
ATOM 2653 C CA . PHE A 1 337 ? 18.572 8.428 -20.375 1.00 62.34 337 PHE A CA 1
ATOM 2654 C C . PHE A 1 337 ? 19.949 8.848 -20.884 1.00 62.34 337 PHE A C 1
ATOM 2656 O O . PHE A 1 337 ? 20.342 10.001 -20.711 1.00 62.34 337 PHE A O 1
ATOM 2663 N N . LEU A 1 338 ? 20.673 7.929 -21.537 1.00 62.38 338 LE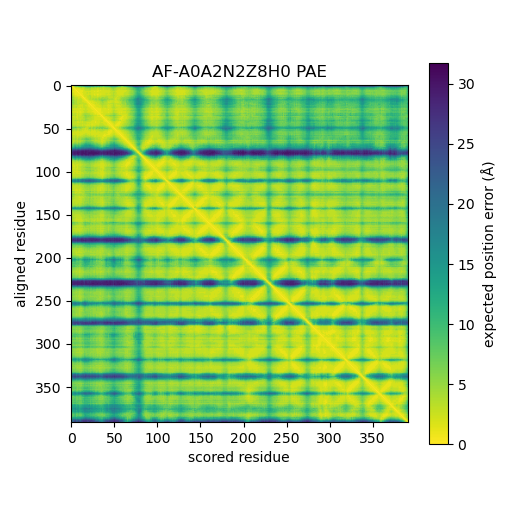U A N 1
ATOM 2664 C CA . LEU A 1 338 ? 22.041 8.161 -22.035 1.00 62.38 338 LEU A CA 1
ATOM 2665 C C . LEU A 1 338 ? 22.951 8.803 -20.968 1.00 62.38 338 LEU A C 1
ATOM 2667 O O . LEU A 1 338 ? 23.605 9.814 -21.214 1.00 62.38 338 LEU A O 1
ATOM 2671 N N . SER A 1 339 ? 22.928 8.248 -19.753 1.00 63.28 339 SER A N 1
ATOM 2672 C CA . SER A 1 339 ? 23.706 8.727 -18.599 1.00 63.28 339 SER A CA 1
ATOM 2673 C C . SER A 1 339 ? 23.380 10.150 -18.115 1.00 63.28 339 SER A C 1
ATOM 2675 O O . SER A 1 339 ? 24.125 10.702 -17.308 1.00 63.28 339 SER A O 1
ATOM 2677 N N . SER A 1 340 ? 22.253 10.724 -18.549 1.00 66.25 340 SER A N 1
ATOM 2678 C CA . SER A 1 340 ? 21.720 12.008 -18.083 1.00 66.25 340 SER A CA 1
ATOM 2679 C C . SER A 1 340 ? 20.321 11.843 -17.485 1.00 66.25 340 SER A C 1
ATOM 2681 O O . SER A 1 340 ? 19.526 11.027 -17.953 1.00 66.25 340 SER A O 1
ATOM 2683 N N . SER A 1 341 ? 20.008 12.623 -16.451 1.00 76.94 341 SER A N 1
ATOM 2684 C CA . SER A 1 341 ? 18.672 12.647 -15.849 1.00 76.94 341 SER A CA 1
ATOM 2685 C C . SER A 1 341 ? 17.722 13.487 -16.705 1.00 76.94 341 SER A C 1
ATOM 2687 O O . SER A 1 341 ? 18.020 14.641 -17.025 1.00 76.94 341 SER A O 1
ATOM 2689 N N . LYS A 1 342 ? 16.572 12.917 -17.067 1.00 85.38 342 LYS A N 1
ATOM 2690 C CA . LYS A 1 342 ? 15.493 13.603 -17.787 1.00 85.38 342 LYS A CA 1
ATOM 2691 C C . LYS A 1 342 ? 14.211 13.593 -16.974 1.00 85.38 342 LYS A C 1
ATOM 2693 O O . LYS A 1 342 ? 13.959 12.660 -16.220 1.00 85.38 342 LYS A O 1
ATOM 2698 N N . ASN A 1 343 ? 13.392 14.619 -17.197 1.00 91.50 343 ASN A N 1
ATOM 2699 C CA . ASN A 1 343 ? 12.046 14.715 -16.654 1.00 91.50 343 ASN A CA 1
ATOM 2700 C C . ASN A 1 343 ? 11.017 14.633 -17.784 1.00 91.50 343 ASN A C 1
ATOM 2702 O O . ASN A 1 343 ? 11.208 15.257 -18.828 1.00 91.50 343 ASN A O 1
ATOM 2706 N N . ASP A 1 344 ? 9.923 13.917 -17.554 1.00 94.00 344 ASP A N 1
ATOM 2707 C CA . ASP A 1 344 ? 8.749 13.883 -18.430 1.00 94.00 344 ASP A CA 1
ATOM 2708 C C . ASP A 1 344 ? 7.466 13.927 -17.586 1.00 94.00 344 ASP A C 1
ATOM 2710 O O . ASP A 1 344 ? 7.491 13.677 -16.378 1.00 94.00 344 ASP A O 1
ATOM 2714 N N . TRP A 1 345 ? 6.362 14.331 -18.209 1.00 96.56 345 TRP A N 1
ATOM 2715 C CA . TRP A 1 345 ? 5.093 14.647 -17.555 1.00 96.56 345 TRP A CA 1
ATOM 2716 C C . TRP A 1 345 ? 3.951 13.827 -18.176 1.00 96.56 345 TRP A C 1
ATOM 2718 O O . TRP A 1 345 ? 3.044 14.393 -18.801 1.00 96.56 345 TRP A O 1
ATOM 2728 N N . PRO A 1 346 ? 4.017 12.482 -18.112 1.00 97.12 346 PRO A N 1
ATOM 2729 C CA . PRO A 1 346 ? 3.026 11.653 -18.763 1.00 97.12 346 PRO A CA 1
ATOM 2730 C C . PRO A 1 346 ? 1.688 11.703 -18.025 1.00 97.12 346 PRO A C 1
ATOM 2732 O O . PRO A 1 346 ? 1.626 11.800 -16.800 1.00 97.12 346 PRO A O 1
ATOM 2735 N N . TYR A 1 347 ? 0.597 11.588 -18.774 1.00 97.56 347 TYR A N 1
ATOM 2736 C CA . TYR A 1 347 ? -0.746 11.554 -18.205 1.00 97.56 347 TYR A CA 1
ATOM 2737 C C . TYR A 1 347 ? -1.633 10.529 -18.905 1.00 97.56 347 TYR A C 1
ATOM 2739 O O . TYR A 1 347 ? -1.442 10.206 -20.080 1.00 97.56 347 TYR A O 1
ATOM 2747 N N . GLY A 1 348 ? -2.607 10.021 -18.158 1.00 97.44 348 GLY A N 1
ATOM 2748 C CA . GLY A 1 348 ? -3.582 9.032 -18.582 1.00 97.44 348 GLY A CA 1
ATOM 2749 C C . GLY A 1 348 ? -5.006 9.516 -18.347 1.00 97.44 348 GLY A C 1
ATOM 2750 O O . GLY A 1 348 ? -5.305 10.091 -17.306 1.00 97.44 348 GLY A O 1
ATOM 2751 N N . VAL A 1 349 ? -5.901 9.270 -19.299 1.00 97.94 349 VAL A N 1
ATOM 2752 C CA . VAL A 1 349 ? -7.346 9.519 -19.155 1.00 97.94 349 VAL A CA 1
ATOM 2753 C C . VAL A 1 349 ? -8.126 8.281 -19.544 1.00 97.94 349 VAL A C 1
ATOM 2755 O O . VAL A 1 349 ? -7.726 7.544 -20.449 1.00 97.94 349 VAL A O 1
ATOM 2758 N N . GLY A 1 350 ? -9.269 8.067 -18.909 1.00 97.56 350 GLY A N 1
ATOM 2759 C CA . GLY A 1 350 ? -10.123 6.961 -19.294 1.00 97.56 350 GLY A CA 1
ATOM 2760 C C . GLY A 1 350 ? -11.322 6.759 -18.394 1.00 97.56 350 GLY A C 1
ATOM 2761 O O . GLY A 1 350 ? -11.733 7.639 -17.637 1.00 97.56 350 GLY A O 1
ATOM 2762 N N . PHE A 1 351 ? -11.890 5.568 -18.506 1.00 97.88 351 PHE A N 1
ATOM 2763 C CA . PHE A 1 351 ? -13.043 5.144 -17.731 1.00 97.88 351 PHE A CA 1
ATOM 2764 C C . PHE A 1 351 ? -12.928 3.666 -17.380 1.00 97.88 351 PHE A C 1
ATOM 2766 O O . PHE A 1 351 ? -12.145 2.921 -17.972 1.00 97.88 351 PHE A O 1
ATOM 2773 N N . GLY A 1 352 ? -13.709 3.228 -16.407 1.00 96.44 352 GLY A N 1
ATOM 2774 C CA . GLY A 1 352 ? -13.725 1.838 -15.996 1.00 96.44 352 GLY A CA 1
ATOM 2775 C C . GLY A 1 352 ? -14.890 1.515 -15.085 1.00 96.44 352 GLY A C 1
ATOM 2776 O O . GLY A 1 352 ? -15.734 2.363 -14.781 1.00 96.44 352 GLY A O 1
ATOM 2777 N N . PHE A 1 353 ? -14.925 0.265 -14.649 1.00 95.44 353 PHE A N 1
ATOM 2778 C CA . PHE A 1 353 ? -15.845 -0.178 -13.624 1.00 95.44 353 PHE A CA 1
ATOM 2779 C C . PHE A 1 353 ? -15.193 -1.176 -12.674 1.00 95.44 353 PHE A C 1
ATOM 2781 O O . PHE A 1 353 ? -14.261 -1.899 -13.025 1.00 95.44 353 PHE A O 1
ATOM 2788 N N . GLN A 1 354 ? -15.726 -1.223 -11.461 1.00 94.44 354 GLN A N 1
ATOM 2789 C CA . GLN A 1 354 ? -15.472 -2.266 -10.487 1.00 94.44 354 GLN A CA 1
ATOM 2790 C C . GLN A 1 354 ? -16.783 -2.965 -10.153 1.00 94.44 354 GLN A C 1
ATOM 2792 O O . GLN A 1 354 ? -17.779 -2.304 -9.856 1.00 94.44 354 GLN A O 1
ATOM 2797 N N . LEU A 1 355 ? -16.775 -4.293 -10.182 1.00 93.00 355 LEU A N 1
ATOM 2798 C CA . LEU A 1 355 ? -17.921 -5.126 -9.842 1.00 93.00 355 LEU A CA 1
ATOM 2799 C C . LEU A 1 355 ? -17.558 -6.017 -8.656 1.00 93.00 355 LEU A C 1
ATOM 2801 O O . LEU A 1 355 ? -16.721 -6.911 -8.780 1.00 93.00 355 LEU A O 1
ATOM 2805 N N . ALA A 1 356 ? -18.189 -5.764 -7.514 1.00 88.81 356 ALA A N 1
ATOM 2806 C CA . ALA A 1 356 ? -18.094 -6.603 -6.333 1.00 88.81 356 ALA A CA 1
ATOM 2807 C C . ALA A 1 356 ? -19.036 -7.809 -6.466 1.00 88.81 356 ALA A C 1
ATOM 2809 O O . ALA A 1 356 ? -20.215 -7.680 -6.790 1.00 88.81 356 ALA A O 1
ATOM 2810 N N . SER A 1 357 ? -18.502 -8.991 -6.198 1.00 82.75 357 SER A N 1
ATOM 2811 C CA . SER A 1 357 ? -19.194 -10.277 -6.205 1.00 82.75 357 SER A CA 1
ATOM 2812 C C . SER A 1 357 ? -18.804 -11.077 -4.961 1.00 82.75 357 SER A C 1
ATOM 2814 O O . SER A 1 357 ? -17.896 -10.682 -4.228 1.00 82.75 357 SER A O 1
ATOM 2816 N N . LEU A 1 358 ? -19.439 -12.234 -4.750 1.00 71.69 358 LEU A N 1
ATOM 2817 C CA . LEU A 1 358 ? -19.056 -13.161 -3.678 1.00 71.69 358 LEU A CA 1
ATOM 2818 C C . LEU A 1 358 ? -17.606 -13.653 -3.792 1.00 71.69 358 LEU A C 1
ATOM 2820 O O . LEU A 1 358 ? -17.054 -14.064 -2.785 1.00 71.69 358 LEU A O 1
ATOM 2824 N N . GLY A 1 359 ? -17.015 -13.652 -4.993 1.00 67.75 359 GLY A N 1
ATOM 2825 C CA . GLY A 1 359 ? -15.634 -14.088 -5.217 1.00 67.75 359 GLY A CA 1
ATOM 2826 C C . GLY A 1 359 ? -14.590 -12.985 -5.032 1.00 67.75 359 GLY A C 1
ATOM 2827 O O . GLY A 1 359 ? -13.396 -13.270 -4.893 1.00 67.75 359 GLY A O 1
ATOM 2828 N N . GLY A 1 360 ? -15.013 -11.721 -5.082 1.00 77.50 360 GLY A N 1
ATOM 2829 C CA . GLY A 1 360 ? -14.115 -10.581 -5.172 1.00 77.50 360 GLY A CA 1
ATOM 2830 C C . GLY A 1 360 ? -14.616 -9.427 -6.013 1.00 77.50 360 GLY A C 1
ATOM 2831 O O . GLY A 1 360 ? -15.765 -9.387 -6.448 1.00 77.50 360 GLY A O 1
ATOM 2832 N N . VAL A 1 361 ? -13.718 -8.475 -6.218 1.00 85.19 361 VAL A N 1
ATOM 2833 C CA . VAL A 1 361 ? -13.910 -7.250 -6.979 1.00 85.19 361 VAL A CA 1
ATOM 2834 C C . VAL A 1 361 ? -13.138 -7.375 -8.281 1.00 85.19 361 VAL A C 1
ATOM 2836 O O . VAL A 1 361 ? -11.905 -7.348 -8.296 1.00 85.19 361 VAL A O 1
ATOM 2839 N N . LEU A 1 362 ? -13.873 -7.501 -9.380 1.00 88.88 362 LEU A N 1
ATOM 2840 C CA . LEU A 1 362 ? -13.316 -7.350 -10.717 1.00 88.88 362 LEU A CA 1
ATOM 2841 C C . LEU A 1 362 ? -13.157 -5.858 -11.003 1.00 88.88 362 LEU A C 1
ATOM 2843 O O . LEU A 1 362 ? -14.105 -5.106 -10.815 1.00 88.88 362 LEU A O 1
ATOM 2847 N N . ASN A 1 363 ? -11.989 -5.440 -11.474 1.00 91.44 363 ASN A N 1
ATOM 2848 C CA . ASN A 1 363 ? -11.698 -4.081 -11.905 1.00 91.44 363 ASN A CA 1
ATOM 2849 C C . ASN A 1 363 ? -11.304 -4.095 -13.385 1.00 91.44 363 ASN A C 1
ATOM 2851 O O . ASN A 1 363 ? -10.322 -4.736 -13.754 1.00 91.44 363 ASN A O 1
ATOM 2855 N N . LEU A 1 364 ? -12.048 -3.379 -14.222 1.00 94.12 364 LEU A N 1
ATOM 2856 C CA . LEU A 1 364 ? -11.738 -3.196 -15.634 1.00 94.12 364 LEU A CA 1
ATOM 2857 C C . LEU A 1 364 ? -11.617 -1.703 -15.922 1.00 94.12 364 LEU A C 1
ATOM 2859 O O . LEU A 1 364 ? -12.537 -0.945 -15.622 1.00 94.12 364 LEU A O 1
ATOM 2863 N N . SER A 1 365 ? -10.521 -1.277 -16.545 1.00 94.94 365 SER A N 1
ATOM 2864 C CA . SER A 1 365 ? -10.396 0.093 -17.056 1.00 94.94 365 SER A CA 1
ATOM 2865 C C . SER A 1 365 ? -9.874 0.130 -18.477 1.00 94.94 365 SER A C 1
ATOM 2867 O O . SER A 1 365 ? -9.058 -0.691 -18.882 1.00 94.94 365 SER A O 1
ATOM 2869 N N . TYR A 1 366 ? -10.345 1.121 -19.220 1.00 96.00 366 TYR A N 1
ATOM 2870 C CA . TYR A 1 366 ? -9.873 1.483 -20.541 1.00 96.00 366 TYR A CA 1
ATOM 2871 C C . TYR A 1 366 ? -9.226 2.864 -20.449 1.00 96.00 366 TYR A C 1
ATOM 2873 O O . TYR A 1 366 ? -9.872 3.822 -20.020 1.00 96.00 366 TYR A O 1
ATOM 2881 N N . GLY A 1 367 ? -7.951 2.965 -20.823 1.00 96.06 367 GLY A N 1
ATOM 2882 C CA . GLY A 1 367 ? -7.165 4.189 -20.678 1.00 96.06 367 GLY A CA 1
ATOM 2883 C C . GLY A 1 367 ? -6.340 4.543 -21.907 1.00 96.06 367 GLY A C 1
ATOM 2884 O O . GLY A 1 367 ? -5.808 3.665 -22.583 1.00 96.06 367 GLY A O 1
ATOM 2885 N N . LEU A 1 368 ? -6.189 5.843 -22.148 1.00 96.81 368 LEU A N 1
ATOM 2886 C CA . LEU A 1 368 ? -5.306 6.442 -23.148 1.00 96.81 368 LEU A CA 1
ATOM 2887 C C . LEU A 1 368 ? -4.190 7.207 -22.434 1.00 96.81 368 LEU A C 1
ATOM 2889 O O . LEU A 1 368 ? -4.488 8.047 -21.587 1.00 96.81 368 LEU A O 1
ATOM 2893 N N . GLY A 1 369 ? -2.933 6.934 -22.784 1.00 95.62 369 GLY A N 1
ATOM 2894 C CA . GLY A 1 369 ? -1.755 7.624 -22.250 1.00 95.62 369 GLY A CA 1
ATOM 2895 C C . GLY A 1 369 ? -1.138 8.615 -23.242 1.00 95.62 369 GLY A C 1
ATOM 2896 O O . GLY A 1 369 ? -1.266 8.453 -24.456 1.00 95.62 369 GLY A O 1
ATOM 2897 N N . LYS A 1 370 ? -0.453 9.640 -22.725 1.00 96.19 370 LYS A N 1
ATOM 2898 C CA . LYS A 1 370 ? 0.436 10.536 -23.484 1.00 96.19 370 LYS A CA 1
ATOM 2899 C C . LYS A 1 370 ? 1.729 10.780 -22.720 1.00 96.19 370 LYS A C 1
ATOM 2901 O O . LYS A 1 370 ? 1.662 11.044 -21.524 1.00 96.19 370 LYS A O 1
ATOM 2906 N N . GLY A 1 371 ? 2.860 10.811 -23.418 1.00 93.06 371 GLY A N 1
ATOM 2907 C CA . GLY A 1 371 ? 4.188 11.033 -22.831 1.00 93.06 371 GLY A CA 1
ATOM 2908 C C . GLY A 1 371 ? 5.016 9.751 -22.830 1.00 93.06 371 GLY A C 1
ATOM 2909 O O . GLY A 1 371 ? 4.504 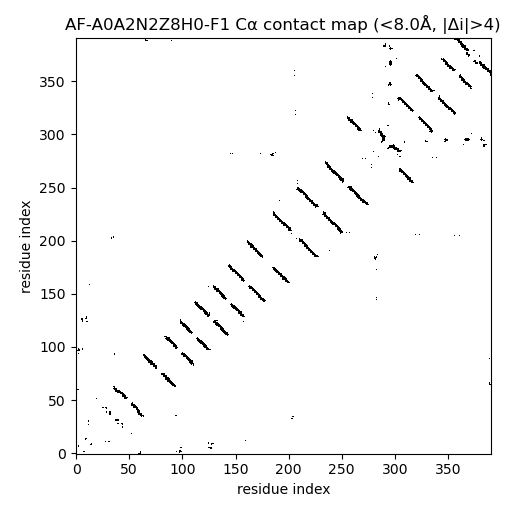8.693 -23.183 1.00 93.06 371 GLY A O 1
ATOM 2910 N N . MET A 1 372 ? 6.304 9.826 -22.489 1.00 89.69 372 MET A N 1
ATOM 2911 C CA . MET A 1 372 ? 7.225 8.677 -22.528 1.00 89.69 372 MET A CA 1
ATOM 2912 C C . MET A 1 372 ? 7.274 7.967 -23.899 1.00 89.69 372 MET A C 1
ATOM 2914 O O . MET A 1 372 ? 7.450 6.754 -23.976 1.00 89.69 372 MET A O 1
ATOM 2918 N N . GLY A 1 373 ? 7.090 8.720 -24.989 1.00 86.56 373 GLY A N 1
ATOM 2919 C CA . GLY A 1 373 ? 7.026 8.192 -26.360 1.00 86.56 373 GLY A CA 1
ATOM 2920 C C . GLY A 1 373 ? 5.642 7.705 -26.812 1.00 86.56 373 GLY A C 1
ATOM 2921 O O . GLY A 1 373 ? 5.479 7.375 -27.984 1.00 86.56 373 GLY A O 1
ATOM 2922 N N . GLU A 1 374 ? 4.637 7.703 -25.932 1.00 88.06 374 GLU A N 1
ATOM 2923 C CA . GLU A 1 374 ? 3.255 7.362 -26.278 1.00 88.06 374 GLU A CA 1
ATOM 2924 C C . GLU A 1 374 ? 2.472 8.587 -26.776 1.00 88.06 374 GLU A C 1
ATOM 2926 O O . GLU A 1 374 ? 2.522 9.684 -26.204 1.00 88.06 374 GLU A O 1
ATOM 2931 N N . GLU A 1 375 ? 1.687 8.376 -27.832 1.00 90.56 375 GLU A N 1
ATOM 2932 C CA . GLU A 1 375 ? 0.745 9.352 -28.381 1.00 90.56 375 GLU A CA 1
ATOM 2933 C C . GLU A 1 375 ? -0.701 8.954 -28.063 1.00 90.56 375 GLU A C 1
ATOM 2935 O O . GLU A 1 375 ? -1.056 7.773 -28.105 1.00 90.56 375 GLU A O 1
ATOM 2940 N N . MET A 1 376 ? -1.576 9.946 -27.844 1.00 88.69 376 MET A N 1
ATOM 2941 C CA . MET A 1 376 ? -3.007 9.703 -27.624 1.00 88.69 376 MET A CA 1
ATOM 2942 C C . MET A 1 376 ? -3.708 9.295 -28.916 1.00 88.69 376 MET A C 1
ATOM 2944 O O . MET A 1 376 ? -4.294 10.112 -29.626 1.00 88.69 376 MET A O 1
ATOM 2948 N N . LYS A 1 377 ? -3.661 8.001 -29.207 1.00 90.38 377 LYS A N 1
ATOM 2949 C CA . LYS A 1 377 ? -4.372 7.364 -30.313 1.00 90.38 377 LYS A CA 1
ATOM 2950 C C . LYS A 1 377 ? -5.244 6.250 -29.754 1.00 90.38 377 LYS A C 1
ATOM 2952 O O . LYS A 1 377 ? -4.770 5.451 -28.955 1.00 90.38 377 LYS A O 1
ATOM 2957 N N . PHE A 1 378 ? -6.489 6.136 -30.221 1.00 87.25 378 PHE A N 1
ATOM 2958 C CA . PHE A 1 378 ? -7.409 5.073 -29.782 1.00 87.25 378 PHE A CA 1
ATOM 2959 C C . PHE A 1 378 ? -6.831 3.664 -29.960 1.00 87.25 378 PHE A C 1
ATOM 2961 O O . PHE A 1 378 ? -7.047 2.798 -29.123 1.00 87.25 378 PHE A O 1
ATOM 2968 N N . ARG A 1 379 ? -6.021 3.453 -31.003 1.00 87.88 379 ARG A N 1
ATOM 2969 C CA . ARG A 1 379 ? -5.318 2.184 -31.241 1.00 87.88 379 ARG A CA 1
ATOM 2970 C C . ARG A 1 379 ? -4.278 1.843 -30.162 1.00 87.88 379 ARG A C 1
ATOM 2972 O O . ARG A 1 379 ? -3.946 0.677 -29.998 1.00 87.88 379 ARG A O 1
ATOM 2979 N N . ASN A 1 380 ? -3.773 2.842 -29.439 1.00 87.50 380 ASN A N 1
ATOM 2980 C CA . ASN A 1 380 ? -2.801 2.667 -28.359 1.00 87.50 380 ASN A CA 1
ATOM 2981 C C . ASN A 1 380 ? -3.481 2.504 -26.992 1.00 87.50 380 ASN A C 1
ATOM 2983 O O . ASN A 1 380 ? -2.788 2.386 -25.981 1.00 87.50 380 ASN A O 1
ATOM 2987 N N . ALA A 1 381 ? -4.816 2.512 -26.939 1.00 90.25 381 ALA A N 1
ATOM 2988 C CA . ALA A 1 381 ? -5.533 2.358 -25.689 1.00 90.25 381 ALA A CA 1
ATOM 2989 C C . ALA A 1 381 ? -5.188 1.043 -24.998 1.00 90.25 381 ALA A C 1
ATOM 2991 O O . ALA A 1 381 ? -4.993 0.000 -25.627 1.00 90.25 381 ALA A O 1
ATOM 2992 N N . LYS A 1 382 ? -5.132 1.106 -23.674 1.00 91.94 382 LYS A N 1
ATOM 2993 C CA . LYS A 1 382 ? -4.796 -0.023 -22.820 1.00 91.94 382 LYS A CA 1
ATOM 2994 C C . LYS A 1 382 ? -6.030 -0.433 -22.041 1.00 91.94 382 LYS A C 1
ATOM 2996 O O . LYS A 1 382 ? -6.679 0.407 -21.416 1.00 91.94 382 LYS A O 1
ATOM 3001 N N . ILE A 1 383 ? -6.321 -1.727 -22.070 1.00 92.31 383 ILE A N 1
ATOM 3002 C CA . ILE A 1 383 ? -7.306 -2.345 -21.191 1.00 92.31 383 ILE A CA 1
ATOM 3003 C C . ILE A 1 383 ? -6.541 -2.919 -20.008 1.00 92.31 383 ILE A C 1
ATOM 3005 O O . ILE A 1 383 ? -5.672 -3.770 -20.180 1.00 92.31 383 ILE A O 1
ATOM 3009 N N . HIS A 1 384 ? -6.867 -2.449 -18.812 1.00 88.06 384 HIS A N 1
ATOM 3010 C CA . HIS A 1 384 ? -6.328 -2.983 -17.574 1.00 88.06 384 HIS A CA 1
ATOM 3011 C C . HIS A 1 384 ? -7.373 -3.852 -16.904 1.00 88.06 384 HIS A C 1
ATOM 3013 O O . HIS A 1 384 ? -8.494 -3.401 -16.667 1.00 88.06 384 HIS A O 1
ATOM 3019 N N . VAL A 1 385 ? -6.979 -5.073 -16.561 1.00 85.56 385 VAL A N 1
ATOM 3020 C CA . VAL A 1 385 ? -7.803 -6.015 -15.809 1.00 85.56 385 VAL A CA 1
ATOM 3021 C C . VAL A 1 385 ? -7.129 -6.249 -14.465 1.00 85.56 385 VAL A C 1
ATOM 3023 O O . VAL A 1 385 ? -5.957 -6.610 -14.407 1.00 85.56 385 VAL A O 1
ATOM 3026 N N . GLY A 1 386 ? -7.866 -6.035 -13.385 1.00 80.44 386 GLY A N 1
ATOM 3027 C CA . GLY A 1 386 ? -7.454 -6.368 -12.030 1.00 80.44 386 GLY A CA 1
ATOM 3028 C C . GLY A 1 386 ? -8.520 -7.212 -11.356 1.00 80.44 386 GLY A C 1
ATOM 3029 O O . GLY A 1 386 ? -9.713 -7.018 -11.576 1.00 80.44 386 GLY A O 1
ATOM 3030 N N . TYR A 1 387 ? -8.098 -8.140 -10.509 1.00 75.75 387 TYR A N 1
ATOM 3031 C CA . TYR A 1 387 ? -9.004 -8.910 -9.673 1.00 75.75 387 TYR A CA 1
ATOM 3032 C C . TYR A 1 387 ? -8.505 -8.861 -8.236 1.00 75.75 387 TYR A C 1
ATOM 3034 O O . TYR A 1 387 ? -7.374 -9.246 -7.947 1.00 75.75 387 TYR A O 1
ATOM 3042 N N . ILE A 1 388 ? -9.342 -8.357 -7.336 1.00 69.25 388 ILE A N 1
ATOM 3043 C CA . ILE A 1 388 ? -9.070 -8.358 -5.902 1.00 69.25 388 ILE A CA 1
ATOM 3044 C C . ILE A 1 388 ? -10.064 -9.319 -5.280 1.00 69.25 388 ILE A C 1
ATOM 3046 O O . ILE A 1 388 ? -11.246 -9.006 -5.184 1.00 69.25 388 ILE A O 1
ATOM 3050 N N . ALA A 1 389 ? -9.610 -10.485 -4.842 1.00 53.97 389 ALA A N 1
ATOM 3051 C CA . ALA A 1 389 ? -10.485 -11.376 -4.100 1.00 53.97 389 ALA A CA 1
ATOM 3052 C C . ALA A 1 389 ? -11.025 -10.698 -2.842 1.00 53.97 389 ALA A C 1
ATOM 3054 O O . ALA A 1 389 ? -10.292 -10.001 -2.141 1.00 53.97 389 ALA A O 1
ATOM 3055 N N . SER A 1 390 ? -12.318 -10.888 -2.604 1.00 49.34 390 SER A N 1
ATOM 3056 C CA . SER A 1 390 ? -13.079 -10.333 -1.490 1.00 49.34 390 SER A CA 1
ATOM 3057 C C . SER A 1 390 ? -14.060 -11.404 -1.031 1.00 49.34 390 SER A C 1
ATOM 3059 O O . SER A 1 390 ? -14.938 -11.769 -1.802 1.00 49.34 390 SER A O 1
ATOM 3061 N N . PHE A 1 391 ? -13.896 -11.894 0.197 1.00 42.78 391 PHE A N 1
ATOM 3062 C CA . PHE A 1 391 ? -14.828 -12.760 0.921 1.00 42.78 391 PHE A CA 1
ATOM 3063 C C . PHE A 1 391 ? -15.096 -12.174 2.308 1.00 42.78 391 PHE A C 1
ATOM 3065 O O . PHE A 1 391 ? -14.106 -11.780 2.980 1.00 42.78 391 PHE A O 1
#

Secondary structure (DSSP, 8-state):
--S-HHHHHHHHT--TTSPP-HHHHTTHHHHHHTTSSEEEEEEEEEEEETTEEEEEEEEEE----EEEEEEEEEEPSSS---EEEEEEEEEEEESSSSSS-EEEEEEEEEETTEEEEEEEEEESSGGGSSEEEEEEEEEEEETTTEEEEEEEEEEEEE-TTS-EEEEEEEEEEEEESS--TTS---EEEEEEEEEEEEEEE---SSS-SSEEEEEEEEEEEEEEEES-SS---EEEEEEEEEEEEEEEEEEETTTTEEEEEEEEEEEEEEEEESSS--PPPTTTSEEE-STTS-TTS-TT-EEESEEEEEEEEEEEEETTTEEEEEEEEEEEEEEEETTEEEEE--EEEEEEEEEEETTEEEEEEEEEEEBTTB---GGG-EEEEEEEE--

Sequence (391 aa):
INVSNRFIQSYLGFVKGEPFNSKVIGKYDDKLRGLGFVSIIRPTEVEFIPGKARVYTYISGKPASQFSGLIGFSSGENGASSLRFTGDLNLRLVNVFRQGERNTIQWQALGEGTQRVNISSAWSYVLGSRMGFKSHFKLYRRDSTYININPRIGADFFFSNGSSVGIAFDHRSSSTIAANSSINIADFSTNLYQVSFSSGIKNEDVFPIKTLWGSATLGVGTRSSNESTNESSSIRSSVGEINAIVTTYRPLLYNNFVLHLQVQAEMIKSISSTEKNLNFFDNELYRIGGINTLRGFNQESILANAYGIGTFELQYRLQNVLNLYLFYDHAIVSYNFLSSSKNDWPYGVGFGFQLASLGGVLNLSYGLGKGMGEEMKFRNAKIHVGYIASF

Radius of gyration: 23.76 Å; Cα contacts (8 Å, |Δi|>4): 1000; chains: 1; bounding box: 63×44×75 Å

Foldseek 3Di:
DLADPLLLCLQLVNDPPDDDDPVSLVCSQVSQVQLVQKDFPDRWDWDDDVVDIDIDGHIDTHDFKFKDKDWDWDADPDPDRDIWIWMWIWTWDACPVNQRKIWIWIWGDHDLQWIKIKIKIKGACVVSHQKIKIWIWIWIDDRQFKIKIKIKIKMWGADNQGKIKMKMKIKIWMDTRDPDVVAQDWTKIKIKIKIKIKDWRDHPQPDDLWTKIKMKMKIKTKMWTDRDPPDPDIWIFIKIKIKMKIWTWYADDPSQKIKIKMKIKIAMDGPGTPDDQDDDGQVPFFFDEADPHAAQGPGSPDTANIKMKIKIKIWGDDPSFKIKIWIKIWMWGWDADPSDIDIKIKMKTWIWMWGQDQQFIKTWIKIHMDIPPGDRDSVSIDIGIDTDGGD

Nearest PDB structures (foldseek):
  3njt-assembly1_A  TM=6.485E-01  e=2.477E-06  Bordetella pertussis
  1uyo-assembly1_X  TM=3.868E-01  e=1.969E-02  Neisseria meningitidis
  1oh2-assembly1_Q  TM=3.893E-01  e=4.001E-02  Salmonella enterica subsp. enterica serovar Typhimurium
  2qom-assembly1_A  TM=3.078E-01  e=3.472E-02  Escherichia coli O157:H7
  1a0t-assembly1_P  TM=3.559E-01  e=5.570E-02  Salmonella enterica subsp. enterica serovar Typhimurium

pLDDT: mean 87.96, std 11.49, range [42.78, 98.62]

Solvent-accessible surface area (backbone atoms only — not comparable to full-atom values): 20196 Å² total; per-residue (Å²): 112,78,56,42,67,49,31,54,31,38,74,69,62,60,61,95,87,62,82,90,51,70,79,61,59,73,43,43,61,65,52,48,53,66,67,63,38,39,44,76,80,46,79,72,43,77,49,80,47,97,98,46,76,48,77,47,76,41,67,40,74,42,84,48,46,33,74,44,70,50,79,45,78,45,78,45,89,79,92,49,92,48,77,41,72,28,35,38,38,41,37,37,43,47,35,83,87,22,46,68,27,40,38,35,45,36,40,37,27,82,43,93,53,31,36,39,37,42,39,37,38,38,31,46,27,53,98,37,36,56,35,26,43,39,40,36,36,36,39,42,34,43,51,66,46,37,39,38,43,34,49,29,43,33,40,34,42,56,46,92,86,58,31,34,44,31,43,33,44,39,40,39,35,34,46,64,68,47,95,54,95,89,55,67,62,52,35,34,42,33,45,31,48,33,44,33,41,35,40,57,49,78,68,87,56,96,74,60,56,69,33,46,30,35,38,40,35,44,30,42,34,44,35,40,35,38,84,46,100,85,50,93,61,66,49,53,31,35,33,38,36,42,38,38,39,40,41,35,26,40,57,38,83,94,66,34,29,31,43,37,41,38,39,40,34,41,37,55,44,76,76,46,57,88,61,96,79,80,76,80,37,66,82,72,36,47,63,36,28,11,86,90,67,33,40,18,42,58,70,49,70,43,64,25,45,28,40,37,38,40,38,43,30,52,32,42,46,48,92,86,36,40,36,40,34,40,40,40,28,43,33,42,37,32,28,82,52,96,94,38,85,47,77,50,68,31,36,15,41,38,40,35,41,34,42,53,50,82,73,15,33,43,35,40,35,43,16,37,20,33,44,96,91,43,62,81,41,83,90,58,45,33,78,39,79,46,75,47,66,40,83